Protein AF-A0AAJ2K7A9-F1 (afdb_monomer_lite)

Foldseek 3Di:
DQDPLRDDADPLLVVLVPPDDDAQFPDDFFFQCVVCLSVLSSLLVLLVVCLVPVLPLVSLLNSQVSLLVLLLVLVVLLVVLVVVLVVLVVVCPDPVLVPDDPVSVVVNVVSVVVSVVSVVVNVSSVLSNQLQQLSLLSLLVSQAPLVQLQLQQADQQRHGDDQDDRCHPDDCNSVLSVVCVVCSVVSWNKGASNSHNRHNAARMWTRNDHHIQHHHDDPDPDDDPVVVVSVVRSVQSVVCVVPQKDASGNNDRIGGHFDFPDDFAFCLVVVQVQQSVQRNVQWGKDDPDPQKIKIKGFPVVVVCVVVSVVVCVVPDDLQKDKDKDASDPVLPPEDRPSVSYRSVSSSSRSRPRMIMIMIGRRVVLQVLLVVLQKGWAADPPVFFGIWIANDPVFLPHRIDTHTPVLVCNCVNSRTDSSSSSVRVSCCPPPVRPDDDDDDDPVNDDPDDDPPRRVGHHPSVPPDPPD

Sequence (466 aa):
MKNHYGIEFPAIEKLATKAFPKLELAHPLYQRFPREQVGFRLASTLLHSIAADPDRLDVVLGLQNLLILKIATCDIRISRLRKAQNRVPRILAQPKYRSGGAAVKARSTMLKDLRKGIMARQDEIRQLAYLWRCFGDGIAAIYQSQHALRHLLYDDRYQVKQTAGAIYGKEGFGHEYAKLKQGIEMGVPVVMSDLTNIIRHGDLCALAGPDPVPLELKSSKVTGGRVARQAEQLGKITTFFEQDEARNFRGSIRIIRTEMASEEVDHREFLNHGIQQALRTGLWSGAPEPGLRYVCYQNAILENRDLVYLEIDKWATTSTWVTPLGPELSWLPAYPFTLSMSPQNATLFMQEAFGIFVLIDLELTKQLFKNLDVHCVWLMDGTHSMQICRDSNNLMKGAYRVSECLFDRVSKEFLSLSWFVQERSSIFDDSCIPVFTEISSKEIIAKHMDGWADAQDFYKYQEPKV

Secondary structure (DSSP, 8-state):
---TT-PPPPSTHHHHTSSSPPP--SSPPP-SSGGGHHHHHHHHHHHHHHHH-TT-HHHHHHHHHHHHHHHHHHHHHHHHHHHHHHHHHHHHTSGGGTS--HHHHHHHHHHHHHHHHHHHHHHHHHHHHHHHHHHHHHHHHHHS-HHHHHTTTB-TTSSBPPPP--STT-TTHHHHHHHHHHHHHTT--EEEGGG-SS--SSSEEE-SSSS-EEE---SS----HHHHHHHHHHHHHHHHHHHSEEEEETTEEEEE----SS---B-HHHHHHHHHHHHHHSEEEEEEETTEEEEEEEGGGGGGHHHHHHHHHHH--TTEEEEEE-SSGGGTTSPPHHHHS-HHHHHHHHTTSEEEEEEEEHHHHHHHHHTTT-EEEE--SSSEEEEEES-TT-TTTT-EEEEHHHHHHHHHT-B-HHHHHHHHHGGGSTTTS-------TTT---SPPTTSTT---GGGG-----

Radius of gyration: 25.08 Å; chains: 1; bounding box: 62×65×68 Å

Structure (mmCIF, N/CA/C/O backbone):
data_AF-A0AAJ2K7A9-F1
#
_entry.id   AF-A0AAJ2K7A9-F1
#
loop_
_atom_site.group_PDB
_atom_site.id
_atom_site.type_symbol
_atom_site.label_atom_id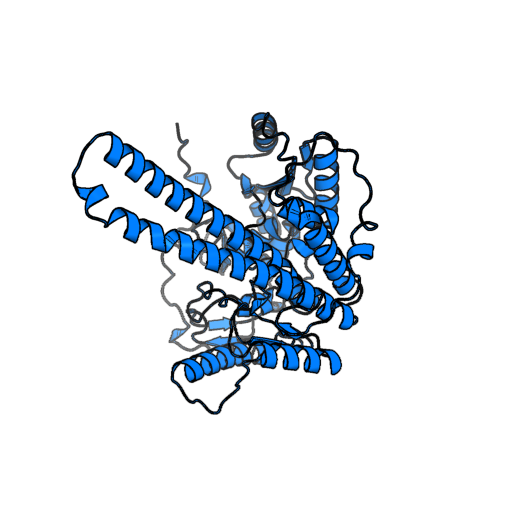
_atom_site.label_alt_id
_atom_site.label_comp_id
_atom_site.label_asym_id
_atom_site.label_entity_id
_atom_site.label_seq_id
_atom_site.pdbx_PDB_ins_code
_atom_site.Cartn_x
_atom_site.Cartn_y
_atom_site.Cartn_z
_atom_site.occupancy
_atom_site.B_iso_or_equiv
_atom_site.auth_seq_id
_atom_site.auth_comp_id
_atom_site.auth_asym_id
_atom_site.auth_atom_id
_atom_site.pdbx_PDB_model_num
ATOM 1 N N . MET A 1 1 ? 5.518 -21.364 -24.761 1.00 31.64 1 MET A N 1
ATOM 2 C CA . MET A 1 1 ? 6.941 -20.947 -24.839 1.00 31.64 1 MET A CA 1
ATOM 3 C C . MET A 1 1 ? 7.633 -21.379 -23.555 1.00 31.64 1 MET A C 1
ATOM 5 O O . MET A 1 1 ? 7.139 -20.999 -22.507 1.00 31.64 1 MET A O 1
ATOM 9 N N . LYS A 1 2 ? 8.720 -22.164 -23.609 1.00 29.09 2 LYS A N 1
ATOM 10 C CA . LYS A 1 2 ? 9.543 -22.466 -22.421 1.00 29.09 2 LYS A CA 1
ATOM 11 C C . LYS A 1 2 ? 10.439 -21.266 -22.105 1.00 29.09 2 LYS A C 1
ATOM 13 O O . LYS A 1 2 ? 11.031 -20.703 -23.024 1.00 29.09 2 LYS A O 1
ATOM 18 N N . ASN A 1 3 ? 10.523 -20.851 -20.841 1.00 45.88 3 ASN A N 1
ATOM 19 C CA . ASN A 1 3 ? 11.504 -19.842 -20.424 1.00 45.88 3 ASN A CA 1
ATOM 20 C C . ASN A 1 3 ? 12.884 -20.484 -20.164 1.00 45.88 3 ASN A C 1
ATOM 22 O O . ASN A 1 3 ? 13.049 -21.697 -20.282 1.00 45.88 3 ASN A O 1
ATOM 26 N N . HIS A 1 4 ? 13.871 -19.665 -19.783 1.00 37.16 4 HIS A N 1
ATOM 27 C CA . HIS A 1 4 ? 15.239 -20.096 -19.445 1.00 37.16 4 HIS A CA 1
ATOM 28 C C . HIS A 1 4 ? 15.307 -21.177 -18.344 1.00 37.16 4 HIS A C 1
ATOM 30 O O . HIS A 1 4 ? 16.320 -21.853 -18.219 1.00 37.16 4 HIS A O 1
ATOM 36 N N . TYR A 1 5 ? 14.221 -21.369 -17.590 1.00 42.09 5 TYR A N 1
ATOM 37 C CA . TYR A 1 5 ? 14.089 -22.336 -16.501 1.00 42.09 5 TYR A CA 1
ATOM 38 C C . TYR A 1 5 ? 13.204 -23.544 -16.865 1.00 42.09 5 TYR A C 1
ATOM 40 O O . TYR A 1 5 ? 12.823 -24.310 -15.987 1.00 42.09 5 TYR A O 1
ATOM 48 N N . GLY A 1 6 ? 12.843 -23.723 -18.143 1.00 42.00 6 GLY A N 1
ATOM 49 C CA . GLY A 1 6 ? 12.075 -24.884 -18.609 1.00 42.00 6 GLY A CA 1
ATOM 50 C C . GLY A 1 6 ? 10.588 -24.885 -18.230 1.00 42.00 6 GLY A C 1
ATOM 51 O O . GLY A 1 6 ? 9.933 -25.911 -18.391 1.00 42.00 6 GLY A O 1
ATOM 52 N N . ILE A 1 7 ? 10.039 -23.758 -17.760 1.00 50.47 7 ILE A N 1
ATOM 53 C CA . ILE A 1 7 ? 8.635 -23.649 -17.331 1.00 50.47 7 ILE A CA 1
ATOM 54 C C . ILE A 1 7 ? 7.711 -23.636 -18.558 1.00 50.47 7 ILE A C 1
ATOM 56 O O . ILE A 1 7 ? 7.844 -22.769 -19.427 1.00 50.47 7 ILE A O 1
ATOM 60 N N . GLU A 1 8 ? 6.779 -24.591 -18.635 1.00 40.19 8 GLU A N 1
ATOM 61 C CA . GLU A 1 8 ? 5.687 -24.598 -19.615 1.00 40.19 8 GLU A CA 1
ATOM 62 C C . GLU A 1 8 ? 4.532 -23.726 -19.119 1.00 40.19 8 GLU A C 1
ATOM 64 O O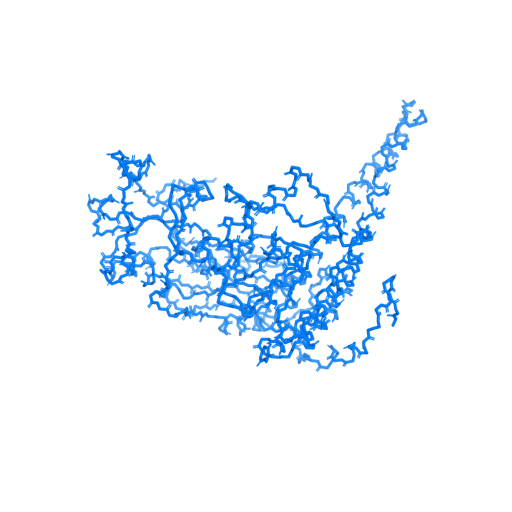 . GLU A 1 8 ? 4.018 -23.912 -18.020 1.00 40.19 8 GLU A O 1
ATOM 69 N N . PHE A 1 9 ? 4.134 -22.753 -19.936 1.00 47.31 9 PHE A N 1
ATOM 70 C CA . PHE A 1 9 ? 2.992 -21.891 -19.655 1.00 47.31 9 PHE A CA 1
ATOM 71 C C . PHE A 1 9 ? 1.763 -22.429 -20.395 1.00 47.31 9 PHE A C 1
ATOM 73 O O . PHE A 1 9 ? 1.850 -22.611 -21.617 1.00 47.31 9 PHE A O 1
ATOM 80 N N . PRO A 1 10 ? 0.622 -22.642 -19.716 1.00 44.47 10 PRO A N 1
ATOM 81 C CA . PRO A 1 10 ? -0.638 -22.904 -20.397 1.00 44.47 10 PRO A CA 1
ATOM 82 C C . PRO A 1 10 ? -1.007 -21.721 -21.305 1.00 44.47 10 PRO A C 1
ATOM 84 O O . PRO A 1 10 ? -0.518 -20.601 -21.130 1.00 44.47 10 PRO A O 1
ATOM 87 N N . ALA A 1 11 ? -1.895 -21.948 -22.274 1.00 44.12 11 ALA A N 1
ATOM 88 C CA . ALA A 1 11 ? -2.420 -20.921 -23.179 1.00 44.12 11 ALA A CA 1
ATOM 89 C C . ALA A 1 11 ? -3.389 -19.954 -22.455 1.00 44.12 11 ALA A C 1
ATOM 91 O O . ALA A 1 11 ? -4.566 -19.852 -22.793 1.00 44.12 11 ALA A O 1
ATOM 92 N N . ILE A 1 12 ? -2.891 -19.252 -21.434 1.00 45.12 12 ILE A N 1
ATOM 93 C CA . ILE A 1 12 ? -3.658 -18.376 -20.538 1.00 45.12 12 ILE A CA 1
ATOM 94 C C . ILE A 1 12 ? -4.085 -17.070 -21.253 1.00 45.12 12 ILE A C 1
ATOM 96 O O . ILE A 1 12 ? -5.070 -16.436 -20.882 1.00 45.12 12 ILE A O 1
ATOM 100 N N . GLU A 1 13 ? -3.429 -16.696 -22.358 1.00 40.69 13 GLU A N 1
ATOM 101 C CA . GLU A 1 13 ? -3.745 -15.485 -23.141 1.00 40.69 13 GLU A CA 1
ATOM 102 C C . GLU A 1 13 ? -5.185 -15.446 -23.694 1.00 40.69 13 GLU A C 1
ATOM 104 O O . GLU A 1 13 ? -5.746 -14.360 -23.862 1.00 40.69 13 GLU A O 1
ATOM 109 N N . LYS A 1 14 ? -5.824 -16.607 -23.920 1.00 41.59 14 LYS A N 1
ATOM 110 C CA . LYS A 1 14 ? -7.224 -16.680 -24.383 1.00 41.59 14 LYS A CA 1
ATOM 111 C C . LYS A 1 14 ? -8.249 -16.288 -23.306 1.00 41.59 14 LYS A C 1
ATOM 113 O O . LYS A 1 14 ? -9.361 -15.905 -23.663 1.00 41.59 14 LYS A O 1
ATOM 118 N N . LEU A 1 15 ? -7.896 -16.349 -22.017 1.00 44.97 15 LEU A N 1
ATOM 119 C CA . LEU A 1 15 ? -8.775 -15.935 -20.911 1.00 44.97 15 LEU A CA 1
ATOM 120 C C . LEU A 1 15 ? -8.801 -14.404 -20.743 1.00 44.97 15 LEU A C 1
ATOM 122 O O . LEU A 1 15 ? -9.843 -13.830 -20.442 1.00 44.97 15 LEU A O 1
ATOM 126 N N . ALA A 1 16 ? -7.686 -13.722 -21.022 1.00 42.94 16 ALA A N 1
ATOM 127 C CA . ALA A 1 16 ? -7.531 -12.282 -20.786 1.00 42.94 16 ALA A CA 1
ATOM 128 C C . ALA A 1 16 ? -8.314 -11.385 -21.767 1.00 42.94 16 ALA A C 1
ATOM 130 O O . ALA A 1 16 ? -8.645 -10.242 -21.448 1.00 42.94 16 ALA A O 1
ATOM 131 N N . THR A 1 17 ? -8.602 -11.878 -22.976 1.00 43.34 17 THR A N 1
ATOM 132 C CA . THR A 1 17 ? -9.242 -11.097 -24.053 1.00 43.34 17 THR A CA 1
ATOM 133 C C . THR A 1 17 ? -10.770 -11.057 -23.964 1.00 43.34 17 THR A C 1
ATOM 135 O O . THR A 1 17 ? -11.372 -10.157 -24.542 1.00 43.34 17 THR A O 1
ATOM 138 N N . LYS A 1 18 ? -11.402 -11.974 -23.216 1.00 47.00 18 LYS A N 1
ATOM 139 C CA . LYS A 1 18 ? -12.868 -12.052 -23.054 1.00 47.00 18 LYS A CA 1
ATOM 140 C C . LYS A 1 18 ? -13.417 -11.361 -21.795 1.00 47.00 18 LYS A C 1
ATOM 142 O O . LYS A 1 18 ? -14.629 -11.255 -21.662 1.00 47.00 18 LYS A O 1
ATOM 147 N N . ALA A 1 19 ? -12.557 -10.912 -20.880 1.00 53.97 19 ALA A N 1
ATOM 148 C CA . ALA A 1 19 ? -12.949 -10.682 -19.486 1.00 53.97 19 ALA A CA 1
ATOM 149 C C . ALA A 1 19 ? -13.484 -9.279 -19.140 1.00 53.97 19 ALA A C 1
ATOM 151 O O . ALA A 1 19 ? -13.977 -9.094 -18.033 1.00 53.97 19 ALA A O 1
ATOM 152 N N . PHE A 1 20 ? -13.404 -8.286 -20.037 1.00 57.81 20 PHE A N 1
ATOM 153 C CA . PHE A 1 20 ? -13.802 -6.913 -19.698 1.00 57.81 20 PHE A CA 1
ATOM 154 C C . PHE A 1 20 ? -14.925 -6.396 -20.593 1.00 57.81 20 PHE A C 1
ATOM 156 O O . PHE A 1 20 ? -14.765 -6.428 -21.817 1.00 57.81 20 PHE A O 1
ATOM 163 N N . PRO A 1 21 ? -16.019 -5.866 -20.016 1.00 58.81 21 PRO A N 1
ATOM 164 C CA . PRO A 1 21 ? -17.046 -5.198 -20.797 1.00 58.81 21 PRO A CA 1
ATOM 165 C C . PRO A 1 21 ? -16.445 -3.998 -21.538 1.00 58.81 21 PRO A C 1
ATOM 167 O O . PRO A 1 21 ? -15.533 -3.318 -21.048 1.00 58.81 21 PRO A O 1
ATOM 170 N N . LYS A 1 22 ? -16.947 -3.743 -22.750 1.00 61.78 22 LYS A N 1
ATOM 171 C CA . LYS A 1 22 ? -16.578 -2.554 -23.519 1.00 61.78 22 LYS A CA 1
ATOM 172 C C . LYS A 1 22 ? -17.128 -1.333 -22.780 1.00 61.78 22 LYS A C 1
ATOM 174 O O . LYS A 1 22 ? -18.329 -1.249 -22.556 1.00 61.78 22 LYS A O 1
ATOM 179 N N . LEU A 1 23 ? -16.247 -0.416 -22.391 1.00 63.19 23 LEU A N 1
ATOM 180 C CA . LEU A 1 23 ? -16.645 0.864 -21.813 1.00 63.19 23 LEU A CA 1
ATOM 181 C C . LEU A 1 23 ? -16.903 1.868 -22.933 1.00 63.19 23 LEU A C 1
ATOM 183 O O . LEU A 1 23 ? -16.094 1.986 -23.856 1.00 63.19 23 LEU A O 1
ATOM 187 N N . GLU A 1 24 ? -18.013 2.590 -22.834 1.00 71.56 24 GLU A N 1
ATOM 188 C CA . GLU A 1 24 ? -18.204 3.847 -23.552 1.00 71.56 24 GLU A CA 1
ATOM 189 C C . GLU A 1 24 ? -17.390 4.911 -22.814 1.00 71.56 24 GLU A C 1
ATOM 191 O O . GLU A 1 24 ? -17.601 5.143 -21.628 1.00 71.56 24 GLU A O 1
ATOM 196 N N . LEU A 1 25 ? -16.378 5.468 -23.472 1.00 75.50 25 LEU A N 1
ATOM 197 C CA . LEU A 1 25 ? -15.396 6.351 -22.843 1.00 75.50 25 LEU A CA 1
ATOM 198 C C . LEU A 1 25 ? -15.633 7.789 -23.295 1.00 75.50 25 LEU A C 1
ATOM 200 O O . LEU A 1 25 ? -15.892 8.003 -24.479 1.00 75.50 25 LEU A O 1
ATOM 204 N N . ALA A 1 26 ? -15.457 8.758 -22.390 1.00 64.50 26 ALA A N 1
ATOM 205 C CA . ALA A 1 26 ? -15.494 10.181 -22.748 1.00 64.50 26 ALA A CA 1
ATOM 206 C C . ALA A 1 26 ? -14.385 10.533 -23.756 1.00 64.50 26 ALA A C 1
ATOM 208 O O . ALA A 1 26 ? -14.616 11.220 -24.748 1.00 64.50 26 ALA A O 1
ATOM 209 N N . HIS A 1 27 ? -13.175 10.018 -23.509 1.00 67.94 27 HIS A N 1
ATOM 210 C CA . HIS A 1 27 ? -11.982 10.250 -24.325 1.00 67.94 27 HIS A CA 1
ATOM 211 C C . HIS A 1 27 ? -11.138 8.973 -24.477 1.00 67.94 27 HIS A C 1
ATOM 213 O O . HIS A 1 27 ? -11.234 8.068 -23.637 1.00 67.94 27 HIS A O 1
ATOM 219 N N . PRO A 1 28 ? -10.258 8.886 -25.498 1.00 78.50 28 PRO A N 1
ATOM 220 C CA . PRO A 1 28 ? -9.254 7.829 -25.578 1.00 78.50 28 PRO A CA 1
ATOM 221 C C . PRO A 1 28 ? -8.422 7.753 -24.292 1.00 78.50 28 PRO A C 1
ATOM 223 O O . PRO A 1 28 ? -7.961 8.767 -23.774 1.00 78.50 28 PRO A O 1
ATOM 226 N N . LEU A 1 29 ? -8.223 6.546 -23.761 1.00 81.38 29 LEU A N 1
ATOM 227 C CA . LEU A 1 29 ? -7.498 6.369 -22.503 1.00 81.38 29 LEU A CA 1
ATOM 228 C C . LEU A 1 29 ? -6.003 6.621 -22.691 1.00 81.38 29 LEU A C 1
ATOM 230 O O . LEU A 1 29 ? -5.366 6.017 -23.557 1.00 81.38 29 LEU A O 1
ATOM 234 N N . TYR A 1 30 ? -5.434 7.430 -21.799 1.00 82.06 30 TYR A N 1
ATOM 235 C CA . TYR A 1 30 ? -3.998 7.418 -21.564 1.00 82.06 30 TYR A CA 1
ATOM 236 C C . TYR A 1 30 ? -3.571 6.031 -21.064 1.00 82.06 30 TYR A C 1
ATOM 238 O O . TYR A 1 30 ? -4.262 5.398 -20.262 1.00 82.06 30 TYR A O 1
ATOM 246 N N . GLN A 1 31 ? -2.435 5.543 -21.564 1.00 84.50 31 GLN A N 1
ATOM 247 C CA . GLN A 1 31 ? -1.847 4.276 -21.143 1.00 84.50 31 GLN A CA 1
ATOM 248 C C . GLN A 1 31 ? -0.348 4.448 -20.942 1.00 84.50 31 GLN A C 1
ATOM 250 O O . GLN A 1 31 ? 0.405 4.563 -21.911 1.00 84.50 31 GLN A O 1
ATOM 255 N N . ARG A 1 32 ? 0.097 4.410 -19.685 1.00 90.44 32 ARG A N 1
ATOM 256 C CA . ARG A 1 32 ? 1.522 4.495 -19.341 1.00 90.44 32 ARG A CA 1
ATOM 257 C C . ARG A 1 32 ? 2.335 3.308 -19.877 1.00 90.44 32 ARG A C 1
ATOM 259 O O . ARG A 1 32 ? 3.463 3.471 -20.344 1.00 90.44 32 ARG A O 1
ATOM 266 N N . PHE A 1 33 ? 1.767 2.103 -19.840 1.00 93.56 33 PHE A N 1
ATOM 267 C CA . PHE A 1 33 ? 2.406 0.846 -20.245 1.00 93.56 33 PHE A CA 1
ATOM 268 C C . PHE A 1 33 ? 1.516 0.048 -21.218 1.00 93.56 33 PHE A C 1
ATOM 270 O O . PHE A 1 33 ? 1.068 -1.054 -20.882 1.00 93.56 33 PHE A O 1
ATOM 277 N N . PRO A 1 34 ? 1.290 0.532 -22.455 1.00 89.69 34 PRO A N 1
ATOM 278 C CA . PRO A 1 34 ? 0.305 -0.053 -23.374 1.00 89.69 34 PRO A CA 1
ATOM 279 C C . PRO A 1 34 ? 0.606 -1.520 -23.717 1.00 89.69 34 PRO A C 1
ATOM 281 O O . PRO A 1 34 ? -0.293 -2.349 -23.832 1.00 89.69 34 PRO A O 1
ATOM 284 N N . ARG A 1 35 ? 1.893 -1.888 -23.794 1.00 89.69 35 ARG A N 1
ATOM 285 C CA . ARG A 1 35 ? 2.331 -3.270 -24.073 1.00 89.69 35 ARG A CA 1
ATOM 286 C C . ARG A 1 35 ? 2.036 -4.2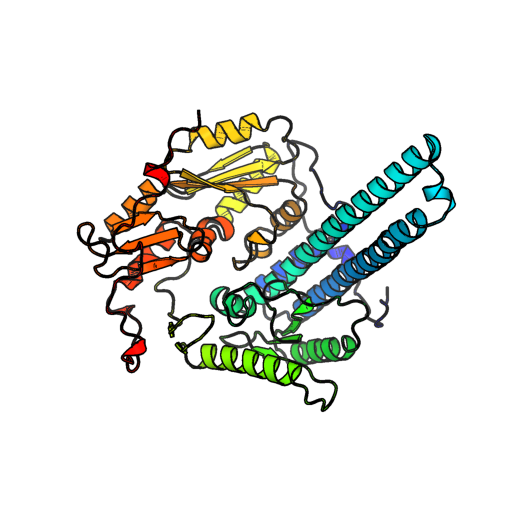57 -22.942 1.00 89.69 35 ARG A C 1
ATOM 288 O O . ARG A 1 35 ? 2.071 -5.460 -23.173 1.00 89.69 35 ARG A O 1
ATOM 295 N N . GLU A 1 36 ? 1.777 -3.767 -21.735 1.00 93.31 36 GLU A N 1
ATOM 296 C CA . GLU A 1 36 ? 1.542 -4.604 -20.556 1.00 93.31 36 GLU A CA 1
ATOM 297 C C . GLU A 1 36 ? 0.051 -4.752 -20.235 1.00 93.31 36 GLU A C 1
ATOM 299 O O . GLU A 1 36 ? -0.302 -5.536 -19.357 1.00 93.31 36 GLU A O 1
ATOM 304 N N . GLN A 1 37 ? -0.834 -4.074 -20.980 1.00 88.56 37 GLN A N 1
ATOM 305 C CA . GLN A 1 37 ? -2.276 -4.060 -20.726 1.00 88.56 37 GLN A CA 1
ATOM 306 C C . GLN A 1 37 ? -2.868 -5.472 -20.625 1.00 88.56 37 GLN A C 1
ATOM 308 O O . GLN A 1 37 ? -3.573 -5.773 -19.668 1.00 88.56 37 GLN A O 1
ATOM 313 N N . VAL A 1 38 ? -2.557 -6.353 -21.581 1.00 87.62 38 VAL A N 1
ATOM 314 C CA . VAL A 1 38 ? -3.053 -7.742 -21.588 1.00 87.62 38 VAL A CA 1
ATOM 315 C C . VAL A 1 38 ? -2.559 -8.517 -20.367 1.00 87.62 38 VAL A C 1
ATOM 317 O O . VAL A 1 38 ? -3.307 -9.293 -19.780 1.00 87.62 38 VAL A O 1
ATOM 320 N N . GLY A 1 39 ? -1.310 -8.290 -19.958 1.00 92.19 39 GLY A N 1
ATOM 321 C CA . GLY A 1 39 ? -0.742 -8.971 -18.803 1.00 92.19 39 GLY A CA 1
ATOM 322 C C . GLY A 1 39 ? -1.348 -8.490 -17.481 1.00 92.19 39 GLY A C 1
ATOM 323 O O . GLY A 1 39 ? -1.641 -9.324 -16.634 1.00 92.19 39 GLY A O 1
ATOM 324 N N . PHE A 1 40 ? -1.559 -7.180 -17.307 1.00 95.75 40 PHE A N 1
ATOM 325 C CA . PHE A 1 40 ? -2.216 -6.640 -16.108 1.00 95.75 40 PHE A CA 1
ATOM 326 C C . PHE A 1 40 ? -3.657 -7.123 -15.997 1.00 95.75 40 PHE A C 1
ATOM 328 O O . PHE A 1 40 ? -4.062 -7.583 -14.935 1.00 95.75 40 PHE A O 1
ATOM 335 N N . ARG A 1 41 ? -4.387 -7.113 -17.118 1.00 92.75 41 ARG A N 1
ATOM 336 C CA . ARG A 1 41 ? -5.728 -7.693 -17.225 1.00 92.75 41 ARG A CA 1
ATOM 337 C C . ARG A 1 41 ? -5.751 -9.131 -16.731 1.00 92.75 41 ARG A C 1
ATOM 339 O O . ARG A 1 41 ? -6.543 -9.470 -15.861 1.00 92.75 41 ARG A O 1
ATOM 346 N N . LEU A 1 42 ? -4.844 -9.953 -17.256 1.00 92.62 42 LEU A N 1
ATOM 347 C CA . LEU A 1 42 ? -4.746 -11.348 -16.864 1.00 92.62 42 LEU A CA 1
ATOM 348 C C . LEU A 1 42 ? -4.418 -11.517 -15.376 1.00 92.62 42 LEU A C 1
ATOM 350 O O . LEU A 1 42 ? -5.100 -12.268 -14.688 1.00 92.62 42 LEU A O 1
ATOM 354 N N . ALA A 1 43 ? -3.385 -10.828 -14.886 1.00 97.44 43 ALA A N 1
ATOM 355 C CA . ALA A 1 43 ? -2.964 -10.919 -13.491 1.00 97.44 43 ALA A CA 1
ATOM 356 C C . ALA A 1 43 ? -4.084 -10.496 -12.534 1.00 97.44 43 ALA A C 1
ATOM 358 O O . ALA A 1 43 ? -4.313 -11.156 -11.527 1.00 97.44 43 ALA A O 1
ATOM 359 N N . SER A 1 44 ? -4.824 -9.445 -12.888 1.00 97.12 44 SER A N 1
ATOM 360 C CA . SER A 1 44 ? -5.947 -8.952 -12.102 1.00 97.12 44 SER A CA 1
ATOM 361 C C . SER A 1 44 ? -7.124 -9.929 -12.085 1.00 97.12 44 SER A C 1
ATOM 363 O O . SER A 1 44 ? -7.671 -10.194 -11.019 1.00 97.12 44 SER A O 1
ATOM 365 N N . THR A 1 45 ? -7.467 -10.540 -13.225 1.00 94.06 45 THR A N 1
ATOM 366 C CA . THR A 1 45 ? -8.486 -11.600 -13.280 1.00 94.06 45 THR A CA 1
ATOM 367 C C . THR A 1 45 ? -8.083 -12.826 -12.461 1.00 94.06 45 THR A C 1
ATOM 369 O O . THR A 1 45 ? -8.910 -13.358 -11.728 1.00 94.06 45 THR A O 1
ATOM 372 N N . LEU A 1 46 ? -6.824 -13.272 -12.557 1.00 96.38 46 LEU A N 1
ATOM 373 C CA . LEU A 1 46 ? -6.327 -14.393 -11.753 1.00 96.38 46 LEU A CA 1
ATOM 374 C C . LEU A 1 46 ? -6.378 -14.061 -10.260 1.00 96.38 46 LEU A C 1
ATOM 376 O O . LEU A 1 46 ? -6.866 -14.873 -9.487 1.00 96.38 46 LEU A O 1
ATOM 380 N N . LEU A 1 47 ? -5.933 -12.865 -9.864 1.00 98.50 47 LEU A N 1
ATOM 381 C CA . LEU A 1 47 ? -5.942 -12.444 -8.465 1.00 98.50 47 LEU A CA 1
ATOM 382 C C . LEU A 1 47 ? -7.359 -12.418 -7.882 1.00 98.50 47 LEU A C 1
ATOM 384 O O . LEU A 1 47 ? -7.587 -12.978 -6.818 1.00 98.50 47 LEU A O 1
ATOM 388 N N . HIS A 1 48 ? -8.321 -11.824 -8.591 1.00 97.06 48 HIS A N 1
ATOM 389 C CA . HIS A 1 48 ? -9.717 -11.801 -8.135 1.00 97.06 48 HIS A CA 1
ATOM 390 C C . HIS A 1 48 ? -10.366 -13.189 -8.160 1.00 97.06 48 HIS A C 1
ATOM 392 O O . HIS A 1 48 ? -11.227 -13.468 -7.336 1.00 97.06 48 HIS A O 1
ATOM 398 N N . SER A 1 49 ? -9.922 -14.092 -9.042 1.00 96.25 49 SER A N 1
ATOM 399 C CA . SER A 1 49 ? -10.332 -15.500 -8.983 1.00 96.25 49 SER A CA 1
ATOM 400 C C . SER A 1 49 ? -9.797 -16.217 -7.743 1.00 96.25 49 SER A C 1
ATOM 402 O O . SER A 1 49 ? -10.484 -17.109 -7.265 1.00 96.25 49 SER A O 1
ATOM 404 N N . ILE A 1 50 ? -8.604 -15.863 -7.248 1.00 97.69 50 ILE A N 1
ATOM 405 C CA . ILE A 1 50 ? -8.071 -16.386 -5.977 1.00 97.69 50 ILE A CA 1
ATOM 406 C C . ILE A 1 50 ? -8.858 -15.782 -4.811 1.00 97.69 50 ILE A C 1
ATOM 408 O O . ILE A 1 50 ? -9.218 -16.495 -3.890 1.00 97.69 50 ILE A O 1
ATOM 412 N N . ALA A 1 51 ? -9.174 -14.485 -4.857 1.00 97.44 51 ALA A N 1
ATOM 413 C CA . ALA A 1 51 ? -9.948 -13.836 -3.797 1.00 97.44 51 ALA A CA 1
ATOM 414 C C . ALA A 1 51 ? -11.365 -14.425 -3.661 1.00 97.44 51 ALA A C 1
ATOM 416 O O . ALA A 1 51 ? -11.875 -14.540 -2.554 1.00 97.44 51 ALA A O 1
ATOM 417 N N . ALA A 1 52 ? -11.990 -14.807 -4.780 1.00 96.81 52 ALA A N 1
ATOM 418 C CA . ALA A 1 52 ? -13.309 -15.438 -4.791 1.00 96.81 52 ALA A CA 1
ATOM 419 C C . ALA A 1 52 ? -13.292 -16.910 -4.338 1.00 96.81 52 ALA A C 1
ATOM 421 O O . ALA A 1 52 ? -14.308 -17.404 -3.858 1.00 96.81 52 ALA A O 1
ATOM 422 N N . ASP A 1 53 ? -12.170 -17.607 -4.523 1.00 96.62 53 ASP A N 1
ATOM 423 C CA . ASP A 1 53 ? -11.988 -19.010 -4.143 1.00 96.62 53 ASP A CA 1
ATOM 424 C C . ASP A 1 53 ? -10.525 -19.250 -3.706 1.00 96.62 53 ASP A C 1
ATOM 426 O O . ASP A 1 53 ? -9.678 -19.633 -4.529 1.00 96.62 53 ASP A O 1
ATOM 430 N N . PRO A 1 54 ? -10.195 -18.973 -2.426 1.00 96.50 54 PRO A N 1
ATOM 431 C CA . PRO A 1 54 ? -8.823 -19.051 -1.918 1.00 96.50 54 PRO A CA 1
ATOM 432 C C . PRO A 1 54 ? -8.219 -20.460 -1.930 1.00 96.50 54 PRO A C 1
ATOM 434 O O . PRO A 1 54 ? -6.993 -20.590 -1.884 1.00 96.50 54 PRO A O 1
ATOM 437 N N . ASP A 1 55 ? -9.034 -21.510 -2.052 1.00 95.19 55 ASP A N 1
ATOM 438 C CA . ASP A 1 55 ? -8.571 -22.902 -2.089 1.00 95.19 55 ASP A CA 1
ATOM 439 C C . ASP A 1 55 ? -7.999 -23.297 -3.461 1.00 95.19 55 ASP A C 1
ATOM 441 O O . ASP A 1 55 ? -7.340 -24.332 -3.612 1.00 95.19 55 ASP A O 1
ATOM 445 N N . ARG A 1 56 ? -8.173 -22.447 -4.481 1.00 92.62 56 ARG A N 1
ATOM 446 C CA . ARG A 1 56 ? -7.610 -22.641 -5.824 1.00 92.62 56 ARG A CA 1
ATOM 447 C C . ARG A 1 56 ? -6.124 -22.322 -5.911 1.00 92.62 56 ARG A C 1
ATOM 449 O O . ARG A 1 56 ? -5.673 -21.410 -6.616 1.00 92.62 56 ARG A O 1
ATOM 456 N N . LEU A 1 57 ? -5.323 -23.137 -5.235 1.00 96.00 57 LEU A N 1
ATOM 457 C CA . LEU A 1 57 ? -3.868 -22.992 -5.208 1.00 96.00 57 LEU A CA 1
ATOM 458 C C . LEU A 1 57 ? -3.208 -23.215 -6.585 1.00 96.00 57 LEU A C 1
ATOM 460 O O . LEU A 1 57 ? -2.107 -22.716 -6.836 1.00 96.00 57 LEU A O 1
ATOM 464 N N . ASP A 1 58 ? -3.893 -23.882 -7.522 1.00 92.81 58 ASP A N 1
ATOM 465 C CA . ASP A 1 58 ? -3.491 -23.957 -8.933 1.00 92.81 58 ASP A CA 1
ATOM 466 C C . ASP A 1 58 ? -3.419 -22.561 -9.578 1.00 92.81 58 ASP A C 1
ATOM 468 O O . ASP A 1 58 ? -2.476 -22.252 -10.316 1.00 92.81 58 ASP A O 1
ATOM 472 N N . VAL A 1 59 ? -4.377 -21.687 -9.250 1.00 95.12 59 VAL A N 1
ATOM 473 C CA . VAL A 1 59 ? -4.430 -20.297 -9.726 1.00 95.12 59 VAL A CA 1
ATOM 474 C C . VAL A 1 59 ? -3.376 -19.451 -9.030 1.00 95.12 59 VAL A C 1
ATOM 476 O O . VAL A 1 59 ? -2.730 -18.640 -9.696 1.00 95.12 59 VAL A O 1
ATOM 479 N N . VAL A 1 60 ? -3.133 -19.676 -7.735 1.00 97.12 60 VAL A N 1
ATOM 480 C CA . VAL A 1 60 ? -2.047 -19.022 -6.982 1.00 97.12 60 VAL A CA 1
ATOM 481 C C . VAL A 1 60 ? -0.699 -19.282 -7.649 1.00 97.12 60 VAL A C 1
ATOM 483 O O . VAL A 1 60 ? 0.053 -18.346 -7.943 1.00 97.12 60 VAL A O 1
ATOM 486 N N . LEU A 1 61 ? -0.402 -20.547 -7.960 1.00 96.31 61 LEU A N 1
ATOM 487 C CA . LEU A 1 61 ? 0.813 -20.921 -8.680 1.00 96.31 61 LEU A CA 1
ATOM 488 C C . LEU A 1 61 ? 0.833 -20.329 -10.098 1.00 96.31 61 LEU A C 1
ATOM 490 O O . LEU A 1 61 ? 1.866 -19.830 -10.552 1.00 96.31 61 LEU A O 1
ATOM 494 N N . GLY A 1 62 ? -0.304 -20.347 -10.799 1.00 94.19 62 GLY A N 1
ATOM 495 C CA . GLY A 1 62 ? -0.462 -19.757 -12.129 1.00 94.19 62 GLY A CA 1
ATOM 496 C C . GLY A 1 62 ? -0.149 -18.257 -12.168 1.00 94.19 62 GLY A C 1
ATOM 497 O O . GLY A 1 62 ? 0.604 -17.806 -13.038 1.00 94.19 62 GLY A O 1
ATOM 498 N N . LEU A 1 63 ? -0.661 -17.491 -11.202 1.00 97.75 63 LEU A N 1
ATOM 499 C CA . LEU A 1 63 ? -0.379 -16.066 -11.062 1.00 97.75 63 LEU A CA 1
ATOM 500 C C . LEU A 1 63 ? 1.100 -15.834 -10.741 1.00 97.75 63 LEU A C 1
ATOM 502 O O . LEU A 1 63 ? 1.748 -15.054 -11.435 1.00 97.75 63 LEU A O 1
ATOM 506 N N . GLN A 1 64 ? 1.680 -16.556 -9.779 1.00 97.50 64 GLN A N 1
ATOM 507 C CA . GLN A 1 64 ? 3.105 -16.411 -9.460 1.00 97.50 64 GLN A CA 1
ATOM 508 C C . GLN A 1 64 ? 4.012 -16.723 -10.657 1.00 97.50 64 GLN A C 1
ATOM 510 O O . GLN A 1 64 ? 4.967 -15.989 -10.904 1.00 97.50 64 GLN A O 1
ATOM 515 N N . ASN A 1 65 ? 3.681 -17.729 -11.474 1.00 95.62 65 ASN A N 1
ATOM 516 C CA . ASN A 1 65 ? 4.406 -18.017 -12.717 1.00 95.62 65 ASN A CA 1
ATOM 517 C C . ASN A 1 65 ? 4.387 -16.833 -13.697 1.00 95.62 65 ASN A C 1
ATOM 519 O O . ASN A 1 65 ? 5.414 -16.510 -14.306 1.00 95.62 65 ASN A O 1
ATOM 523 N N . LEU A 1 66 ? 3.236 -16.170 -13.845 1.00 95.88 66 LEU A N 1
ATOM 524 C CA . LEU A 1 66 ? 3.119 -14.956 -14.653 1.00 95.88 66 LEU A CA 1
ATOM 525 C C . LEU A 1 66 ? 3.994 -13.828 -14.085 1.00 95.88 66 LEU A C 1
ATOM 527 O O . LEU A 1 66 ? 4.727 -13.186 -14.845 1.00 95.88 66 LEU A O 1
ATOM 531 N N . LEU A 1 67 ? 3.962 -13.613 -12.766 1.00 97.31 67 LEU A N 1
ATOM 532 C CA . LEU A 1 67 ? 4.761 -12.580 -12.100 1.00 97.31 67 LEU A CA 1
ATOM 533 C C . LEU A 1 67 ? 6.264 -12.830 -12.255 1.00 97.31 67 LEU A C 1
ATOM 535 O O . LEU A 1 67 ? 6.986 -11.912 -12.642 1.00 97.31 67 LEU A O 1
ATOM 539 N N . ILE A 1 68 ? 6.727 -14.071 -12.067 1.00 95.81 68 ILE A N 1
ATOM 540 C CA . ILE A 1 68 ? 8.124 -14.479 -12.291 1.00 95.81 68 ILE A CA 1
ATOM 541 C C . ILE A 1 68 ? 8.573 -14.070 -13.696 1.00 95.81 68 ILE A C 1
ATOM 543 O O . ILE A 1 68 ? 9.606 -13.419 -13.860 1.00 95.81 68 ILE A O 1
ATOM 547 N N . LEU A 1 69 ? 7.787 -14.407 -14.724 1.00 93.62 69 LEU A N 1
ATOM 548 C CA . LEU A 1 69 ? 8.118 -14.084 -16.112 1.00 93.62 69 LEU A CA 1
ATOM 549 C C . LEU A 1 69 ? 8.206 -12.567 -16.343 1.00 93.62 69 LEU A C 1
ATOM 551 O O . LEU A 1 69 ? 9.144 -12.078 -16.987 1.00 93.62 69 LEU A O 1
ATOM 555 N N . LYS A 1 70 ? 7.224 -11.816 -15.838 1.00 96.06 70 LYS A N 1
ATOM 556 C CA . LYS A 1 70 ? 7.118 -10.369 -16.052 1.00 96.06 70 LYS A CA 1
ATOM 557 C C . LYS A 1 70 ? 8.194 -9.586 -15.303 1.00 96.06 70 LYS A C 1
ATOM 559 O O . LYS A 1 70 ? 8.829 -8.710 -15.899 1.00 96.06 70 LYS A O 1
ATOM 564 N N . ILE A 1 71 ? 8.472 -9.948 -14.054 1.00 95.81 71 ILE A N 1
ATOM 565 C CA . ILE A 1 71 ? 9.517 -9.323 -13.238 1.00 95.81 71 ILE A CA 1
ATOM 566 C C . ILE A 1 71 ? 10.904 -9.679 -13.792 1.00 95.81 71 ILE A C 1
ATOM 568 O O . ILE A 1 71 ? 11.699 -8.773 -14.042 1.00 95.81 71 ILE A O 1
ATOM 572 N N . ALA A 1 72 ? 11.170 -10.946 -14.135 1.00 93.38 72 ALA A N 1
ATOM 573 C CA . ALA A 1 72 ? 12.444 -11.335 -14.750 1.00 93.38 72 ALA A CA 1
ATOM 574 C C . ALA A 1 72 ? 12.694 -10.610 -16.087 1.00 93.38 72 ALA A C 1
ATOM 576 O O . ALA A 1 72 ? 13.819 -10.210 -16.395 1.00 93.38 72 ALA A O 1
ATOM 577 N N . THR A 1 73 ? 11.645 -10.371 -16.883 1.00 94.06 73 THR A N 1
ATOM 578 C CA . THR A 1 73 ? 11.752 -9.567 -18.112 1.00 94.06 73 THR A CA 1
ATOM 579 C C . THR A 1 73 ? 12.162 -8.122 -17.811 1.00 94.06 73 THR A C 1
ATOM 581 O O . THR A 1 73 ? 12.988 -7.548 -18.533 1.00 94.06 73 THR A O 1
ATOM 584 N N . CYS A 1 74 ? 11.627 -7.527 -16.742 1.00 95.56 74 CYS A N 1
ATOM 585 C CA . CYS A 1 74 ? 12.038 -6.204 -16.276 1.00 95.56 74 CYS A CA 1
ATOM 586 C C . CYS A 1 74 ? 13.513 -6.199 -15.848 1.00 95.56 74 CYS A C 1
ATOM 588 O O . CYS A 1 74 ? 14.270 -5.336 -16.303 1.00 95.56 74 CYS A O 1
ATOM 590 N N . ASP A 1 75 ? 13.953 -7.204 -15.088 1.00 93.88 75 ASP A N 1
ATOM 591 C CA . ASP A 1 75 ? 15.344 -7.346 -14.640 1.00 93.88 75 ASP A CA 1
ATOM 592 C C . ASP A 1 75 ? 16.331 -7.434 -15.813 1.00 93.88 75 ASP A C 1
ATOM 594 O O . ASP A 1 75 ? 17.344 -6.725 -15.843 1.00 93.88 75 ASP A O 1
ATOM 598 N N . ILE A 1 76 ? 16.018 -8.241 -16.834 1.00 93.94 76 ILE A N 1
ATOM 599 C CA . ILE A 1 76 ? 16.833 -8.356 -18.055 1.00 93.94 76 ILE A CA 1
ATOM 600 C C . ILE A 1 76 ? 16.962 -6.993 -18.743 1.00 93.94 76 ILE A C 1
ATOM 602 O O . ILE A 1 76 ? 18.058 -6.596 -19.159 1.00 93.94 76 ILE A O 1
ATOM 606 N N . ARG A 1 77 ? 15.852 -6.256 -18.874 1.00 95.00 77 ARG A N 1
ATOM 607 C CA . ARG A 1 77 ? 15.840 -4.931 -19.513 1.00 95.00 77 ARG A CA 1
ATOM 608 C C . ARG A 1 77 ? 16.661 -3.921 -18.711 1.00 95.00 77 ARG A C 1
ATOM 610 O O . ARG A 1 77 ? 17.486 -3.224 -19.305 1.00 95.00 77 ARG A O 1
ATOM 617 N N . ILE A 1 78 ? 16.503 -3.885 -17.386 1.00 94.62 78 ILE A N 1
ATOM 618 C CA . ILE A 1 78 ? 17.297 -3.029 -16.490 1.00 94.62 78 ILE A CA 1
ATOM 619 C C . ILE A 1 78 ? 18.784 -3.371 -16.608 1.00 94.62 78 ILE A C 1
ATOM 621 O O . ILE A 1 78 ? 19.605 -2.470 -16.771 1.00 94.62 78 ILE A O 1
ATOM 625 N N . SER A 1 79 ? 19.148 -4.656 -16.595 1.00 93.50 79 SER A N 1
ATOM 626 C CA . SER A 1 79 ? 20.539 -5.109 -16.723 1.00 93.50 79 SER A CA 1
ATOM 627 C C . SER A 1 79 ? 21.178 -4.649 -18.040 1.00 93.50 79 SER A C 1
ATOM 629 O O . SER A 1 79 ? 22.287 -4.103 -18.047 1.00 93.50 79 SER A O 1
ATOM 631 N N . ARG A 1 80 ? 20.460 -4.774 -19.166 1.00 93.81 80 ARG A N 1
ATOM 632 C CA . ARG A 1 80 ? 20.915 -4.281 -20.481 1.00 93.81 80 ARG A CA 1
ATOM 633 C C . ARG A 1 80 ? 21.113 -2.763 -20.487 1.00 93.81 80 ARG A C 1
ATOM 635 O O . ARG A 1 80 ? 22.158 -2.289 -20.938 1.00 93.81 80 ARG A O 1
ATOM 642 N N . LEU A 1 81 ? 20.157 -2.008 -19.947 1.00 95.00 81 LEU A N 1
ATOM 643 C CA . LEU A 1 81 ? 20.251 -0.548 -19.852 1.00 95.00 81 LEU A CA 1
ATOM 644 C C . LEU A 1 81 ? 21.389 -0.105 -18.932 1.00 95.00 81 LEU A C 1
ATOM 646 O O . LEU A 1 81 ? 22.099 0.839 -19.263 1.00 95.00 81 LEU A O 1
ATOM 650 N N . ARG A 1 82 ? 21.624 -0.806 -17.819 1.00 93.81 82 ARG A N 1
ATOM 651 C CA . ARG A 1 82 ? 22.736 -0.525 -16.900 1.00 93.81 82 ARG A CA 1
ATOM 652 C C . ARG A 1 82 ? 24.088 -0.742 -17.577 1.00 93.81 82 ARG A C 1
ATOM 654 O O . ARG A 1 82 ? 24.985 0.090 -17.450 1.00 93.81 82 ARG A O 1
ATOM 661 N N . LYS A 1 83 ? 24.227 -1.805 -18.380 1.00 93.38 83 LYS A N 1
ATOM 662 C CA . LYS A 1 83 ? 25.422 -2.021 -19.217 1.00 93.38 83 LYS A CA 1
ATOM 663 C C . LYS A 1 83 ? 25.634 -0.873 -20.210 1.00 93.38 83 LYS A C 1
ATOM 665 O O . LYS A 1 83 ? 26.768 -0.427 -20.366 1.00 93.38 83 LYS A O 1
ATOM 670 N N . ALA A 1 84 ? 24.575 -0.378 -20.854 1.00 91.81 84 ALA A N 1
ATOM 671 C CA . ALA A 1 84 ? 24.656 0.762 -21.772 1.00 91.81 84 ALA A CA 1
ATOM 672 C C . ALA A 1 84 ? 25.021 2.073 -21.048 1.00 91.81 84 ALA A C 1
ATOM 674 O O . ALA A 1 84 ? 25.945 2.769 -21.468 1.00 91.81 84 ALA A O 1
ATOM 675 N N . GLN A 1 85 ? 24.375 2.362 -19.915 1.00 92.88 85 GLN A N 1
ATOM 676 C CA . GLN A 1 85 ? 24.650 3.522 -19.060 1.00 92.88 85 GLN A CA 1
ATOM 677 C C . GLN A 1 85 ? 26.129 3.586 -18.654 1.00 92.88 85 GLN A C 1
ATOM 679 O O . GLN A 1 85 ? 26.761 4.634 -18.770 1.00 92.88 85 GLN A O 1
ATOM 684 N N . ASN A 1 86 ? 26.703 2.450 -18.245 1.00 92.06 86 ASN A N 1
ATOM 685 C CA . ASN A 1 86 ? 28.092 2.358 -17.788 1.00 92.06 86 ASN A CA 1
ATOM 686 C C . ASN A 1 86 ? 29.129 2.525 -18.915 1.00 92.06 86 ASN A C 1
ATOM 688 O O . ASN A 1 86 ? 30.302 2.777 -18.636 1.00 92.06 86 ASN A O 1
ATOM 692 N N . ARG A 1 87 ? 28.730 2.413 -20.192 1.00 92.12 87 ARG A N 1
ATOM 693 C CA . ARG A 1 87 ? 29.618 2.684 -21.337 1.00 92.12 87 ARG A CA 1
ATOM 694 C C . ARG A 1 87 ? 29.809 4.180 -21.577 1.00 92.12 87 ARG A C 1
ATOM 696 O O . ARG A 1 87 ? 30.885 4.572 -22.020 1.00 92.12 87 ARG A O 1
ATOM 703 N N . VAL A 1 88 ? 28.815 5.015 -21.263 1.00 89.56 88 VAL A N 1
ATOM 704 C CA . VAL A 1 88 ? 28.857 6.457 -21.565 1.00 89.56 88 VAL A CA 1
ATOM 705 C C . VAL A 1 88 ? 30.042 7.171 -20.894 1.00 89.56 88 VAL A C 1
ATOM 707 O O . VAL A 1 88 ? 30.787 7.840 -21.612 1.00 89.56 88 VAL A O 1
ATOM 710 N N . PRO A 1 89 ? 30.316 7.000 -19.581 1.00 89.19 89 PRO A N 1
ATOM 711 C CA . PRO A 1 89 ? 31.491 7.610 -18.955 1.00 89.19 89 PRO A CA 1
ATOM 712 C C . PRO A 1 89 ? 32.813 7.171 -19.596 1.00 89.19 89 PRO A C 1
ATOM 714 O O . PRO A 1 89 ? 33.716 7.986 -19.758 1.00 89.19 89 PRO A O 1
ATOM 717 N N . ARG A 1 90 ? 32.918 5.905 -20.029 1.00 88.94 90 ARG A N 1
ATOM 718 C CA . ARG A 1 90 ? 34.121 5.385 -20.702 1.00 88.94 90 ARG A CA 1
ATOM 719 C C . ARG A 1 90 ? 34.344 6.036 -22.063 1.00 88.94 90 ARG A C 1
ATOM 721 O O . ARG A 1 90 ? 35.483 6.313 -22.419 1.00 88.94 90 ARG A O 1
ATOM 728 N N . ILE A 1 91 ? 33.270 6.295 -22.811 1.00 87.69 91 ILE A N 1
ATOM 729 C CA . ILE A 1 91 ? 33.340 7.008 -24.094 1.00 87.69 91 ILE A CA 1
ATOM 730 C C . ILE A 1 91 ? 33.804 8.447 -23.858 1.00 87.69 91 ILE A C 1
ATOM 732 O O . ILE A 1 91 ? 34.754 8.883 -24.502 1.00 87.69 91 ILE A O 1
ATOM 736 N N . LEU A 1 92 ? 33.190 9.151 -22.900 1.00 86.69 92 LEU A N 1
ATOM 737 C CA . LEU A 1 92 ? 33.547 10.532 -22.552 1.00 86.69 92 LEU A CA 1
ATOM 738 C C . LEU A 1 92 ? 34.985 10.667 -22.027 1.00 86.69 92 LEU A C 1
ATOM 740 O O . LEU A 1 92 ? 35.595 11.721 -22.172 1.00 86.69 92 LEU A O 1
ATOM 744 N N . ALA A 1 93 ? 35.550 9.603 -21.455 1.00 86.38 93 ALA A N 1
ATOM 745 C CA . ALA A 1 93 ? 36.926 9.592 -20.977 1.00 86.38 93 ALA A CA 1
ATOM 746 C C . ALA A 1 93 ? 37.981 9.497 -22.098 1.00 86.38 93 ALA A C 1
ATOM 748 O O . ALA A 1 93 ? 39.159 9.705 -21.803 1.00 86.38 93 ALA A O 1
ATOM 749 N N . GLN A 1 94 ? 37.611 9.191 -23.351 1.00 86.81 94 GLN A N 1
ATOM 750 C CA . GLN A 1 94 ? 38.575 9.019 -24.449 1.00 86.81 94 GLN A CA 1
ATOM 751 C C . GLN A 1 94 ? 39.239 10.353 -24.858 1.00 86.81 94 GLN A C 1
ATOM 753 O O . GLN A 1 94 ? 38.565 11.385 -24.857 1.00 86.81 94 GLN A O 1
ATOM 758 N N . PRO A 1 95 ? 40.518 10.352 -25.297 1.00 82.12 95 PRO A N 1
ATOM 759 C CA . PRO A 1 95 ? 41.266 11.574 -25.631 1.00 82.12 95 PRO A CA 1
ATOM 760 C C . PRO A 1 95 ? 40.569 12.498 -26.640 1.00 82.12 95 PRO A C 1
ATOM 762 O O . PRO A 1 95 ? 40.560 13.711 -26.458 1.00 82.12 95 PRO A O 1
ATOM 765 N N . LYS A 1 96 ? 39.887 11.928 -27.643 1.00 81.38 96 LYS A N 1
ATOM 766 C CA . LYS A 1 96 ? 39.136 12.674 -28.672 1.00 81.38 96 LYS A CA 1
ATOM 767 C C . LYS A 1 96 ? 37.964 13.515 -28.144 1.00 81.38 96 LYS A C 1
ATOM 769 O O . LYS A 1 96 ? 37.446 14.353 -28.871 1.00 81.38 96 LYS A O 1
ATOM 774 N N . TYR A 1 97 ? 37.518 13.267 -26.909 1.00 77.00 97 TYR A N 1
ATOM 775 C CA . TYR A 1 97 ? 36.497 14.074 -26.233 1.00 77.00 97 TYR A CA 1
ATOM 776 C C . TYR A 1 97 ? 37.096 15.081 -25.235 1.00 77.00 97 TYR A C 1
ATOM 778 O O . TYR A 1 97 ? 36.356 15.866 -24.648 1.00 77.00 97 TYR A O 1
ATOM 786 N N . ARG A 1 98 ? 38.428 15.086 -25.055 1.00 71.75 98 ARG A N 1
ATOM 787 C CA . ARG A 1 98 ? 39.165 16.006 -24.167 1.00 71.75 98 ARG A CA 1
ATOM 788 C C . ARG A 1 98 ? 39.798 17.184 -24.906 1.00 71.75 98 ARG A C 1
ATOM 790 O O . ARG A 1 98 ? 40.065 18.203 -24.286 1.00 71.75 98 ARG A O 1
ATOM 797 N N . SER A 1 99 ? 40.006 17.062 -26.215 1.00 67.81 99 SER A N 1
ATOM 798 C CA . SER A 1 99 ? 40.730 18.022 -27.061 1.00 67.81 99 SER A CA 1
ATOM 799 C C . SER A 1 99 ? 40.013 19.359 -27.317 1.00 67.81 99 SER A C 1
ATOM 801 O O . SER A 1 99 ? 40.538 20.197 -28.041 1.00 67.81 99 SER A O 1
ATOM 803 N N . GLY A 1 100 ? 38.846 19.599 -26.705 1.00 69.94 100 GLY A N 1
ATOM 804 C CA . GLY A 1 100 ? 38.101 20.853 -26.853 1.00 69.94 100 GLY A CA 1
ATOM 805 C C . GLY A 1 100 ? 37.506 21.057 -28.255 1.00 69.94 100 GLY A C 1
ATOM 806 O O . GLY A 1 100 ? 37.742 20.283 -29.177 1.00 69.94 100 GLY A O 1
ATOM 807 N N . GLY A 1 101 ? 36.659 22.079 -28.403 1.00 81.31 101 GLY A N 1
ATOM 808 C CA . GLY A 1 101 ? 35.979 22.426 -29.661 1.00 81.31 101 GLY A CA 1
ATOM 809 C C . GLY A 1 101 ? 34.450 22.325 -29.594 1.00 81.31 101 GLY A C 1
ATOM 810 O O . GLY A 1 101 ? 33.890 21.540 -28.825 1.00 81.31 101 GLY A O 1
ATOM 811 N N . ALA A 1 102 ? 33.758 23.137 -30.400 1.00 77.44 102 ALA A N 1
ATOM 812 C CA . ALA A 1 102 ? 32.294 23.233 -30.395 1.00 77.44 102 ALA A CA 1
ATOM 813 C C . ALA A 1 102 ? 31.609 21.896 -30.744 1.00 77.44 102 ALA A C 1
ATOM 815 O O . ALA A 1 102 ? 30.703 21.462 -30.033 1.00 77.44 102 ALA A O 1
ATOM 816 N N . ALA A 1 103 ? 32.106 21.185 -31.763 1.00 79.69 103 ALA A N 1
ATOM 817 C CA . ALA A 1 103 ? 31.584 19.877 -32.169 1.00 79.69 103 ALA A CA 1
ATOM 818 C C . ALA A 1 103 ? 31.757 18.797 -31.080 1.00 79.69 103 ALA A C 1
ATOM 820 O O . ALA A 1 103 ? 30.868 17.974 -30.850 1.00 79.69 103 ALA A O 1
ATOM 821 N N . VAL A 1 104 ? 32.884 18.821 -30.360 1.00 83.88 104 VAL A N 1
ATOM 822 C CA . VAL A 1 104 ? 33.169 17.889 -29.256 1.00 83.88 104 VAL A CA 1
ATOM 823 C C . VAL A 1 104 ? 32.279 18.179 -28.044 1.00 83.88 104 VAL A C 1
ATOM 825 O O . VAL A 1 104 ? 31.756 17.244 -27.429 1.00 83.88 104 VAL A O 1
ATOM 828 N N . LYS A 1 105 ? 32.052 19.463 -27.728 1.00 83.38 105 LYS A N 1
ATOM 829 C CA . LYS A 1 105 ? 31.107 19.886 -26.684 1.00 83.38 105 LYS A CA 1
ATOM 830 C C . LYS A 1 105 ? 29.686 19.420 -27.008 1.00 83.38 105 LYS A C 1
ATOM 832 O O . LYS A 1 105 ? 29.084 18.751 -26.173 1.00 83.38 105 LYS A O 1
ATOM 837 N N . ALA A 1 106 ? 29.200 19.668 -28.227 1.00 84.75 106 ALA A N 1
ATOM 838 C CA . ALA A 1 106 ? 27.868 19.242 -28.664 1.00 84.75 106 ALA A CA 1
ATOM 839 C C . ALA A 1 106 ? 27.675 17.720 -28.532 1.00 84.75 106 ALA A C 1
ATOM 841 O O . ALA A 1 106 ? 26.706 17.256 -27.931 1.00 84.75 106 ALA A O 1
ATOM 842 N N . ARG A 1 107 ? 28.645 16.925 -29.003 1.00 85.56 107 ARG A N 1
ATOM 843 C CA . ARG A 1 107 ? 28.603 15.458 -28.892 1.00 85.56 107 ARG A CA 1
ATOM 844 C C . ARG A 1 107 ? 28.665 14.963 -27.443 1.00 85.56 107 ARG A C 1
ATOM 846 O O . ARG A 1 107 ? 28.030 13.966 -27.107 1.00 85.56 107 ARG A O 1
ATOM 853 N N . SER A 1 108 ? 29.408 15.652 -26.577 1.00 86.62 108 SER A N 1
ATOM 854 C CA . SER A 1 108 ? 29.473 15.324 -25.148 1.00 86.62 108 SER A CA 1
ATOM 855 C C . SER A 1 108 ? 28.147 15.599 -24.438 1.00 86.62 108 SER A C 1
ATOM 857 O O . SER A 1 108 ? 27.737 14.794 -23.603 1.00 86.62 108 SER A O 1
ATOM 859 N N . THR A 1 109 ? 27.463 16.692 -24.788 1.00 90.31 109 THR A N 1
ATOM 860 C CA . THR A 1 109 ? 26.114 17.005 -24.294 1.00 90.31 109 THR A CA 1
ATOM 861 C C . THR A 1 109 ? 25.122 15.921 -24.708 1.00 90.31 109 THR A C 1
ATOM 863 O O . THR A 1 109 ? 24.520 15.307 -23.833 1.00 90.31 109 THR A O 1
ATOM 866 N N . MET A 1 110 ? 25.078 15.550 -25.995 1.00 91.19 110 MET A N 1
ATOM 867 C CA . MET A 1 110 ? 24.205 14.464 -26.475 1.00 91.19 110 MET A CA 1
ATOM 868 C C . MET A 1 110 ? 24.422 13.143 -25.719 1.00 91.19 110 MET A C 1
ATOM 870 O O . MET A 1 110 ? 23.470 12.440 -25.394 1.00 91.19 110 MET A O 1
ATOM 874 N N . LEU A 1 111 ? 25.676 12.784 -25.414 1.00 90.62 111 LEU A N 1
ATOM 875 C CA . LEU A 1 111 ? 25.986 11.574 -24.644 1.00 90.62 111 LEU A CA 1
ATOM 876 C C . LEU A 1 111 ? 25.497 11.658 -23.189 1.00 90.62 111 LEU A C 1
ATOM 878 O O . LEU A 1 111 ? 25.044 10.651 -22.638 1.00 90.62 111 LEU A O 1
ATOM 882 N N . LYS A 1 112 ? 25.579 12.834 -22.557 1.00 91.38 112 LYS A N 1
ATOM 883 C CA . LYS A 1 112 ? 25.038 13.060 -21.207 1.00 91.38 112 LYS A CA 1
ATOM 884 C C . LYS A 1 112 ? 23.511 12.985 -21.206 1.00 91.38 112 LYS A C 1
ATOM 886 O O . LYS A 1 112 ? 22.956 12.319 -20.331 1.00 91.38 112 LYS A O 1
ATOM 891 N N . ASP A 1 113 ? 22.859 13.563 -22.208 1.00 94.06 113 ASP A N 1
ATOM 892 C CA . ASP A 1 113 ? 21.402 13.507 -22.365 1.00 94.06 113 ASP A CA 1
ATOM 893 C C . ASP A 1 113 ? 20.927 12.076 -22.623 1.00 94.06 113 ASP A C 1
ATOM 895 O O . ASP A 1 113 ? 19.996 11.603 -21.972 1.00 94.06 113 ASP A O 1
ATOM 899 N N . LEU A 1 114 ? 21.643 11.321 -23.464 1.00 93.69 114 LEU A N 1
ATOM 900 C CA . LEU A 1 114 ? 21.401 9.890 -23.654 1.00 93.69 114 LEU A CA 1
ATOM 901 C C . LEU A 1 114 ? 21.515 9.119 -22.332 1.00 93.69 114 LEU A C 1
ATOM 903 O O . LEU A 1 114 ? 20.668 8.279 -22.032 1.00 93.69 114 LEU A O 1
ATOM 907 N N . ARG A 1 115 ? 22.541 9.397 -21.514 1.00 92.94 115 ARG A N 1
ATOM 908 C CA . ARG A 1 115 ? 22.689 8.765 -20.192 1.00 92.94 115 ARG A CA 1
ATOM 909 C C . ARG A 1 115 ? 21.506 9.094 -19.281 1.00 92.94 115 ARG A C 1
ATOM 911 O O . ARG A 1 115 ? 21.023 8.188 -18.605 1.00 92.94 115 ARG A O 1
ATOM 918 N N . LYS A 1 116 ? 21.038 10.346 -19.278 1.00 94.88 116 LYS A N 1
ATOM 919 C CA . LYS A 1 116 ? 19.855 10.777 -18.518 1.00 94.88 116 LYS A CA 1
ATOM 920 C C . LYS A 1 116 ? 18.596 10.043 -18.994 1.00 94.88 116 LYS A C 1
ATOM 922 O O . LYS A 1 116 ? 17.877 9.495 -18.165 1.00 94.88 116 LYS A O 1
ATOM 927 N N . GLY A 1 117 ? 18.388 9.931 -20.307 1.00 95.94 117 GLY A N 1
ATOM 928 C CA . GLY A 1 117 ? 17.280 9.167 -20.889 1.00 95.94 117 GLY A CA 1
ATOM 929 C C . GLY A 1 117 ? 17.325 7.674 -20.541 1.00 95.94 117 GLY A C 1
ATOM 930 O O . GLY A 1 117 ? 16.303 7.082 -20.204 1.00 95.94 117 GLY A O 1
ATOM 931 N N . ILE A 1 118 ? 18.516 7.062 -20.532 1.00 95.00 118 ILE A N 1
ATOM 932 C CA . ILE A 1 118 ? 18.694 5.671 -20.081 1.00 95.00 118 ILE A CA 1
ATOM 933 C C . ILE A 1 118 ? 18.317 5.518 -18.602 1.00 95.00 118 ILE A C 1
ATOM 935 O O . ILE A 1 118 ? 17.693 4.519 -18.249 1.00 95.00 118 ILE A O 1
ATOM 939 N N . MET A 1 119 ? 18.692 6.471 -17.742 1.00 95.25 119 MET A N 1
ATOM 940 C CA . MET A 1 119 ? 18.342 6.447 -16.316 1.00 95.25 119 MET A CA 1
ATOM 941 C C . MET A 1 119 ? 16.831 6.550 -16.107 1.00 95.25 119 MET A C 1
ATOM 943 O O . MET A 1 119 ? 16.266 5.666 -15.473 1.00 95.25 119 MET A O 1
ATOM 947 N N . ALA A 1 120 ? 16.174 7.522 -16.745 1.00 95.56 120 ALA A N 1
ATOM 948 C CA . ALA A 1 120 ? 14.718 7.661 -16.689 1.00 95.56 120 ALA A CA 1
ATOM 949 C C . ALA A 1 120 ? 14.004 6.375 -17.143 1.00 95.56 120 ALA A C 1
ATOM 951 O O . ALA A 1 120 ? 13.094 5.884 -16.479 1.00 95.56 120 ALA A O 1
ATOM 952 N N . ARG A 1 121 ? 14.487 5.740 -18.221 1.00 95.69 121 ARG A N 1
ATOM 953 C CA . ARG A 1 121 ? 13.926 4.467 -18.693 1.00 95.69 121 ARG A CA 1
ATOM 954 C C . ARG A 1 121 ? 14.153 3.306 -17.720 1.00 95.69 121 ARG A C 1
ATOM 956 O O . ARG A 1 121 ? 13.335 2.390 -17.677 1.00 95.69 121 ARG A O 1
ATOM 963 N N . GLN A 1 122 ? 15.258 3.294 -16.970 1.00 95.38 122 GLN A N 1
ATOM 964 C CA . GLN A 1 122 ? 15.446 2.306 -15.902 1.00 95.38 122 GLN A CA 1
ATOM 965 C C . GLN A 1 122 ? 14.415 2.504 -14.791 1.00 95.38 122 GLN A C 1
ATOM 967 O O . GLN A 1 122 ? 13.867 1.511 -14.321 1.00 95.38 122 GLN A O 1
ATOM 972 N N . ASP A 1 123 ? 14.137 3.750 -14.407 1.00 94.56 123 ASP A N 1
ATOM 973 C CA . ASP A 1 123 ? 13.163 4.071 -13.361 1.00 94.56 123 ASP A CA 1
ATOM 974 C C . ASP A 1 123 ? 11.740 3.674 -13.774 1.00 94.56 123 ASP A C 1
ATOM 976 O O . ASP A 1 123 ? 11.046 3.015 -13.005 1.00 94.56 123 ASP A O 1
ATOM 980 N N . GLU A 1 124 ? 11.348 3.908 -15.030 1.00 94.88 124 GLU A N 1
ATOM 981 C CA . GLU A 1 124 ? 10.074 3.408 -15.571 1.00 94.88 124 GLU A CA 1
ATOM 982 C C . GLU A 1 124 ? 9.950 1.877 -15.513 1.00 94.88 124 GLU A C 1
ATOM 984 O O . GLU A 1 124 ? 8.877 1.343 -15.241 1.00 94.88 124 GLU A O 1
ATOM 989 N N . ILE A 1 125 ? 11.037 1.142 -15.777 1.00 96.12 125 ILE A N 1
ATOM 990 C CA . ILE A 1 125 ? 11.012 -0.328 -15.726 1.00 96.12 125 ILE A CA 1
ATOM 991 C C . ILE A 1 125 ? 11.012 -0.828 -14.277 1.00 96.12 125 ILE A C 1
ATOM 993 O O . ILE A 1 125 ? 10.391 -1.851 -13.994 1.00 96.12 125 ILE A O 1
ATOM 997 N N . ARG A 1 126 ? 11.668 -0.118 -13.350 1.00 94.69 126 ARG A N 1
ATOM 998 C CA . ARG A 1 126 ? 11.566 -0.404 -11.910 1.00 94.69 126 ARG A CA 1
ATOM 999 C C . ARG A 1 126 ? 10.140 -0.201 -11.418 1.00 94.69 126 ARG A C 1
ATOM 1001 O O . ARG A 1 126 ? 9.638 -1.069 -10.712 1.00 94.69 126 ARG A O 1
ATOM 1008 N N . GLN A 1 127 ? 9.489 0.879 -11.849 1.00 95.25 127 GLN A N 1
ATOM 1009 C CA . GLN A 1 127 ? 8.082 1.118 -11.553 1.00 95.25 127 GLN A CA 1
ATOM 1010 C C . GLN A 1 127 ? 7.207 -0.008 -12.104 1.00 95.25 127 GLN A C 1
ATOM 1012 O O . GLN A 1 127 ? 6.379 -0.548 -11.385 1.00 95.25 127 GLN A O 1
ATOM 1017 N N . LEU A 1 128 ? 7.442 -0.444 -13.344 1.00 96.88 128 LEU A N 1
ATOM 1018 C CA . LEU A 1 128 ? 6.723 -1.587 -13.903 1.00 96.88 128 LEU A CA 1
ATOM 1019 C C . LEU A 1 128 ? 6.920 -2.868 -13.069 1.00 96.88 128 LEU A C 1
ATOM 1021 O O . LEU A 1 128 ? 5.958 -3.585 -12.819 1.00 96.88 128 LEU A O 1
ATOM 1025 N N . ALA A 1 129 ? 8.142 -3.153 -12.609 1.00 96.44 129 ALA A N 1
ATOM 1026 C CA . ALA A 1 129 ? 8.403 -4.290 -11.725 1.00 96.44 129 ALA A CA 1
ATOM 1027 C C . ALA A 1 129 ? 7.689 -4.155 -10.367 1.00 96.44 129 ALA A C 1
ATOM 1029 O O . ALA A 1 129 ? 7.176 -5.147 -9.861 1.00 96.44 129 ALA A O 1
ATOM 1030 N N . TYR A 1 130 ? 7.625 -2.946 -9.800 1.00 96.12 130 TYR A N 1
ATOM 1031 C CA . TYR A 1 130 ? 6.835 -2.650 -8.601 1.00 96.12 130 TYR A CA 1
ATOM 1032 C C . TYR A 1 130 ? 5.345 -2.967 -8.815 1.00 96.12 130 TYR A C 1
ATOM 1034 O O . TYR A 1 130 ? 4.774 -3.709 -8.020 1.00 96.12 130 TYR A O 1
ATOM 1042 N N . LEU A 1 131 ? 4.753 -2.514 -9.928 1.00 97.94 131 LEU A N 1
ATOM 1043 C CA . LEU A 1 131 ? 3.347 -2.779 -10.265 1.00 97.94 131 LEU A CA 1
ATOM 1044 C C . LEU A 1 131 ? 3.048 -4.275 -10.412 1.00 97.94 131 LEU A C 1
ATOM 1046 O O . LEU A 1 131 ? 2.010 -4.745 -9.957 1.00 97.94 131 LEU A O 1
ATOM 1050 N N . TRP A 1 132 ? 3.964 -5.047 -11.006 1.00 98.19 132 TRP A N 1
ATOM 1051 C CA . TRP A 1 132 ? 3.822 -6.505 -11.043 1.00 98.19 132 TRP A CA 1
ATOM 1052 C C . TRP A 1 132 ? 3.829 -7.117 -9.642 1.00 98.19 132 TRP A C 1
ATOM 1054 O O . TRP A 1 132 ? 3.020 -7.999 -9.363 1.00 98.19 132 TRP A O 1
ATOM 1064 N N . ARG A 1 133 ? 4.693 -6.629 -8.748 1.00 97.88 133 ARG A N 1
ATOM 1065 C CA . ARG A 1 133 ? 4.741 -7.099 -7.359 1.00 97.88 133 ARG A CA 1
ATOM 1066 C C . ARG A 1 133 ? 3.498 -6.727 -6.544 1.00 97.88 133 ARG A C 1
ATOM 1068 O O . ARG A 1 133 ? 3.165 -7.467 -5.628 1.00 97.88 133 ARG A O 1
ATOM 1075 N N . CYS A 1 134 ? 2.747 -5.687 -6.922 1.00 98.06 134 CYS A N 1
ATOM 1076 C CA . CYS A 1 134 ? 1.453 -5.370 -6.295 1.00 98.06 134 CYS A CA 1
ATOM 1077 C C . CYS A 1 134 ? 0.413 -6.495 -6.453 1.00 98.06 134 CYS A C 1
ATOM 1079 O O . CYS A 1 134 ? -0.505 -6.607 -5.642 1.00 98.06 134 CYS A O 1
ATOM 1081 N N . PHE A 1 135 ? 0.534 -7.355 -7.472 1.00 98.56 135 PHE A N 1
ATOM 1082 C CA . PHE A 1 135 ? -0.287 -8.568 -7.555 1.00 98.56 135 PHE A CA 1
ATOM 1083 C C . PHE A 1 135 ? 0.177 -9.646 -6.570 1.00 98.56 135 PHE A C 1
ATOM 1085 O O . PHE A 1 135 ? -0.659 -10.369 -6.044 1.00 98.56 135 PHE A O 1
ATOM 1092 N N . GLY A 1 136 ? 1.482 -9.739 -6.292 1.00 97.94 136 GLY A N 1
ATOM 1093 C CA . GLY A 1 136 ? 2.010 -10.609 -5.239 1.00 97.94 136 GLY A CA 1
ATOM 1094 C C . GLY A 1 136 ? 1.614 -10.134 -3.842 1.00 97.94 136 GLY A C 1
ATOM 1095 O O . GLY A 1 136 ? 1.244 -10.957 -3.011 1.00 97.94 136 GLY A O 1
ATOM 1096 N N . ASP A 1 137 ? 1.601 -8.817 -3.612 1.00 98.12 137 ASP A N 1
ATOM 1097 C CA . ASP A 1 137 ? 1.026 -8.221 -2.396 1.00 98.12 137 ASP A CA 1
ATOM 1098 C C . ASP A 1 137 ? -0.454 -8.606 -2.249 1.00 98.12 137 ASP A C 1
ATOM 1100 O O . ASP A 1 137 ? -0.894 -8.977 -1.165 1.00 98.12 137 ASP A O 1
ATOM 1104 N N . GLY A 1 138 ? -1.199 -8.597 -3.362 1.00 98.25 138 GLY A N 1
ATOM 1105 C CA . GLY A 1 138 ? -2.575 -9.087 -3.424 1.00 98.25 138 GLY A CA 1
ATOM 1106 C C . GLY A 1 138 ? -2.715 -10.555 -3.014 1.00 98.25 138 GLY A C 1
ATOM 1107 O O . GLY A 1 138 ? -3.593 -10.870 -2.224 1.00 98.25 138 GLY A O 1
ATOM 1108 N N . ILE A 1 139 ? -1.842 -11.453 -3.492 1.00 98.44 139 ILE A N 1
ATOM 1109 C CA . ILE A 1 139 ? -1.863 -12.864 -3.056 1.00 98.44 139 ILE A CA 1
ATOM 1110 C C . ILE A 1 139 ? -1.718 -12.936 -1.535 1.00 98.44 139 ILE A C 1
ATOM 1112 O O . ILE A 1 139 ? -2.513 -13.600 -0.884 1.00 98.44 139 ILE A O 1
ATOM 1116 N N . ALA A 1 140 ? -0.732 -12.237 -0.967 1.00 98.12 140 ALA A N 1
ATOM 1117 C CA . ALA A 1 140 ? -0.505 -12.250 0.473 1.00 98.12 140 ALA A CA 1
ATOM 1118 C C . ALA A 1 140 ? -1.730 -11.747 1.257 1.00 98.12 140 ALA A C 1
ATOM 1120 O O . ALA A 1 140 ? -2.139 -12.387 2.222 1.00 98.12 140 ALA A O 1
ATOM 1121 N N . ALA A 1 141 ? -2.341 -10.647 0.808 1.00 97.88 141 ALA A N 1
ATOM 1122 C CA . ALA A 1 141 ? -3.478 -10.008 1.469 1.00 97.88 141 ALA A CA 1
ATOM 1123 C C . ALA A 1 141 ? -4.804 -10.790 1.381 1.00 97.88 141 ALA A C 1
ATOM 1125 O O . ALA A 1 141 ? -5.739 -10.458 2.102 1.00 97.88 141 ALA A O 1
ATOM 1126 N N . ILE A 1 142 ? -4.908 -11.809 0.516 1.00 97.94 142 ILE A N 1
ATOM 1127 C CA . ILE A 1 142 ? -6.068 -12.723 0.497 1.00 97.94 142 ILE A CA 1
ATOM 1128 C C . ILE A 1 142 ? -6.028 -13.680 1.692 1.00 97.94 142 ILE A C 1
ATOM 1130 O O . ILE A 1 142 ? -7.068 -14.006 2.252 1.00 97.94 142 ILE A O 1
ATOM 1134 N N . TYR A 1 143 ? -4.834 -14.131 2.079 1.00 97.81 143 TYR A N 1
ATOM 1135 C CA . TYR A 1 143 ? -4.669 -15.168 3.099 1.00 97.81 143 TYR A CA 1
ATOM 1136 C C . TYR A 1 143 ? -4.292 -14.621 4.476 1.00 97.81 143 TYR A C 1
ATOM 1138 O O . TYR A 1 143 ? -4.349 -15.354 5.456 1.00 97.81 143 TYR A O 1
ATOM 1146 N N . GLN A 1 144 ? -3.827 -13.375 4.557 1.00 96.75 144 GLN A N 1
ATOM 1147 C CA . GLN A 1 144 ? -3.246 -12.808 5.771 1.00 96.75 144 GLN A CA 1
ATOM 1148 C C . GLN A 1 144 ? -3.710 -11.374 5.985 1.00 96.75 144 GLN A C 1
ATOM 1150 O O . GLN A 1 144 ? -3.848 -10.603 5.033 1.00 96.75 144 GLN A O 1
ATOM 1155 N N . SER A 1 145 ? -3.887 -10.993 7.252 1.00 92.50 145 SER A N 1
ATOM 1156 C CA . SER A 1 145 ? -4.265 -9.624 7.596 1.00 92.50 145 SER A CA 1
ATOM 1157 C C . SER A 1 145 ? -3.165 -8.632 7.200 1.00 92.50 145 SER A C 1
ATOM 1159 O O . SER A 1 145 ? -1.966 -8.885 7.366 1.00 92.50 145 SER A O 1
ATOM 1161 N N . GLN A 1 146 ? -3.559 -7.448 6.726 1.00 91.06 146 GLN A N 1
ATOM 1162 C CA . GLN A 1 146 ? -2.611 -6.363 6.434 1.00 91.06 146 GLN A CA 1
ATOM 1163 C C . GLN A 1 146 ? -1.803 -5.940 7.670 1.00 91.06 146 GLN A C 1
ATOM 1165 O O . GLN A 1 146 ? -0.639 -5.556 7.555 1.00 91.06 146 GLN A O 1
ATOM 1170 N N . HIS A 1 147 ? -2.395 -6.075 8.861 1.00 90.94 147 HIS A N 1
ATOM 1171 C CA . HIS A 1 147 ? -1.749 -5.803 10.138 1.00 90.94 147 HIS A CA 1
ATOM 1172 C C . HIS A 1 147 ? -0.566 -6.743 10.369 1.00 90.94 147 HIS A C 1
ATOM 1174 O O . HIS A 1 147 ? 0.527 -6.267 10.672 1.00 90.94 147 HIS A O 1
ATOM 1180 N N . ALA A 1 148 ? -0.739 -8.046 10.135 1.00 93.44 148 ALA A N 1
ATOM 1181 C CA . ALA A 1 148 ? 0.347 -9.013 10.248 1.00 93.44 148 ALA A CA 1
ATOM 1182 C C . ALA A 1 148 ? 1.390 -8.825 9.131 1.00 93.44 148 ALA A C 1
ATOM 1184 O O . ALA A 1 148 ? 2.592 -8.740 9.397 1.00 93.44 148 ALA A O 1
ATOM 1185 N N . LEU A 1 149 ? 0.949 -8.648 7.878 1.00 95.19 149 LEU A N 1
ATOM 1186 C CA . LEU A 1 149 ? 1.842 -8.448 6.728 1.00 95.19 149 LEU A CA 1
ATOM 1187 C C . LEU A 1 149 ? 2.702 -7.185 6.843 1.00 95.19 149 LEU A C 1
ATOM 1189 O O . LEU A 1 149 ? 3.851 -7.180 6.395 1.00 95.19 149 LEU A O 1
ATOM 1193 N N . ARG A 1 150 ? 2.209 -6.128 7.500 1.00 92.94 150 ARG A N 1
ATOM 1194 C CA . ARG A 1 150 ? 2.988 -4.920 7.811 1.00 92.94 150 ARG A CA 1
ATOM 1195 C C . ARG A 1 150 ? 4.268 -5.257 8.579 1.00 92.94 150 ARG A C 1
ATOM 1197 O O . ARG A 1 150 ? 5.302 -4.603 8.393 1.00 92.94 150 ARG A O 1
ATOM 1204 N N . HIS A 1 151 ? 4.254 -6.304 9.405 1.00 92.19 151 HIS A N 1
ATOM 1205 C CA . HIS A 1 151 ? 5.452 -6.764 10.096 1.00 92.19 151 HIS A CA 1
ATOM 1206 C C . HIS A 1 151 ? 6.479 -7.432 9.166 1.00 92.19 151 HIS A C 1
ATOM 1208 O O . HIS A 1 151 ? 7.645 -7.559 9.526 1.00 92.19 151 HIS A O 1
ATOM 1214 N N . LEU A 1 152 ? 6.147 -7.723 7.917 1.00 94.75 152 LEU A N 1
ATOM 1215 C CA . LEU A 1 152 ? 7.114 -8.242 6.955 1.00 94.75 152 LEU A CA 1
ATOM 1216 C C . LEU A 1 152 ? 7.757 -7.152 6.076 1.00 94.75 152 LEU A C 1
ATOM 1218 O O . LEU A 1 152 ? 8.714 -7.441 5.357 1.00 94.75 152 LEU A O 1
ATOM 1222 N N . LEU A 1 153 ? 7.311 -5.894 6.184 1.00 94.38 153 LEU A N 1
ATOM 1223 C CA . LEU A 1 153 ? 7.831 -4.772 5.389 1.00 94.38 153 LEU A CA 1
ATOM 1224 C C . LEU A 1 153 ? 9.072 -4.103 6.001 1.00 94.38 153 LEU A C 1
ATOM 1226 O O . LEU A 1 153 ? 9.975 -3.667 5.279 1.00 94.38 153 LEU A O 1
ATOM 1230 N N . TYR A 1 154 ? 9.097 -3.968 7.327 1.00 91.81 154 TYR A N 1
ATOM 1231 C CA . TYR A 1 154 ? 10.080 -3.137 8.027 1.00 91.81 154 TYR A CA 1
ATOM 1232 C C . TYR A 1 154 ? 11.272 -3.930 8.570 1.00 91.81 154 TYR A C 1
ATOM 1234 O O . TYR A 1 154 ? 11.197 -5.142 8.775 1.00 91.81 154 TYR A O 1
ATOM 1242 N N . ASP A 1 155 ? 12.372 -3.225 8.819 1.00 89.19 155 ASP A N 1
ATOM 1243 C CA . ASP A 1 155 ? 13.538 -3.719 9.544 1.00 89.19 155 ASP A CA 1
ATOM 1244 C C . ASP A 1 155 ? 13.418 -3.524 11.073 1.00 89.19 155 ASP A C 1
ATOM 1246 O O . ASP A 1 155 ? 12.389 -3.091 11.601 1.00 89.19 155 ASP A O 1
ATOM 1250 N N . ASP A 1 156 ? 14.500 -3.831 11.795 1.00 85.00 156 ASP A N 1
ATOM 1251 C CA . ASP A 1 156 ? 14.584 -3.730 13.260 1.00 85.00 156 ASP A CA 1
ATOM 1252 C C . ASP A 1 156 ? 14.466 -2.293 13.805 1.00 85.00 156 ASP A C 1
ATOM 1254 O O . ASP A 1 156 ? 14.409 -2.105 15.019 1.00 85.00 156 ASP A O 1
ATOM 1258 N N . ARG A 1 157 ? 14.458 -1.269 12.942 1.00 85.38 157 ARG A N 1
ATOM 1259 C CA . ARG A 1 157 ? 14.334 0.155 13.303 1.00 85.38 157 ARG A CA 1
ATOM 1260 C C . ARG A 1 157 ? 13.068 0.795 12.736 1.00 85.38 157 ARG A C 1
ATOM 1262 O O . ARG A 1 157 ? 12.997 2.018 12.626 1.00 85.38 157 ARG A O 1
ATOM 1269 N N . TYR A 1 158 ? 12.097 -0.027 12.341 1.00 85.50 158 TYR A N 1
ATOM 1270 C CA . TYR A 1 158 ? 10.857 0.421 11.710 1.00 85.50 158 TYR A CA 1
ATOM 1271 C C . TYR A 1 158 ? 11.057 1.171 10.387 1.00 85.50 158 TYR A C 1
ATOM 1273 O O . TYR A 1 158 ? 10.185 1.918 9.951 1.00 85.50 158 TYR A O 1
ATOM 1281 N N . GLN A 1 159 ? 12.192 0.963 9.716 1.00 88.75 159 GLN A N 1
ATOM 1282 C CA . GLN A 1 159 ? 12.441 1.508 8.386 1.00 88.75 159 GLN A CA 1
ATOM 1283 C C . GLN A 1 159 ? 12.045 0.485 7.332 1.00 88.75 159 GLN A C 1
ATOM 1285 O O . GLN A 1 159 ? 12.157 -0.722 7.545 1.00 88.75 159 GLN A O 1
ATOM 1290 N N . VAL A 1 160 ? 11.558 0.950 6.181 1.00 88.69 160 VAL A N 1
ATOM 1291 C CA . VAL A 1 160 ? 11.191 0.052 5.080 1.00 88.69 160 VAL A CA 1
ATOM 1292 C C . VAL A 1 160 ? 12.438 -0.722 4.646 1.00 88.69 160 VAL A C 1
ATOM 1294 O O . VAL A 1 160 ? 13.396 -0.143 4.127 1.00 88.69 160 VAL A O 1
ATOM 1297 N N . LYS A 1 161 ? 12.433 -2.044 4.857 1.00 89.31 161 LYS A N 1
ATOM 1298 C CA . LYS A 1 161 ? 13.565 -2.919 4.527 1.00 89.31 161 LYS A CA 1
ATOM 1299 C C . LYS A 1 161 ? 13.828 -2.857 3.029 1.00 89.31 161 LYS A C 1
ATOM 1301 O O . LYS A 1 161 ? 12.891 -2.720 2.257 1.00 89.31 161 LYS A O 1
ATOM 1306 N N . GLN A 1 162 ? 15.073 -2.955 2.571 1.00 84.25 162 GLN A N 1
ATOM 1307 C CA . GLN A 1 162 ? 15.346 -2.915 1.128 1.00 84.25 162 GLN A CA 1
ATOM 1308 C C . GLN A 1 162 ? 14.613 -4.044 0.386 1.00 84.25 162 GLN A C 1
ATOM 1310 O O . GLN A 1 162 ? 14.521 -5.164 0.883 1.00 84.25 162 GLN A O 1
ATOM 1315 N N . THR A 1 163 ? 14.080 -3.736 -0.800 1.00 75.38 163 THR A N 1
ATOM 1316 C CA . THR A 1 163 ? 13.440 -4.728 -1.674 1.00 75.38 163 THR A CA 1
ATOM 1317 C C . THR A 1 163 ? 14.430 -5.827 -2.049 1.00 75.38 163 THR A C 1
ATOM 1319 O O . THR A 1 163 ? 15.638 -5.587 -2.137 1.00 75.38 163 THR A O 1
ATOM 1322 N N . ALA A 1 164 ? 13.906 -7.024 -2.307 1.00 71.19 164 ALA A N 1
ATOM 1323 C CA . ALA A 1 164 ? 14.699 -8.138 -2.786 1.00 71.19 164 ALA A CA 1
ATOM 1324 C C . ALA A 1 164 ? 15.461 -7.834 -4.091 1.00 71.19 164 ALA A C 1
ATOM 1326 O O . ALA A 1 164 ? 15.151 -6.900 -4.841 1.00 71.19 164 ALA A O 1
ATOM 1327 N N . GLY A 1 165 ? 16.499 -8.637 -4.338 1.00 73.56 165 GLY A N 1
ATOM 1328 C CA . GLY A 1 165 ? 17.352 -8.532 -5.519 1.00 73.56 165 GLY A CA 1
ATOM 1329 C C . GLY A 1 165 ? 16.640 -8.895 -6.828 1.00 73.56 165 GLY A C 1
ATOM 1330 O O . GLY A 1 165 ? 15.438 -9.133 -6.877 1.00 73.56 165 GLY A O 1
ATOM 1331 N N . ALA A 1 166 ? 17.402 -8.927 -7.923 1.00 79.56 166 ALA A N 1
ATOM 1332 C CA . ALA A 1 166 ? 16.878 -9.387 -9.207 1.00 79.56 166 ALA A CA 1
ATOM 1333 C C . ALA A 1 166 ? 16.577 -10.894 -9.156 1.00 79.56 166 ALA A C 1
ATOM 1335 O O . ALA A 1 166 ? 17.407 -11.667 -8.677 1.00 79.56 166 ALA A O 1
ATOM 1336 N N . ILE A 1 167 ? 15.438 -11.301 -9.719 1.00 81.81 167 ILE A N 1
ATOM 1337 C CA . ILE A 1 167 ? 15.078 -12.714 -9.913 1.00 81.81 167 ILE A CA 1
ATOM 1338 C C . ILE A 1 167 ? 15.951 -13.299 -11.025 1.00 81.81 167 ILE A C 1
ATOM 1340 O O . ILE A 1 167 ? 16.480 -14.409 -10.932 1.00 81.81 167 ILE A O 1
ATOM 1344 N N . TYR A 1 168 ? 16.136 -12.529 -12.101 1.00 80.25 168 TYR A N 1
ATOM 1345 C CA . TYR A 1 168 ? 16.955 -12.966 -13.224 1.00 80.25 168 TYR A CA 1
ATOM 1346 C C . TYR A 1 168 ? 18.433 -13.093 -12.828 1.00 80.25 168 TYR A C 1
ATOM 1348 O O . TYR A 1 168 ? 19.073 -12.116 -12.434 1.00 80.25 168 TYR A O 1
ATOM 1356 N N . GLY A 1 169 ? 18.995 -14.287 -13.035 1.00 71.88 169 GLY A N 1
ATOM 1357 C CA . GLY A 1 169 ? 20.399 -14.585 -12.742 1.00 71.88 169 GLY A CA 1
ATOM 1358 C C . GLY A 1 169 ? 20.690 -14.893 -11.270 1.00 71.88 169 GLY A C 1
ATOM 1359 O O . GLY A 1 169 ? 21.861 -14.964 -10.908 1.00 71.88 169 GLY A O 1
ATOM 1360 N N . LYS A 1 170 ? 19.658 -15.079 -10.432 1.00 80.19 170 LYS A N 1
ATOM 1361 C CA . LYS A 1 170 ? 19.806 -15.519 -9.039 1.00 80.19 170 LYS A CA 1
ATOM 1362 C C . LYS A 1 170 ? 20.199 -17.001 -8.995 1.00 80.19 170 LYS A C 1
ATOM 1364 O O . LYS A 1 170 ? 19.418 -17.877 -9.376 1.00 80.19 170 LYS A O 1
ATOM 1369 N N . GLU A 1 171 ? 21.415 -17.282 -8.534 1.00 71.94 171 GLU A N 1
ATOM 1370 C CA . GLU A 1 171 ? 21.859 -18.640 -8.204 1.00 71.94 171 GLU A CA 1
ATOM 1371 C C . GLU A 1 171 ? 21.053 -19.132 -6.990 1.00 71.94 171 GLU A C 1
ATOM 1373 O O . GLU A 1 171 ? 21.206 -18.605 -5.894 1.00 71.94 171 GLU A O 1
ATOM 1378 N N . GLY A 1 172 ? 20.140 -20.090 -7.194 1.00 79.50 172 GLY A N 1
ATOM 1379 C CA . GLY A 1 172 ? 19.249 -20.612 -6.142 1.00 79.50 172 GLY A CA 1
ATOM 1380 C C . GLY A 1 172 ? 17.752 -20.538 -6.460 1.00 79.50 172 GLY A C 1
ATOM 1381 O O . GLY A 1 172 ? 16.986 -21.326 -5.909 1.00 79.50 172 GLY A O 1
ATOM 1382 N N . PHE A 1 173 ? 17.341 -19.716 -7.436 1.00 86.75 173 PHE A N 1
ATOM 1383 C CA . PHE A 1 173 ? 15.923 -19.536 -7.790 1.00 86.75 173 PHE A CA 1
ATOM 1384 C C . PHE A 1 173 ? 15.199 -20.854 -8.116 1.00 86.75 173 PHE A C 1
ATOM 1386 O O . PHE A 1 173 ? 14.053 -21.052 -7.732 1.00 86.75 173 PHE A O 1
ATOM 1393 N N . GLY A 1 174 ? 15.871 -21.792 -8.794 1.00 87.12 174 GLY A N 1
ATOM 1394 C CA . GLY A 1 174 ? 15.281 -23.096 -9.115 1.00 87.12 174 GLY A CA 1
ATOM 1395 C C . GLY A 1 174 ? 14.915 -23.922 -7.875 1.00 87.12 174 GLY A C 1
ATOM 1396 O O . GLY A 1 174 ? 13.902 -24.616 -7.886 1.00 87.12 174 GLY A O 1
ATOM 1397 N N . HIS A 1 175 ? 15.701 -23.820 -6.797 1.00 88.81 175 HIS A N 1
ATOM 1398 C CA . HIS A 1 175 ? 15.403 -24.491 -5.532 1.00 88.81 175 HIS A CA 1
ATOM 1399 C C . HIS A 1 175 ? 14.234 -23.817 -4.807 1.00 88.81 175 HIS A C 1
ATOM 1401 O O . HIS A 1 175 ? 13.316 -24.504 -4.364 1.00 88.81 175 HIS A O 1
ATOM 1407 N N . GLU A 1 176 ? 14.229 -22.481 -4.757 1.00 91.75 176 GLU A N 1
ATOM 1408 C CA . GLU A 1 176 ? 13.125 -21.693 -4.192 1.00 91.75 176 GLU A CA 1
ATOM 1409 C C . GLU A 1 176 ? 11.801 -22.000 -4.903 1.00 91.75 176 GLU A C 1
ATOM 1411 O O . GLU A 1 176 ? 10.792 -22.292 -4.265 1.00 91.75 176 GLU A O 1
ATOM 1416 N N . TYR A 1 177 ? 11.824 -22.043 -6.235 1.00 93.44 177 TYR A N 1
ATOM 1417 C CA . TYR A 1 177 ? 10.660 -22.360 -7.054 1.00 93.44 177 TYR A CA 1
ATOM 1418 C C . TYR A 1 177 ? 10.171 -23.808 -6.883 1.00 93.44 177 TYR A C 1
ATOM 1420 O O . TYR A 1 177 ? 8.967 -24.061 -6.858 1.00 93.44 177 TYR A O 1
ATOM 1428 N N . ALA A 1 178 ? 11.083 -24.774 -6.739 1.00 92.94 178 ALA A N 1
ATOM 1429 C CA . ALA A 1 178 ? 10.705 -26.155 -6.443 1.00 92.94 178 ALA A CA 1
ATOM 1430 C C . ALA A 1 178 ? 10.008 -26.267 -5.077 1.00 92.94 178 ALA A C 1
ATOM 1432 O O . ALA A 1 178 ? 9.027 -26.995 -4.944 1.00 92.94 178 ALA A O 1
ATOM 1433 N N . LYS A 1 179 ? 10.475 -25.509 -4.077 1.00 94.62 179 LYS A N 1
ATOM 1434 C CA . LYS A 1 179 ? 9.854 -25.457 -2.748 1.00 94.62 179 LYS A CA 1
ATOM 1435 C C . LYS A 1 179 ? 8.509 -24.743 -2.743 1.00 94.62 179 LYS A C 1
ATOM 1437 O O . LYS A 1 179 ? 7.598 -25.220 -2.073 1.00 94.62 179 LYS A O 1
ATOM 1442 N N . LEU A 1 180 ? 8.353 -23.687 -3.542 1.00 95.75 180 LEU A N 1
ATOM 1443 C CA . LEU A 1 180 ? 7.052 -23.071 -3.797 1.00 95.75 180 LEU A CA 1
ATOM 1444 C C . LEU A 1 180 ? 6.043 -24.110 -4.309 1.00 95.75 180 LEU A C 1
ATOM 1446 O O . LEU A 1 180 ? 4.967 -24.251 -3.737 1.00 95.75 180 LEU A O 1
ATOM 1450 N N . LYS A 1 181 ? 6.400 -24.851 -5.368 1.00 95.94 181 LYS A N 1
ATOM 1451 C CA . LYS A 1 181 ? 5.529 -25.893 -5.936 1.00 95.94 181 LYS A CA 1
ATOM 1452 C C . LYS A 1 181 ? 5.174 -26.962 -4.917 1.00 95.94 181 LYS A C 1
ATOM 1454 O O . LYS A 1 181 ? 4.003 -27.277 -4.774 1.00 95.94 181 LYS A O 1
ATOM 1459 N N . GLN A 1 182 ? 6.173 -27.456 -4.188 1.00 95.69 182 GLN A N 1
ATOM 1460 C CA . GLN A 1 182 ? 5.964 -28.459 -3.153 1.00 95.69 182 GLN A CA 1
ATOM 1461 C C . GLN A 1 182 ? 4.961 -27.978 -2.091 1.00 95.69 182 GLN A C 1
ATOM 1463 O O . GLN A 1 182 ? 4.077 -28.735 -1.714 1.00 95.69 182 GLN A O 1
ATOM 1468 N N . GLY A 1 183 ? 5.068 -26.728 -1.622 1.00 95.25 183 GLY A N 1
ATOM 1469 C CA . GLY A 1 183 ? 4.120 -26.169 -0.650 1.00 95.25 183 GLY A CA 1
ATOM 1470 C C . GLY A 1 183 ? 2.689 -26.108 -1.188 1.00 95.25 183 GLY A C 1
ATOM 1471 O O . GLY A 1 183 ? 1.761 -26.553 -0.518 1.00 95.25 183 GLY A O 1
ATOM 1472 N N . ILE A 1 184 ? 2.532 -25.647 -2.432 1.00 95.75 184 ILE A N 1
ATOM 1473 C CA . ILE A 1 184 ? 1.237 -25.602 -3.124 1.00 95.75 184 ILE A CA 1
ATOM 1474 C C . ILE A 1 184 ? 0.646 -27.011 -3.309 1.00 95.75 184 ILE A C 1
ATOM 1476 O O . ILE A 1 184 ? -0.532 -27.221 -3.036 1.00 95.75 184 ILE A O 1
ATOM 1480 N N . GLU A 1 185 ? 1.453 -27.994 -3.720 1.00 95.44 185 GLU A N 1
ATOM 1481 C CA . GLU A 1 185 ? 1.044 -29.403 -3.866 1.00 95.44 185 GLU A CA 1
ATOM 1482 C C . GLU A 1 185 ? 0.634 -30.040 -2.529 1.00 95.44 185 GLU A C 1
ATOM 1484 O O . GLU A 1 185 ? -0.198 -30.943 -2.502 1.00 95.44 185 GLU A O 1
ATOM 1489 N N . MET A 1 186 ? 1.184 -29.549 -1.417 1.00 96.06 186 MET A N 1
ATOM 1490 C CA . MET A 1 186 ? 0.808 -29.947 -0.058 1.00 96.06 186 MET A CA 1
ATOM 1491 C C . MET A 1 186 ? -0.452 -29.235 0.462 1.00 96.06 186 MET A C 1
ATOM 1493 O O . MET A 1 186 ? -0.803 -29.417 1.625 1.00 96.06 186 MET A O 1
ATOM 1497 N N . GLY A 1 187 ? -1.130 -28.427 -0.360 1.00 95.94 187 GLY A N 1
ATOM 1498 C CA . GLY A 1 187 ? -2.337 -27.706 0.047 1.00 95.94 187 GLY A CA 1
ATOM 1499 C C . GLY A 1 187 ? -2.063 -26.442 0.866 1.00 95.94 187 GLY A C 1
ATOM 1500 O O . GLY A 1 187 ? -2.970 -25.932 1.513 1.00 95.94 187 GLY A O 1
ATOM 1501 N N . VAL A 1 188 ? -0.827 -25.931 0.866 1.00 96.62 188 VAL A N 1
ATOM 1502 C CA . VAL A 1 188 ? -0.460 -24.718 1.607 1.00 96.62 188 VAL A CA 1
ATOM 1503 C C . VAL A 1 188 ? -0.338 -23.540 0.632 1.00 96.62 188 VAL A C 1
ATOM 1505 O O . VAL A 1 188 ? 0.479 -23.609 -0.292 1.00 96.62 188 VAL A O 1
ATOM 1508 N N . PRO A 1 189 ? -1.073 -22.425 0.821 1.00 97.06 189 PRO A N 1
ATOM 1509 C CA . PRO A 1 189 ? -0.817 -21.195 0.091 1.00 97.06 189 PRO A CA 1
ATOM 1510 C C . PRO A 1 189 ? 0.566 -20.665 0.476 1.00 97.06 189 PRO A C 1
ATOM 1512 O O . PRO A 1 189 ? 0.849 -20.343 1.633 1.00 97.06 189 PRO A O 1
ATOM 1515 N N . VAL A 1 190 ? 1.453 -20.601 -0.514 1.00 97.31 190 VAL A N 1
ATOM 1516 C CA . VAL A 1 190 ? 2.825 -20.111 -0.367 1.00 97.31 190 VAL A CA 1
ATOM 1517 C C . VAL A 1 190 ? 3.083 -19.050 -1.425 1.00 97.31 190 VAL A C 1
ATOM 1519 O O . VAL A 1 190 ? 2.724 -19.228 -2.592 1.00 97.31 190 VAL A O 1
ATOM 1522 N N . VAL A 1 191 ? 3.747 -17.963 -1.037 1.00 97.06 191 VAL A N 1
ATOM 1523 C CA . VAL A 1 191 ? 4.178 -16.896 -1.947 1.00 97.06 191 VAL A CA 1
ATOM 1524 C C . VAL A 1 191 ? 5.691 -16.703 -1.886 1.00 97.06 191 VAL A C 1
ATOM 1526 O O . VAL A 1 191 ? 6.296 -16.817 -0.822 1.00 97.06 191 VAL A O 1
ATOM 1529 N N . MET A 1 192 ? 6.327 -16.419 -3.024 1.00 96.19 192 MET A N 1
ATOM 1530 C CA . MET A 1 192 ? 7.737 -16.010 -3.041 1.00 96.19 192 MET A CA 1
ATOM 1531 C C . MET A 1 192 ? 7.872 -14.541 -2.643 1.00 96.19 192 MET A C 1
ATOM 1533 O O . MET A 1 192 ? 7.265 -13.675 -3.278 1.00 96.19 192 MET A O 1
ATOM 1537 N N . SER A 1 193 ? 8.736 -14.240 -1.675 1.00 94.69 193 SER A N 1
ATOM 1538 C CA . SER A 1 193 ? 8.961 -12.870 -1.193 1.00 94.69 193 SER A CA 1
ATOM 1539 C C . SER A 1 193 ? 9.410 -11.926 -2.317 1.00 94.69 193 SER A C 1
ATOM 1541 O O . SER A 1 193 ? 8.919 -10.802 -2.414 1.00 94.69 193 SER A O 1
ATOM 1543 N N . ASP A 1 194 ? 10.251 -12.412 -3.244 1.00 92.81 194 ASP A N 1
ATOM 1544 C CA . ASP A 1 194 ? 10.762 -11.665 -4.412 1.00 92.81 194 ASP A CA 1
ATOM 1545 C C . ASP A 1 194 ? 9.651 -11.162 -5.367 1.00 92.81 194 ASP A C 1
ATOM 1547 O O . ASP A 1 194 ? 9.877 -10.248 -6.177 1.00 92.81 194 ASP A O 1
ATOM 1551 N N . LEU A 1 195 ? 8.452 -11.752 -5.279 1.00 96.25 195 LEU A N 1
ATOM 1552 C CA . LEU A 1 195 ? 7.270 -11.402 -6.072 1.00 96.25 195 LEU A CA 1
ATOM 1553 C C . LEU A 1 195 ? 6.346 -10.400 -5.372 1.00 96.25 195 LEU A C 1
ATOM 1555 O O . LEU A 1 195 ? 5.341 -10.015 -5.963 1.00 96.25 195 LEU A O 1
ATOM 1559 N N . THR A 1 196 ? 6.683 -9.951 -4.164 1.00 96.50 196 THR A N 1
ATOM 1560 C CA . THR A 1 196 ? 5.884 -9.007 -3.371 1.00 96.50 196 THR A CA 1
ATOM 1561 C C . THR A 1 196 ? 6.695 -7.748 -3.054 1.00 96.50 196 THR A C 1
ATOM 1563 O O . THR A 1 196 ? 7.928 -7.753 -3.080 1.00 96.50 196 THR A O 1
ATOM 1566 N N . ASN A 1 197 ? 6.020 -6.640 -2.766 1.00 95.88 197 ASN A N 1
ATOM 1567 C CA . ASN A 1 197 ? 6.644 -5.466 -2.170 1.00 95.88 197 ASN A CA 1
ATOM 1568 C C . ASN A 1 197 ? 6.511 -5.438 -0.639 1.00 95.88 197 ASN A C 1
ATOM 1570 O O . ASN A 1 197 ? 7.295 -4.721 -0.006 1.00 95.88 197 ASN A O 1
ATOM 1574 N N . ILE A 1 198 ? 5.544 -6.157 -0.056 1.00 95.62 198 ILE A N 1
ATOM 1575 C CA . ILE A 1 198 ? 5.260 -6.154 1.386 1.00 95.62 198 ILE A CA 1
ATOM 1576 C C . ILE A 1 198 ? 6.060 -7.204 2.167 1.00 95.62 198 ILE A C 1
ATOM 1578 O O . ILE A 1 198 ? 6.543 -6.894 3.251 1.00 95.62 198 ILE A O 1
ATOM 1582 N N . ILE A 1 199 ? 6.287 -8.401 1.615 1.00 95.62 199 ILE A N 1
ATOM 1583 C CA . ILE A 1 199 ? 7.047 -9.466 2.285 1.00 95.62 199 ILE A CA 1
ATOM 1584 C C . ILE A 1 199 ? 8.531 -9.310 1.946 1.00 95.62 199 ILE A C 1
ATOM 1586 O O . ILE A 1 199 ? 8.972 -9.620 0.841 1.00 95.62 199 ILE A O 1
ATOM 1590 N N . ARG A 1 200 ? 9.321 -8.810 2.905 1.00 93.31 200 ARG A N 1
ATOM 1591 C CA . ARG A 1 200 ? 10.769 -8.552 2.747 1.00 93.31 200 ARG A CA 1
ATOM 1592 C C . ARG A 1 200 ? 11.653 -9.399 3.667 1.00 93.31 200 ARG A C 1
ATOM 1594 O O . ARG A 1 200 ? 12.847 -9.118 3.812 1.00 93.31 200 ARG A O 1
ATOM 1601 N N . HIS A 1 201 ? 11.081 -10.428 4.289 1.00 91.69 201 HIS A N 1
ATOM 1602 C CA . HIS A 1 201 ? 11.789 -11.400 5.125 1.00 91.69 201 HIS A CA 1
ATOM 1603 C C . HIS A 1 201 ? 11.498 -12.821 4.638 1.00 91.69 201 HIS A C 1
ATOM 1605 O O . HIS A 1 201 ? 10.355 -13.127 4.309 1.00 91.69 201 HIS A O 1
ATOM 1611 N N . GLY A 1 202 ? 12.527 -13.672 4.607 1.00 91.00 202 GLY A N 1
ATOM 1612 C CA . GLY A 1 202 ? 12.461 -15.010 4.012 1.00 91.00 202 GLY A CA 1
ATOM 1613 C C . GLY A 1 202 ? 12.477 -14.995 2.479 1.00 91.00 202 GLY A C 1
ATOM 1614 O O . GLY A 1 202 ? 12.239 -13.961 1.851 1.00 91.00 202 GLY A O 1
ATOM 1615 N N . ASP A 1 203 ? 12.734 -16.156 1.879 1.00 91.81 203 ASP A N 1
ATOM 1616 C CA . ASP A 1 203 ? 12.654 -16.380 0.427 1.00 91.81 203 ASP A CA 1
ATOM 1617 C C . ASP A 1 203 ? 11.229 -16.759 -0.006 1.00 91.81 203 ASP A C 1
ATOM 1619 O O . ASP A 1 203 ? 10.747 -16.342 -1.062 1.00 91.81 203 ASP A O 1
ATOM 1623 N N . LEU A 1 204 ? 10.549 -17.541 0.836 1.00 94.75 204 LEU A N 1
ATOM 1624 C CA . LEU A 1 204 ? 9.142 -17.913 0.708 1.00 94.75 204 LEU A CA 1
ATOM 1625 C C . LEU A 1 204 ? 8.378 -17.461 1.950 1.00 94.75 204 LEU A C 1
ATOM 1627 O O . LEU A 1 204 ? 8.962 -17.282 3.015 1.00 94.75 204 LEU A O 1
ATOM 1631 N N . CYS A 1 205 ? 7.063 -17.354 1.844 1.00 96.62 205 CYS A N 1
ATOM 1632 C CA . CYS A 1 205 ? 6.188 -17.148 2.985 1.00 96.62 205 CYS A CA 1
ATOM 1633 C C . CYS A 1 205 ? 4.978 -18.072 2.876 1.00 96.62 205 CYS A C 1
ATOM 1635 O O . CYS A 1 205 ? 4.288 -18.071 1.855 1.00 96.62 205 CYS A O 1
ATOM 1637 N N . ALA A 1 206 ? 4.763 -18.890 3.905 1.00 97.00 206 ALA A N 1
ATOM 1638 C CA . ALA A 1 206 ? 3.570 -19.714 4.038 1.00 97.00 206 ALA A CA 1
ATOM 1639 C C . ALA A 1 206 ? 2.445 -18.895 4.681 1.00 97.00 206 ALA A C 1
ATOM 1641 O O . ALA A 1 206 ? 2.689 -18.133 5.616 1.00 97.00 206 ALA A O 1
ATOM 1642 N N . LEU A 1 207 ? 1.225 -19.063 4.169 1.00 97.06 207 LEU A N 1
ATOM 1643 C CA . LEU A 1 207 ? 0.088 -18.190 4.466 1.00 97.06 207 LEU A CA 1
ATOM 1644 C C . LEU A 1 207 ? -1.147 -18.945 5.001 1.00 97.06 207 LEU A C 1
ATOM 1646 O O . LEU A 1 207 ? -2.213 -18.354 5.079 1.00 97.06 207 LEU A O 1
ATOM 1650 N N . ALA A 1 208 ? -1.039 -20.236 5.341 1.00 93.25 208 ALA A N 1
ATOM 1651 C CA . ALA A 1 208 ? -2.170 -21.044 5.839 1.00 93.25 208 ALA A CA 1
ATOM 1652 C C . ALA A 1 208 ? -2.563 -20.767 7.302 1.00 93.25 208 ALA A C 1
ATOM 1654 O O . ALA A 1 208 ? -3.636 -21.181 7.731 1.00 93.25 208 ALA A O 1
ATOM 1655 N N . GLY A 1 209 ? -1.663 -20.179 8.092 1.00 91.19 209 GLY A N 1
ATOM 1656 C CA . GLY A 1 209 ? -1.862 -19.977 9.527 1.00 91.19 209 GLY A CA 1
ATOM 1657 C C . GLY A 1 209 ? -2.577 -18.665 9.863 1.00 91.19 209 GLY A C 1
ATOM 1658 O O . GLY A 1 209 ? -2.859 -17.876 8.965 1.00 91.19 209 GLY A O 1
ATOM 1659 N N . PRO A 1 210 ? -2.812 -18.394 11.159 1.00 9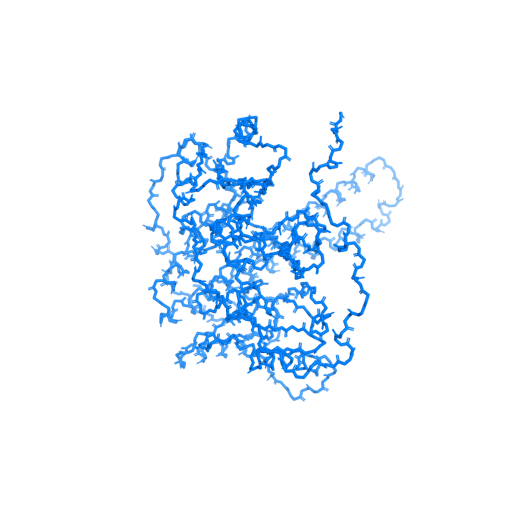0.75 210 PRO A N 1
ATOM 1660 C CA . PRO A 1 210 ? -3.335 -17.102 11.616 1.00 90.75 210 PRO A CA 1
ATOM 1661 C C . PRO A 1 210 ? -2.367 -15.937 11.351 1.00 90.75 210 PRO A C 1
ATOM 1663 O O . PRO A 1 210 ? -2.798 -14.794 11.228 1.00 90.75 210 PRO A O 1
ATOM 1666 N N . ASP A 1 211 ? -1.070 -16.241 11.251 1.00 95.50 211 ASP A N 1
ATOM 1667 C CA . ASP A 1 211 ? -0.001 -15.291 10.971 1.00 95.50 211 ASP A CA 1
ATOM 1668 C C . ASP A 1 211 ? 0.882 -15.790 9.813 1.00 95.50 211 ASP A C 1
ATOM 1670 O O . ASP A 1 211 ? 1.044 -17.006 9.623 1.00 95.50 211 ASP A O 1
ATOM 1674 N N . PRO A 1 212 ? 1.497 -14.875 9.039 1.00 96.31 212 PRO A N 1
ATOM 1675 C CA . PRO A 1 212 ? 2.368 -15.244 7.937 1.00 96.31 212 PRO A CA 1
ATOM 1676 C C . PRO A 1 212 ? 3.686 -15.824 8.458 1.00 96.31 212 PRO A C 1
ATOM 1678 O O . PRO A 1 212 ? 4.350 -15.239 9.317 1.00 96.31 212 PRO A O 1
ATOM 1681 N N . VAL A 1 213 ? 4.126 -16.939 7.869 1.00 95.44 213 VAL A N 1
ATOM 1682 C CA . VAL A 1 213 ? 5.358 -17.633 8.273 1.00 95.44 213 VAL A CA 1
ATOM 1683 C C . VAL A 1 213 ? 6.428 -17.467 7.191 1.00 95.44 213 VAL A C 1
ATOM 1685 O O . VAL A 1 213 ? 6.437 -18.218 6.209 1.00 95.44 213 VAL A O 1
ATOM 1688 N N . PRO A 1 214 ? 7.330 -16.473 7.306 1.00 94.12 214 PRO A N 1
ATOM 1689 C CA . PRO A 1 214 ? 8.464 -16.330 6.399 1.00 94.12 214 PRO A CA 1
ATOM 1690 C C . PRO A 1 214 ? 9.484 -17.467 6.583 1.00 94.12 214 PRO A C 1
ATOM 1692 O O . PRO A 1 214 ? 9.862 -17.823 7.697 1.00 94.12 214 PRO A O 1
ATOM 1695 N N . LEU A 1 215 ? 9.961 -18.022 5.470 1.00 91.62 215 LEU A N 1
ATOM 1696 C CA . LEU A 1 215 ? 10.858 -19.173 5.394 1.00 91.62 215 LEU A CA 1
ATOM 1697 C C . LEU A 1 215 ? 12.131 -18.795 4.629 1.00 91.62 215 LEU A C 1
ATOM 1699 O O . LEU A 1 215 ? 12.075 -18.415 3.459 1.00 91.62 215 LEU A O 1
ATOM 1703 N N . GLU A 1 216 ? 13.290 -18.941 5.269 1.00 90.38 216 GLU A N 1
ATOM 1704 C CA . GLU A 1 216 ? 14.599 -18.788 4.617 1.00 90.38 216 GLU A CA 1
ATOM 1705 C C . GLU A 1 216 ? 15.083 -20.149 4.095 1.00 90.38 216 GLU A C 1
ATOM 1707 O O . GLU A 1 216 ? 15.257 -21.098 4.869 1.00 90.38 216 GLU A O 1
ATOM 1712 N N . LEU A 1 217 ? 15.329 -20.260 2.788 1.00 87.00 217 LEU A N 1
ATOM 1713 C CA . LEU A 1 217 ? 15.755 -21.506 2.160 1.00 87.00 217 LEU A CA 1
ATOM 1714 C C . LEU A 1 217 ? 17.278 -21.559 2.045 1.00 87.00 217 LEU A C 1
ATOM 1716 O O . LEU A 1 217 ? 17.929 -20.698 1.461 1.00 87.00 217 LEU A O 1
ATOM 1720 N N . LYS A 1 218 ? 17.876 -22.630 2.570 1.00 77.25 218 LYS A N 1
ATOM 1721 C CA . LYS A 1 218 ? 19.328 -22.833 2.526 1.00 77.25 218 LYS A CA 1
ATOM 1722 C C . LYS A 1 218 ? 19.680 -23.956 1.564 1.00 77.25 218 LYS A C 1
ATOM 1724 O O . LYS A 1 218 ? 19.308 -25.104 1.778 1.00 77.25 218 LYS A O 1
ATOM 1729 N N . SER A 1 219 ? 20.476 -23.635 0.548 1.00 62.97 219 SER A N 1
ATOM 1730 C CA . SER A 1 219 ? 21.075 -24.620 -0.361 1.00 62.97 219 SER A CA 1
ATOM 1731 C C . SER A 1 219 ? 22.363 -25.252 0.192 1.00 62.97 219 SER A C 1
ATOM 1733 O O . SER A 1 219 ? 22.825 -26.261 -0.334 1.00 62.97 219 SER A O 1
ATOM 1735 N N . SER A 1 220 ? 22.958 -24.690 1.255 1.00 63.12 220 SER A N 1
ATOM 1736 C CA . SER A 1 220 ? 24.225 -25.158 1.839 1.00 63.12 220 SER A CA 1
ATOM 1737 C C . SER A 1 220 ? 24.311 -24.943 3.358 1.00 63.12 220 SER A C 1
ATOM 1739 O O . SER A 1 220 ? 23.586 -24.131 3.931 1.00 63.12 220 SER A O 1
ATOM 1741 N N . LYS A 1 221 ? 25.247 -25.645 4.019 1.00 58.38 221 LYS A N 1
ATOM 1742 C CA . LYS A 1 221 ? 25.558 -25.530 5.463 1.00 58.38 221 LYS A CA 1
ATOM 1743 C C . LYS A 1 221 ? 26.330 -24.247 5.840 1.00 58.38 221 LYS A C 1
ATOM 1745 O O . LYS A 1 221 ? 27.004 -24.224 6.865 1.00 58.38 221 LYS A O 1
ATOM 1750 N N . VAL A 1 222 ? 26.307 -23.197 5.015 1.00 56.06 222 VAL A N 1
ATOM 1751 C CA . VAL A 1 222 ? 27.125 -21.996 5.247 1.00 56.06 222 VAL A CA 1
ATOM 1752 C C . VAL A 1 222 ? 26.632 -21.235 6.482 1.00 56.06 222 VAL A C 1
ATOM 1754 O O . VAL A 1 222 ? 25.535 -20.679 6.512 1.00 56.06 222 VAL A O 1
ATOM 1757 N N . THR A 1 223 ? 27.483 -21.189 7.504 1.00 57.12 223 THR A N 1
ATOM 1758 C CA . THR A 1 223 ? 27.304 -20.426 8.743 1.00 57.12 223 THR A CA 1
ATOM 1759 C C . THR A 1 223 ? 28.070 -19.108 8.638 1.00 57.12 223 THR A C 1
ATOM 1761 O O . THR A 1 223 ? 29.264 -19.047 8.919 1.00 57.12 223 THR A O 1
ATOM 1764 N N . GLY A 1 224 ? 27.399 -18.048 8.183 1.00 71.00 224 GLY A N 1
ATOM 1765 C CA . GLY A 1 224 ? 27.969 -16.699 8.102 1.00 71.00 224 GLY A CA 1
ATOM 1766 C C . GLY A 1 224 ? 27.198 -15.690 8.954 1.00 71.00 224 GLY A C 1
ATOM 1767 O O . GLY A 1 224 ? 26.013 -15.873 9.223 1.00 71.00 224 GLY A O 1
ATOM 1768 N N . GLY A 1 225 ? 27.839 -14.574 9.321 1.00 74.00 225 GLY A N 1
ATOM 1769 C CA . GLY A 1 225 ? 27.212 -13.526 10.144 1.00 74.00 225 GLY A CA 1
ATOM 1770 C C . GLY A 1 225 ? 25.954 -12.904 9.522 1.00 74.00 225 GLY A C 1
ATOM 1771 O O . GLY A 1 225 ? 25.035 -12.528 10.241 1.00 74.00 225 GLY A O 1
ATOM 1772 N N . ARG A 1 226 ? 25.861 -12.850 8.185 1.00 72.38 226 ARG A N 1
ATOM 1773 C CA . ARG A 1 226 ? 24.636 -12.432 7.480 1.00 72.38 226 ARG A CA 1
ATOM 1774 C C . ARG A 1 226 ? 23.471 -13.395 7.738 1.00 72.38 226 ARG A C 1
ATOM 1776 O O . ARG A 1 226 ? 22.375 -12.943 8.045 1.00 72.38 226 ARG A O 1
ATOM 1783 N N . VAL A 1 227 ? 23.738 -14.698 7.659 1.00 74.62 227 VAL A N 1
ATOM 1784 C CA . VAL A 1 227 ? 22.744 -15.760 7.869 1.00 74.62 227 VAL A CA 1
ATOM 1785 C C . VAL A 1 227 ? 22.257 -15.763 9.318 1.00 74.62 227 VAL A C 1
ATOM 1787 O O . VAL A 1 227 ? 21.065 -15.913 9.560 1.00 74.62 227 VAL A O 1
ATOM 1790 N N . ALA A 1 228 ? 23.161 -15.539 10.277 1.00 77.50 228 ALA A N 1
ATOM 1791 C CA . ALA A 1 228 ? 22.803 -15.410 11.688 1.00 77.50 228 ALA A CA 1
ATOM 1792 C C . ALA A 1 228 ? 21.861 -14.219 11.936 1.00 77.50 228 ALA A C 1
ATOM 1794 O O . ALA A 1 228 ? 20.836 -14.388 12.584 1.00 77.50 228 ALA A O 1
ATOM 1795 N N . ARG A 1 229 ? 22.146 -13.044 11.350 1.00 79.00 229 ARG A N 1
ATOM 1796 C CA . ARG A 1 229 ? 21.269 -11.864 11.472 1.00 79.00 229 ARG A CA 1
ATOM 1797 C C . ARG A 1 229 ? 19.891 -12.079 10.848 1.00 79.00 229 ARG A C 1
ATOM 1799 O O . ARG A 1 229 ? 18.902 -11.653 11.426 1.00 79.00 229 ARG A O 1
ATOM 1806 N N . GLN A 1 230 ? 19.811 -12.723 9.681 1.00 80.62 230 GLN A N 1
ATOM 1807 C CA . GLN A 1 230 ? 18.519 -13.038 9.054 1.00 80.62 230 GLN A CA 1
ATOM 1808 C C . GLN A 1 230 ? 17.697 -13.997 9.924 1.00 80.62 230 GLN A C 1
ATOM 1810 O O . GLN A 1 230 ? 16.511 -13.761 10.124 1.00 80.62 230 GLN A O 1
ATOM 1815 N N . ALA A 1 231 ? 18.335 -15.027 10.489 1.00 83.69 231 ALA A N 1
ATOM 1816 C CA . ALA A 1 231 ? 17.678 -15.949 11.413 1.00 83.69 231 ALA A CA 1
ATOM 1817 C C . ALA A 1 231 ? 17.217 -15.248 12.702 1.00 83.69 231 ALA A C 1
ATOM 1819 O O . ALA A 1 231 ? 16.111 -15.498 13.164 1.00 83.69 231 ALA A O 1
ATOM 1820 N N . GLU A 1 232 ? 18.026 -14.340 13.252 1.00 86.06 232 GLU A N 1
ATOM 1821 C CA . GLU A 1 232 ? 17.661 -13.545 14.429 1.00 86.06 232 GLU A CA 1
ATOM 1822 C C . GLU A 1 232 ? 16.461 -12.625 14.149 1.00 86.06 232 GLU A C 1
ATOM 1824 O O . GLU A 1 232 ? 15.538 -12.560 14.956 1.00 86.06 232 GLU A O 1
ATOM 1829 N N . GLN A 1 233 ? 16.442 -11.943 12.997 1.00 85.06 233 GLN A N 1
ATOM 1830 C CA . GLN A 1 233 ? 15.314 -11.096 12.589 1.00 85.06 233 GLN A CA 1
ATOM 1831 C C . GLN A 1 233 ? 14.025 -11.902 12.427 1.00 85.06 233 GLN A C 1
ATOM 1833 O O . GLN A 1 233 ? 12.985 -11.497 12.940 1.00 85.06 233 GLN A O 1
ATOM 1838 N N . LEU A 1 234 ? 14.100 -13.050 11.747 1.00 88.12 234 LEU A N 1
ATOM 1839 C CA . LEU A 1 234 ? 12.960 -13.955 11.601 1.00 88.12 234 LEU A CA 1
ATOM 1840 C C . LEU A 1 234 ? 12.476 -14.447 12.967 1.00 88.12 234 LEU A C 1
ATOM 1842 O O . LEU A 1 234 ? 11.287 -14.355 13.242 1.00 88.12 234 LEU A O 1
ATOM 1846 N N . GLY A 1 235 ? 13.394 -14.858 13.848 1.00 89.19 235 GLY A N 1
ATOM 1847 C CA . GLY A 1 235 ? 13.067 -15.280 15.209 1.00 89.19 235 GLY A CA 1
ATOM 1848 C C . GLY A 1 235 ? 12.317 -14.206 15.998 1.00 89.19 235 GLY A C 1
ATOM 1849 O O . GLY A 1 235 ? 11.293 -14.505 16.597 1.00 89.19 235 GLY A O 1
ATOM 1850 N N . LYS A 1 236 ? 12.752 -12.939 15.932 1.00 90.75 236 LYS A N 1
ATOM 1851 C CA . LYS A 1 236 ? 12.049 -11.818 16.587 1.00 90.75 236 LYS A CA 1
ATOM 1852 C C . LYS A 1 236 ? 10.628 -11.621 16.057 1.00 90.75 236 LYS A C 1
ATOM 1854 O O . LYS A 1 236 ? 9.735 -11.321 16.840 1.00 90.75 236 LYS A O 1
ATOM 1859 N N . ILE A 1 237 ? 10.425 -11.757 14.745 1.00 91.62 237 ILE A N 1
ATOM 1860 C CA . ILE A 1 237 ? 9.098 -11.628 14.126 1.00 91.62 237 ILE A CA 1
ATOM 1861 C C . ILE A 1 237 ? 8.200 -12.793 14.549 1.00 91.62 237 ILE A C 1
ATOM 1863 O O . ILE A 1 237 ? 7.071 -12.557 14.963 1.00 91.62 237 ILE A O 1
ATOM 1867 N N . THR A 1 238 ? 8.708 -14.025 14.496 1.00 90.44 238 THR A N 1
ATOM 1868 C CA . THR A 1 238 ? 7.969 -15.220 14.919 1.00 90.44 238 THR A CA 1
ATOM 1869 C C . THR A 1 238 ? 7.565 -15.131 16.386 1.00 90.44 238 THR A C 1
ATOM 1871 O O . THR A 1 238 ? 6.390 -15.281 16.691 1.00 90.44 238 THR A O 1
ATOM 1874 N N . THR A 1 239 ? 8.494 -14.785 17.283 1.00 91.56 239 THR A N 1
ATOM 1875 C CA . THR A 1 239 ? 8.181 -14.606 18.707 1.00 91.56 239 THR A CA 1
ATOM 1876 C C . THR A 1 239 ? 7.141 -13.509 18.932 1.00 91.56 239 THR A C 1
ATOM 1878 O O . THR A 1 239 ? 6.264 -13.678 19.768 1.00 91.56 239 THR A O 1
ATOM 1881 N N . PHE A 1 240 ? 7.197 -12.406 18.176 1.00 93.19 240 PHE A N 1
ATOM 1882 C CA . PHE A 1 240 ? 6.189 -11.348 18.272 1.00 93.19 240 PHE A CA 1
ATOM 1883 C C . PHE A 1 240 ? 4.788 -11.835 17.873 1.00 93.19 240 PHE A C 1
ATOM 1885 O O . PHE A 1 240 ? 3.829 -11.506 18.562 1.00 93.19 240 PHE A O 1
ATOM 1892 N N . PHE A 1 241 ? 4.662 -12.629 16.804 1.00 93.44 241 PHE A N 1
ATOM 1893 C CA . PHE A 1 241 ? 3.373 -13.214 16.417 1.00 93.44 241 PHE A CA 1
ATOM 1894 C C . PHE A 1 241 ? 2.861 -14.239 17.436 1.00 93.44 241 PHE A C 1
ATOM 1896 O O . PHE A 1 241 ? 1.672 -14.273 17.716 1.00 93.44 241 PHE A O 1
ATOM 1903 N N . GLU A 1 242 ? 3.748 -15.046 18.022 1.00 91.56 242 GLU A N 1
ATOM 1904 C CA . GLU A 1 242 ? 3.374 -16.067 19.011 1.00 91.56 242 GLU A CA 1
ATOM 1905 C C . GLU A 1 242 ? 2.960 -15.484 20.370 1.00 91.56 242 GLU A C 1
ATOM 1907 O O . GLU A 1 242 ? 2.175 -16.103 21.085 1.00 91.56 242 GLU A O 1
ATOM 1912 N N . GLN A 1 243 ? 3.527 -14.338 20.758 1.00 91.12 243 GLN A N 1
ATOM 1913 C CA . GLN A 1 243 ? 3.351 -13.757 22.095 1.00 91.12 243 GLN A CA 1
ATOM 1914 C C . GLN A 1 243 ? 2.405 -12.554 22.131 1.00 91.12 243 GLN A C 1
ATOM 1916 O O . GLN A 1 243 ? 2.111 -12.072 23.222 1.00 91.12 243 GLN A O 1
ATOM 1921 N N . ASP A 1 244 ? 2.001 -12.022 20.973 1.00 91.25 244 ASP A N 1
ATOM 1922 C CA . ASP A 1 244 ? 1.268 -10.752 20.832 1.00 91.25 244 ASP A CA 1
ATOM 1923 C C . ASP A 1 244 ? 1.935 -9.551 21.524 1.00 91.25 244 ASP A C 1
ATOM 1925 O O . ASP A 1 244 ? 1.353 -8.479 21.686 1.00 91.25 244 ASP A O 1
ATOM 1929 N N . GLU A 1 245 ? 3.204 -9.692 21.890 1.00 91.31 245 GLU A N 1
ATOM 1930 C CA . GLU A 1 245 ? 3.984 -8.694 22.593 1.00 91.31 245 GLU A CA 1
ATOM 1931 C C . GLU A 1 245 ? 5.465 -8.851 22.244 1.00 91.31 245 GLU A C 1
ATOM 1933 O O . GLU A 1 245 ? 5.991 -9.955 22.120 1.00 91.31 245 GLU A O 1
ATOM 1938 N N . ALA A 1 246 ? 6.177 -7.730 22.124 1.00 91.06 246 ALA A N 1
ATOM 1939 C CA . ALA A 1 246 ? 7.631 -7.743 22.116 1.00 91.06 246 ALA A CA 1
ATOM 1940 C C . ALA A 1 246 ? 8.224 -6.487 22.766 1.00 91.06 246 ALA A C 1
ATOM 1942 O O . ALA A 1 246 ? 7.743 -5.366 22.578 1.00 91.06 246 ALA A O 1
ATOM 1943 N N . ARG A 1 247 ? 9.334 -6.672 23.490 1.00 88.69 247 ARG A N 1
ATOM 1944 C CA . ARG A 1 247 ? 10.147 -5.586 24.059 1.00 88.69 247 ARG A CA 1
ATOM 1945 C C . ARG A 1 247 ? 11.351 -5.279 23.175 1.00 88.69 247 ARG A C 1
ATOM 1947 O O . ARG A 1 247 ? 11.950 -6.188 22.603 1.00 88.69 247 ARG A O 1
ATOM 1954 N N . ASN A 1 248 ? 11.744 -4.008 23.099 1.00 86.88 248 ASN A N 1
ATOM 1955 C CA . ASN A 1 248 ? 12.822 -3.518 22.226 1.00 86.88 248 ASN A CA 1
ATOM 1956 C C . ASN A 1 248 ? 12.639 -3.938 20.755 1.00 86.88 248 ASN A C 1
ATOM 1958 O O . ASN A 1 248 ? 13.605 -4.218 20.039 1.00 86.88 248 ASN A O 1
ATOM 1962 N N . PHE A 1 249 ? 11.387 -4.012 20.309 1.00 87.88 249 PHE A N 1
ATOM 1963 C CA . PHE A 1 249 ? 11.028 -4.420 18.961 1.00 87.88 249 PHE A CA 1
ATOM 1964 C C . PHE A 1 249 ? 10.833 -3.176 18.103 1.00 87.88 249 PHE A C 1
ATOM 1966 O O . PHE A 1 249 ? 10.093 -2.265 18.464 1.00 87.88 249 PHE A O 1
ATOM 1973 N N . ARG A 1 250 ? 11.524 -3.122 16.961 1.00 85.69 250 ARG A N 1
ATOM 1974 C CA . ARG A 1 250 ? 11.396 -2.037 15.972 1.00 85.69 250 ARG A CA 1
ATOM 1975 C C . ARG A 1 250 ? 11.696 -0.631 16.495 1.00 85.69 250 ARG A C 1
ATOM 1977 O O . ARG A 1 250 ? 11.124 0.343 16.026 1.00 85.69 250 ARG A O 1
ATOM 1984 N N . GLY A 1 251 ? 12.602 -0.519 17.462 1.00 83.50 251 GLY A N 1
ATOM 1985 C CA . GLY A 1 251 ? 12.945 0.762 18.087 1.00 83.50 251 GLY A CA 1
ATOM 1986 C C . GLY A 1 251 ? 11.941 1.247 19.137 1.00 83.50 251 GLY A C 1
ATOM 1987 O O . GLY A 1 251 ? 12.176 2.288 19.744 1.00 83.50 251 GLY A O 1
ATOM 1988 N N . SER A 1 252 ? 10.873 0.494 19.402 1.00 84.88 252 SER A N 1
ATOM 1989 C CA . SER A 1 252 ? 9.941 0.761 20.497 1.00 84.88 252 SER A CA 1
ATOM 1990 C C . SER A 1 252 ? 10.344 -0.012 21.751 1.00 84.88 252 SER A C 1
ATOM 1992 O O . SER A 1 252 ? 10.822 -1.144 21.670 1.00 84.88 252 SER A O 1
ATOM 1994 N N . ILE A 1 253 ? 10.118 0.590 22.923 1.00 86.81 253 ILE A N 1
ATOM 1995 C CA . ILE A 1 253 ? 10.387 -0.049 24.222 1.00 86.81 253 ILE A CA 1
ATOM 1996 C C . ILE A 1 253 ? 9.532 -1.315 24.365 1.00 86.81 253 ILE A C 1
ATOM 1998 O O . ILE A 1 253 ? 10.050 -2.370 24.727 1.00 86.81 253 ILE A O 1
ATOM 2002 N N . ARG A 1 254 ? 8.249 -1.212 24.008 1.00 87.69 254 ARG A N 1
ATOM 2003 C CA . ARG A 1 254 ? 7.263 -2.291 24.044 1.00 87.69 254 ARG A CA 1
ATOM 2004 C C . ARG A 1 254 ? 6.258 -2.098 22.912 1.00 87.69 254 ARG A C 1
ATOM 2006 O O . ARG A 1 254 ? 5.837 -0.972 22.654 1.00 87.69 254 ARG A O 1
ATOM 2013 N N . ILE A 1 255 ? 5.902 -3.184 22.238 1.00 89.56 255 ILE A N 1
ATOM 2014 C CA . ILE A 1 255 ? 4.829 -3.244 21.242 1.00 89.56 255 ILE A CA 1
ATOM 2015 C C . ILE A 1 255 ? 3.903 -4.374 21.662 1.00 89.56 255 ILE A C 1
ATOM 2017 O O . ILE A 1 255 ? 4.382 -5.462 21.966 1.00 89.56 255 ILE A O 1
ATOM 2021 N N . ILE A 1 256 ? 2.603 -4.100 21.658 1.00 89.81 256 ILE A N 1
ATOM 2022 C CA . ILE A 1 256 ? 1.550 -5.072 21.942 1.00 89.81 256 ILE A CA 1
ATOM 2023 C C . ILE A 1 256 ? 0.646 -5.121 20.712 1.00 89.81 256 ILE A C 1
ATOM 2025 O O . ILE A 1 256 ? 0.290 -4.072 20.166 1.00 89.81 256 ILE A O 1
ATOM 2029 N N . ARG A 1 257 ? 0.322 -6.329 20.255 1.00 89.69 257 ARG A N 1
ATOM 2030 C CA . ARG A 1 257 ? -0.688 -6.570 19.233 1.00 89.69 257 ARG A CA 1
ATOM 2031 C C . ARG A 1 257 ? -2.034 -6.683 19.933 1.00 89.69 257 ARG A C 1
ATOM 2033 O O . ARG A 1 257 ? -2.197 -7.468 20.857 1.00 89.69 257 ARG A O 1
ATOM 2040 N N . THR A 1 258 ? -2.983 -5.870 19.498 1.00 88.19 258 THR A N 1
ATOM 2041 C CA . THR A 1 258 ? -4.358 -5.906 19.988 1.00 88.19 258 THR A CA 1
ATOM 2042 C C . THR A 1 258 ? -5.275 -6.244 18.830 1.00 88.19 258 THR A C 1
ATOM 2044 O O . THR A 1 258 ? -5.045 -5.800 17.700 1.00 88.19 258 THR A O 1
ATOM 2047 N N . GLU A 1 259 ? -6.307 -7.025 19.115 1.00 87.38 259 GLU A N 1
ATOM 2048 C CA . GLU A 1 259 ? -7.402 -7.231 18.178 1.00 87.38 259 GLU A CA 1
ATOM 2049 C C . GLU A 1 259 ? -8.151 -5.909 17.955 1.00 87.38 259 GLU A C 1
ATOM 2051 O O . GLU A 1 259 ? -8.132 -5.018 18.811 1.00 87.38 259 GLU A O 1
ATOM 2056 N N . MET A 1 260 ? -8.755 -5.755 16.778 1.00 88.62 260 MET A N 1
ATOM 2057 C CA . MET A 1 260 ? -9.636 -4.619 16.516 1.00 88.62 260 MET A CA 1
ATOM 2058 C C . MET A 1 260 ? -10.938 -4.798 17.293 1.00 88.62 260 MET A C 1
ATOM 2060 O O . MET A 1 260 ? -11.411 -5.919 17.461 1.00 88.62 260 MET A O 1
ATOM 2064 N N . ALA A 1 261 ? -11.529 -3.698 17.754 1.00 89.69 261 ALA A N 1
ATOM 2065 C CA . ALA A 1 261 ? -12.782 -3.759 18.504 1.00 89.69 261 ALA A CA 1
ATOM 2066 C C . ALA A 1 261 ? -13.983 -4.090 17.600 1.00 89.69 261 ALA A C 1
ATOM 2068 O O . ALA A 1 261 ? -15.007 -4.580 18.075 1.00 89.69 261 ALA A O 1
ATOM 2069 N N . SER A 1 262 ? -13.866 -3.819 16.298 1.00 90.94 262 SER A N 1
ATOM 2070 C CA . SER A 1 262 ? -14.915 -4.065 15.311 1.00 90.94 262 SER A CA 1
ATOM 2071 C C . SER A 1 262 ? -14.354 -4.433 13.935 1.00 90.94 262 SER A C 1
ATOM 2073 O O . SER A 1 262 ? -13.202 -4.136 13.614 1.00 90.94 262 SER A O 1
ATOM 2075 N N . GLU A 1 263 ? -15.184 -5.071 13.105 1.00 93.00 263 GLU A N 1
ATOM 2076 C CA . GLU A 1 263 ? -14.852 -5.349 11.704 1.00 93.00 263 GLU A CA 1
ATOM 2077 C C . GLU A 1 263 ? -14.730 -4.059 10.890 1.00 93.00 263 GLU A C 1
ATOM 2079 O O . GLU A 1 263 ? -15.485 -3.109 11.094 1.00 93.00 263 GLU A O 1
ATOM 2084 N N . GLU A 1 264 ? -13.789 -4.040 9.944 1.00 94.88 264 GLU A N 1
ATOM 2085 C CA . GLU A 1 264 ? -13.534 -2.871 9.103 1.00 94.88 264 GLU A CA 1
ATOM 2086 C C . GLU A 1 264 ? -14.718 -2.565 8.183 1.00 94.88 264 GLU A C 1
ATOM 2088 O O . GLU A 1 264 ? -15.213 -3.435 7.467 1.00 94.88 264 GLU A O 1
ATOM 2093 N N . VAL A 1 265 ? -15.127 -1.296 8.154 1.00 97.44 265 VAL A N 1
ATOM 2094 C CA . VAL A 1 265 ? -16.119 -0.784 7.202 1.00 97.44 265 VAL A CA 1
ATOM 2095 C C . VAL A 1 265 ? -15.404 0.048 6.148 1.00 97.44 265 VAL A C 1
ATOM 2097 O O . VAL A 1 265 ? -14.617 0.934 6.482 1.00 97.44 265 VAL A O 1
ATOM 2100 N N . ASP A 1 266 ? -15.703 -0.197 4.875 1.00 97.25 266 ASP A N 1
ATOM 2101 C CA . ASP A 1 266 ? -15.100 0.514 3.751 1.00 97.25 266 ASP A CA 1
ATOM 2102 C C . ASP A 1 266 ? -16.116 0.944 2.684 1.00 97.25 266 ASP A C 1
ATOM 2104 O O . ASP A 1 266 ? -17.299 0.600 2.703 1.00 97.25 266 ASP A O 1
ATOM 2108 N N . HIS A 1 267 ? -15.626 1.729 1.730 1.00 98.44 267 HIS A N 1
ATOM 2109 C CA . HIS A 1 267 ? -16.386 2.310 0.633 1.00 98.44 267 HIS A CA 1
ATOM 2110 C C . HIS A 1 267 ? -15.804 1.935 -0.737 1.00 98.44 267 HIS A C 1
ATOM 2112 O O . HIS A 1 267 ? -15.962 2.676 -1.716 1.00 98.44 267 HIS A O 1
ATOM 2118 N N . ARG A 1 268 ? -15.146 0.771 -0.842 1.00 97.75 268 ARG A N 1
ATOM 2119 C CA . ARG A 1 268 ? -14.535 0.284 -2.089 1.00 97.75 268 ARG A CA 1
ATOM 2120 C C . ARG A 1 268 ? -15.560 0.175 -3.211 1.00 97.75 268 ARG A C 1
ATOM 2122 O O . ARG A 1 268 ? -15.273 0.586 -4.335 1.00 97.75 268 ARG A O 1
ATOM 2129 N N . GLU A 1 269 ? -16.760 -0.337 -2.944 1.00 97.38 269 GLU A N 1
ATOM 2130 C CA . GLU A 1 269 ? -17.814 -0.445 -3.965 1.00 97.38 269 GLU A CA 1
ATOM 2131 C C . GLU A 1 269 ? -18.254 0.928 -4.492 1.00 97.38 269 GLU A C 1
ATOM 2133 O O . GLU A 1 269 ? -18.318 1.140 -5.708 1.00 97.38 269 GLU A O 1
ATOM 2138 N N . PHE A 1 270 ? -18.473 1.884 -3.583 1.00 98.44 270 PHE A N 1
ATOM 2139 C CA . PHE A 1 270 ? -18.845 3.261 -3.912 1.00 98.44 270 PHE A CA 1
ATOM 2140 C C . PHE A 1 270 ? -17.778 3.937 -4.781 1.00 98.44 270 PHE A C 1
ATOM 2142 O O . PHE A 1 270 ? -18.090 4.517 -5.825 1.00 98.44 270 PHE A O 1
ATOM 2149 N N . LEU A 1 271 ? -16.502 3.790 -4.412 1.00 98.12 271 LEU A N 1
ATOM 2150 C CA . LEU A 1 271 ? -15.389 4.280 -5.219 1.00 98.12 271 LEU A CA 1
ATOM 2151 C C . LEU A 1 271 ? -15.340 3.603 -6.594 1.00 98.12 271 LEU A C 1
ATOM 2153 O O . LEU A 1 271 ? -15.178 4.281 -7.607 1.00 98.12 271 LEU A O 1
ATOM 2157 N N . ASN A 1 272 ? -15.465 2.276 -6.660 1.00 98.00 272 ASN A N 1
ATOM 2158 C CA . ASN A 1 272 ? -15.398 1.550 -7.928 1.00 98.00 272 ASN A CA 1
ATOM 2159 C C . ASN A 1 272 ? -16.485 2.007 -8.903 1.00 98.00 272 ASN A C 1
ATOM 2161 O O . ASN A 1 272 ? -16.204 2.138 -10.099 1.00 98.00 272 ASN A O 1
ATOM 2165 N N . HIS A 1 273 ? -17.686 2.300 -8.397 1.00 97.00 273 HIS A N 1
ATOM 2166 C CA . HIS A 1 273 ? -18.738 2.945 -9.173 1.00 97.00 273 HIS A CA 1
ATOM 2167 C C . HIS A 1 273 ? -18.315 4.343 -9.647 1.00 97.00 273 HIS A C 1
ATOM 2169 O O . HIS A 1 273 ? -18.423 4.648 -10.835 1.00 97.00 273 HIS A O 1
ATOM 2175 N N . GLY A 1 274 ? -17.783 5.175 -8.751 1.00 96.94 274 GLY A N 1
ATOM 2176 C CA . GLY A 1 274 ? -17.311 6.521 -9.072 1.00 96.94 274 GLY A CA 1
ATOM 2177 C C . GLY A 1 274 ? -16.221 6.569 -10.146 1.00 96.94 274 GLY A C 1
ATOM 2178 O O . GLY A 1 274 ? -16.306 7.366 -11.079 1.00 96.94 274 GLY A O 1
ATOM 2179 N N . ILE A 1 275 ? -15.248 5.655 -10.090 1.00 96.56 275 ILE A N 1
ATOM 2180 C CA . ILE A 1 275 ? -14.210 5.495 -11.122 1.00 96.56 275 ILE A CA 1
ATOM 2181 C C . ILE A 1 275 ? -14.852 5.191 -12.481 1.00 96.56 275 ILE A C 1
ATOM 2183 O O . ILE A 1 275 ? -14.479 5.778 -13.495 1.00 96.56 275 ILE A O 1
ATOM 2187 N N . GLN A 1 276 ? -15.838 4.293 -12.516 1.00 94.88 276 GLN A N 1
ATOM 2188 C CA . GLN A 1 276 ? -16.531 3.924 -13.752 1.00 94.88 276 GLN A CA 1
ATOM 2189 C C . GLN A 1 276 ? -17.320 5.095 -14.343 1.00 94.88 276 GLN A C 1
ATOM 2191 O O . GLN A 1 276 ? -17.315 5.271 -15.561 1.00 94.88 276 GLN A O 1
ATOM 2196 N N . GLN A 1 277 ? -17.945 5.922 -13.501 1.00 94.50 277 GLN A N 1
ATOM 2197 C CA . GLN A 1 277 ? -18.579 7.160 -13.953 1.00 94.50 277 GLN A CA 1
ATOM 2198 C C . GLN A 1 277 ? -17.543 8.141 -14.500 1.00 94.50 277 GLN A C 1
ATOM 2200 O O . GLN A 1 277 ? -17.685 8.586 -15.635 1.00 94.50 277 GLN A O 1
ATOM 2205 N N . ALA A 1 278 ? -16.450 8.389 -13.774 1.00 93.62 278 ALA A N 1
ATOM 2206 C CA . ALA A 1 278 ? -15.381 9.280 -14.225 1.00 93.62 278 ALA A CA 1
ATOM 2207 C C . ALA A 1 278 ? -14.769 8.854 -15.569 1.00 93.62 278 ALA A C 1
ATOM 2209 O O . ALA A 1 278 ? -14.423 9.702 -16.382 1.00 93.62 278 ALA A O 1
ATOM 2210 N N . LEU A 1 279 ? -14.665 7.554 -15.858 1.00 91.56 279 LEU A N 1
ATOM 2211 C CA . LEU A 1 279 ? -14.193 7.068 -17.162 1.00 91.56 279 LEU A CA 1
ATOM 2212 C C . LEU A 1 279 ? -15.183 7.348 -18.315 1.00 91.56 279 LEU A C 1
ATOM 2214 O O . LEU A 1 279 ? -14.762 7.438 -19.471 1.00 91.56 279 LEU A O 1
ATOM 2218 N N . ARG A 1 280 ? -16.482 7.479 -18.015 1.00 90.56 280 ARG A N 1
ATOM 2219 C CA . ARG A 1 280 ? -17.560 7.751 -18.987 1.00 90.56 280 ARG A CA 1
ATOM 2220 C C . ARG A 1 280 ? -17.831 9.236 -19.183 1.00 90.56 280 ARG A C 1
ATOM 2222 O O . ARG A 1 280 ? -18.133 9.644 -20.296 1.00 90.56 280 ARG A O 1
ATOM 2229 N N . THR A 1 281 ? -17.762 10.023 -18.111 1.00 89.88 281 THR A N 1
ATOM 2230 C CA . THR A 1 281 ? -18.121 11.453 -18.089 1.00 89.88 281 THR A CA 1
ATOM 2231 C C . THR A 1 281 ? -16.909 12.370 -17.993 1.00 89.88 281 THR A C 1
ATOM 2233 O O . THR A 1 281 ? -17.021 13.570 -18.217 1.00 89.88 281 THR A O 1
ATOM 2236 N N . GLY A 1 282 ? -15.753 11.815 -17.638 1.00 90.12 282 GLY A N 1
ATOM 2237 C CA . GLY A 1 282 ? -14.494 12.520 -17.462 1.00 90.12 282 GLY A CA 1
ATOM 2238 C C . GLY A 1 282 ? -14.159 12.923 -16.027 1.00 90.12 282 GLY A C 1
ATOM 2239 O O . GLY A 1 282 ? -12.987 12.927 -15.647 1.00 90.12 282 GLY A O 1
ATOM 2240 N N . LEU A 1 283 ? -15.177 13.212 -15.219 1.00 92.88 283 LEU A N 1
ATOM 2241 C CA . LEU A 1 283 ? -15.058 13.612 -13.818 1.00 92.88 283 LEU A CA 1
ATOM 2242 C C . LEU A 1 283 ? -16.249 13.062 -13.033 1.00 92.88 283 LEU A C 1
ATOM 2244 O O . LEU A 1 283 ? -17.384 13.070 -13.515 1.00 92.88 283 LEU A O 1
ATOM 2248 N N . TRP A 1 284 ? -15.990 12.623 -11.808 1.00 95.69 284 TRP A N 1
ATOM 2249 C CA . TRP A 1 284 ? -17.011 12.253 -10.842 1.00 95.69 284 TRP A CA 1
ATOM 2250 C C . TRP A 1 284 ? -16.571 12.651 -9.431 1.00 95.69 284 TRP A C 1
ATOM 2252 O O . TRP A 1 284 ? -15.397 12.539 -9.084 1.00 95.69 284 TRP A O 1
ATOM 2262 N N . SER A 1 285 ? -17.524 13.100 -8.618 1.00 97.25 285 SER A N 1
ATOM 2263 C CA . SER A 1 285 ? -17.316 13.519 -7.231 1.00 97.25 285 SER A CA 1
ATOM 2264 C C . SER A 1 285 ? -18.465 12.992 -6.379 1.00 97.25 285 SER A C 1
ATOM 2266 O O . SER A 1 285 ? -19.632 13.196 -6.719 1.00 97.25 285 SER A O 1
ATOM 2268 N N . GLY A 1 286 ? -18.153 12.317 -5.275 1.00 98.00 286 GLY A N 1
ATOM 2269 C CA . GLY A 1 286 ? -19.158 11.710 -4.403 1.00 98.00 286 GLY A CA 1
ATOM 2270 C C . GLY A 1 286 ? -18.675 11.554 -2.966 1.00 98.00 286 GLY A C 1
ATOM 2271 O O . GLY A 1 286 ? -17.489 11.343 -2.729 1.00 98.00 286 GLY A O 1
ATOM 2272 N N . ALA A 1 287 ? -19.603 11.656 -2.015 1.00 98.19 287 ALA A N 1
ATOM 2273 C CA . ALA A 1 287 ? -19.346 11.471 -0.590 1.00 98.19 287 ALA A CA 1
ATOM 2274 C C . ALA A 1 287 ? -20.082 10.213 -0.097 1.00 98.19 287 ALA A C 1
ATOM 2276 O O . ALA A 1 287 ? -21.315 10.211 -0.148 1.00 98.19 287 ALA A O 1
ATOM 2277 N N . PRO A 1 288 ? -19.373 9.148 0.324 1.00 97.94 288 PRO A N 1
ATOM 2278 C CA . PRO A 1 288 ? -20.017 7.965 0.895 1.00 97.94 288 PRO A CA 1
ATOM 2279 C C . PRO A 1 288 ? -20.559 8.220 2.310 1.00 97.94 288 PRO A C 1
ATOM 2281 O O . PRO A 1 288 ? -21.533 7.594 2.715 1.00 97.94 288 PRO A O 1
ATOM 2284 N N . GLU A 1 289 ? -19.965 9.166 3.041 1.00 97.75 289 GLU A N 1
ATOM 2285 C CA . GLU A 1 289 ? -20.380 9.591 4.378 1.00 97.75 289 GLU A CA 1
ATOM 2286 C C . GLU A 1 289 ? -19.985 11.065 4.620 1.00 97.75 289 GLU A C 1
ATOM 2288 O O . GLU A 1 289 ? -19.187 11.628 3.859 1.00 97.75 289 GLU A O 1
ATOM 2293 N N . PRO A 1 290 ? -20.529 11.730 5.656 1.00 96.00 290 PRO A N 1
ATOM 2294 C CA . PRO A 1 290 ? -20.127 13.087 6.010 1.00 96.00 290 PRO A CA 1
ATOM 2295 C C . PRO A 1 290 ? -18.628 13.192 6.324 1.00 96.00 290 PRO A C 1
ATOM 2297 O O . PRO A 1 290 ? -18.081 12.400 7.083 1.00 96.00 290 PRO A O 1
ATOM 2300 N N . GLY A 1 291 ? -17.972 14.206 5.758 1.00 96.06 291 GLY A N 1
ATOM 2301 C CA . GLY A 1 291 ? -16.550 14.478 5.986 1.00 96.06 291 GLY A CA 1
ATOM 2302 C C . GLY A 1 291 ? -15.583 13.640 5.152 1.00 96.06 291 GLY A C 1
ATOM 2303 O O . GLY A 1 291 ? -14.385 13.873 5.249 1.00 96.06 291 GLY A O 1
ATOM 2304 N N . LEU A 1 292 ? -16.070 12.734 4.299 1.00 98.31 292 LEU A N 1
ATOM 2305 C CA . LEU A 1 292 ? -15.250 11.972 3.359 1.00 98.31 292 LEU A CA 1
ATOM 2306 C C . LEU A 1 292 ? -15.791 12.134 1.938 1.00 98.31 292 LEU A C 1
ATOM 2308 O O . LEU A 1 292 ? -16.978 11.938 1.680 1.00 98.31 292 LEU A O 1
ATOM 2312 N N . ARG A 1 293 ? -14.924 12.488 0.988 1.00 98.38 293 ARG A N 1
ATOM 2313 C CA . ARG A 1 293 ? -15.295 12.636 -0.424 1.00 98.38 293 ARG A CA 1
ATOM 2314 C C . ARG A 1 293 ? -14.210 12.106 -1.345 1.00 98.38 293 ARG A C 1
ATOM 2316 O O . ARG A 1 293 ? -13.022 12.316 -1.121 1.00 98.38 293 ARG A O 1
ATOM 2323 N N . TYR A 1 294 ? -14.640 11.477 -2.429 1.00 98.44 294 TYR A N 1
ATOM 2324 C CA . TYR A 1 294 ? -13.773 11.020 -3.504 1.00 98.44 294 TYR A CA 1
ATOM 2325 C C . TYR A 1 294 ? -14.021 11.847 -4.759 1.00 98.44 294 TYR A C 1
ATOM 2327 O O . TYR A 1 294 ? -15.167 12.033 -5.168 1.00 98.44 294 TYR A O 1
ATOM 2335 N N . VAL A 1 295 ? -12.941 12.296 -5.392 1.00 97.19 295 VAL A N 1
ATOM 2336 C CA . VAL A 1 295 ? -12.955 12.953 -6.702 1.00 97.19 295 VAL A CA 1
ATOM 2337 C C . VAL A 1 295 ? -12.142 12.093 -7.661 1.00 97.19 295 VAL A C 1
ATOM 2339 O O . VAL A 1 295 ? -10.926 11.978 -7.530 1.00 97.19 295 VAL A O 1
ATOM 2342 N N . CYS A 1 296 ? -12.819 11.462 -8.615 1.00 95.88 296 CYS A N 1
ATOM 2343 C CA . CYS A 1 296 ? -12.214 10.613 -9.639 1.00 95.88 296 CYS A CA 1
ATOM 2344 C C . CYS A 1 296 ? -12.238 11.344 -10.980 1.00 95.88 296 CYS A C 1
ATOM 2346 O O . CYS A 1 296 ? -13.268 11.894 -11.364 1.00 95.88 296 CYS A O 1
ATOM 2348 N N . TYR A 1 297 ? -11.136 11.319 -11.723 1.00 92.75 297 TYR A N 1
ATOM 2349 C CA . TYR A 1 297 ? -11.047 12.013 -13.010 1.00 92.75 297 TYR A CA 1
ATOM 2350 C C . TYR A 1 297 ? -10.218 11.227 -14.022 1.00 92.75 297 TYR A C 1
ATOM 2352 O O . TYR A 1 297 ? -9.253 10.550 -13.669 1.00 92.75 297 TYR A O 1
ATOM 2360 N N . GLN A 1 298 ? -10.576 11.315 -15.301 1.00 90.38 298 GLN A N 1
ATOM 2361 C CA . GLN A 1 298 ? -9.820 10.676 -16.374 1.00 90.38 298 GLN A CA 1
ATOM 2362 C C . GLN A 1 298 ? -8.543 11.482 -16.675 1.00 90.38 298 GLN A C 1
ATOM 2364 O O . GLN A 1 298 ? -8.610 12.658 -17.020 1.00 90.38 298 GLN A O 1
ATOM 2369 N N . ASN A 1 299 ? -7.365 10.850 -16.638 1.00 86.00 299 ASN A N 1
ATOM 2370 C CA . ASN A 1 299 ? -6.088 11.550 -16.865 1.00 86.00 299 ASN A CA 1
ATOM 2371 C C . ASN A 1 299 ? -5.921 12.046 -18.313 1.00 86.00 299 ASN A C 1
ATOM 2373 O O . ASN A 1 299 ? -5.154 12.967 -18.571 1.00 86.00 299 ASN A O 1
ATOM 2377 N N . ALA A 1 300 ? -6.656 11.481 -19.274 1.00 76.44 300 ALA A N 1
ATOM 2378 C CA . ALA A 1 300 ? -6.683 12.002 -20.643 1.00 76.44 300 ALA A CA 1
ATOM 2379 C C . ALA A 1 300 ? -7.303 13.413 -20.737 1.00 76.44 300 ALA A C 1
ATOM 2381 O O . ALA A 1 300 ? -7.041 14.121 -21.701 1.00 76.44 300 ALA A O 1
ATOM 2382 N N . ILE A 1 301 ? -8.070 13.838 -19.724 1.00 66.88 301 ILE A N 1
ATOM 2383 C CA . ILE A 1 301 ? -8.733 15.151 -19.642 1.00 66.88 301 ILE A CA 1
ATOM 2384 C C . ILE A 1 301 ? -7.812 16.198 -18.998 1.00 66.88 301 ILE A C 1
ATOM 2386 O O . ILE A 1 301 ? -8.223 17.320 -18.737 1.00 66.88 301 ILE A O 1
ATOM 2390 N N . LEU A 1 302 ? -6.524 15.895 -18.789 1.00 58.41 302 LEU A N 1
ATOM 2391 C CA . LEU A 1 302 ? -5.540 16.843 -18.242 1.00 58.41 302 LEU A CA 1
ATOM 2392 C C . LEU A 1 302 ? -5.334 18.124 -19.081 1.00 58.41 302 LEU A C 1
ATOM 2394 O O . LEU A 1 302 ? -4.592 18.999 -18.641 1.00 58.41 302 LEU A O 1
ATOM 2398 N N . GLU A 1 303 ? -6.002 18.276 -20.229 1.00 56.06 303 GLU A N 1
ATOM 2399 C CA . GLU A 1 303 ? -6.210 19.578 -20.882 1.00 56.06 303 GLU A CA 1
ATOM 2400 C C . GLU A 1 303 ? -7.067 20.544 -20.035 1.00 56.06 303 GLU A C 1
ATOM 2402 O O . GLU A 1 303 ? -7.059 21.742 -20.293 1.00 56.06 303 GLU A O 1
ATOM 2407 N N . ASN A 1 304 ? -7.749 20.061 -18.988 1.00 60.56 304 ASN A N 1
ATOM 2408 C CA . ASN A 1 304 ? -8.611 20.855 -18.115 1.00 60.56 304 ASN A CA 1
ATOM 2409 C C . ASN A 1 304 ? -8.394 20.537 -16.621 1.00 60.56 304 ASN A C 1
ATOM 2411 O O . ASN A 1 304 ? -9.321 20.187 -15.889 1.00 60.56 304 ASN A O 1
ATOM 2415 N N . ARG A 1 305 ? -7.135 20.640 -16.160 1.00 76.25 305 ARG A N 1
ATOM 2416 C CA . ARG A 1 305 ? -6.765 20.518 -14.729 1.00 76.25 305 ARG A CA 1
ATOM 2417 C C . ARG A 1 305 ? -7.602 21.431 -13.834 1.00 76.25 305 ARG A C 1
ATOM 2419 O O . ARG A 1 305 ? -7.937 21.046 -12.718 1.00 76.25 305 ARG A O 1
ATOM 2426 N N . ASP A 1 306 ? -7.978 22.590 -14.361 1.00 83.50 306 ASP A N 1
ATOM 2427 C CA . ASP A 1 306 ? -8.784 23.592 -13.675 1.00 83.50 306 ASP A CA 1
ATOM 2428 C C . ASP A 1 306 ? -10.156 23.049 -13.264 1.00 83.50 306 ASP A C 1
ATOM 2430 O O . ASP A 1 306 ? -10.639 23.400 -12.196 1.00 83.50 306 ASP A O 1
ATOM 2434 N N . LEU A 1 307 ? -10.763 22.129 -14.029 1.00 84.69 307 LEU A N 1
ATOM 2435 C CA . LEU A 1 307 ? -12.024 21.492 -13.623 1.00 84.69 307 LEU A CA 1
ATOM 2436 C C . LEU A 1 307 ? -11.864 20.606 -12.387 1.00 84.69 307 LEU A C 1
ATOM 2438 O O . LEU A 1 307 ? -12.756 20.575 -11.543 1.00 84.69 307 LEU A O 1
ATOM 2442 N N . VAL A 1 308 ? -10.748 19.879 -12.282 1.00 89.00 308 VAL A N 1
ATOM 2443 C CA . VAL A 1 308 ? -10.483 19.010 -11.128 1.00 89.00 308 VAL A CA 1
ATOM 2444 C C . VAL A 1 308 ? -10.215 19.864 -9.894 1.00 89.00 308 VAL A C 1
ATOM 2446 O O . VAL A 1 308 ? -10.794 19.599 -8.845 1.00 89.00 308 VAL A O 1
ATOM 2449 N N . TYR A 1 309 ? -9.399 20.914 -10.026 1.00 90.19 309 TYR A N 1
ATOM 2450 C CA . TYR A 1 309 ? -9.146 21.848 -8.928 1.00 90.19 309 TYR A CA 1
ATOM 2451 C C . TYR A 1 309 ? -10.408 22.597 -8.510 1.00 90.19 309 TYR A C 1
ATOM 2453 O O . TYR A 1 309 ? -10.708 22.625 -7.326 1.00 90.19 309 TYR A O 1
ATOM 2461 N N . LEU A 1 310 ? -11.213 23.081 -9.459 1.00 91.31 310 LEU A N 1
ATOM 2462 C CA . LEU A 1 310 ? -12.493 23.718 -9.157 1.00 91.31 310 LEU A CA 1
ATOM 2463 C C . LEU A 1 310 ? -13.434 22.767 -8.412 1.00 91.31 310 LEU A C 1
ATOM 2465 O O . LEU A 1 310 ? -14.162 23.192 -7.521 1.00 91.31 310 LEU A O 1
ATOM 2469 N N . GLU A 1 311 ? -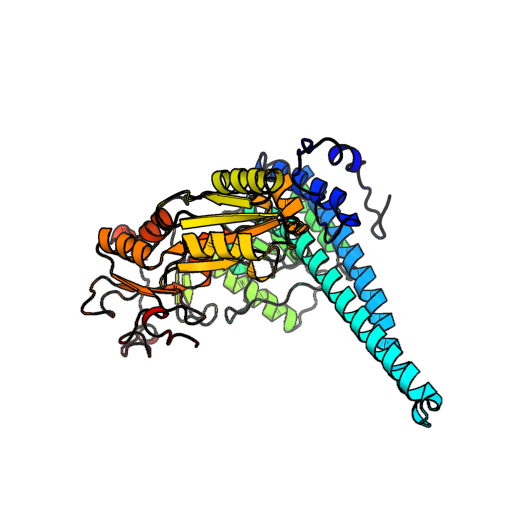13.448 21.481 -8.769 1.00 93.25 311 GLU A N 1
ATOM 2470 C CA . GLU A 1 311 ? -14.243 20.493 -8.044 1.00 93.25 311 GLU A CA 1
ATOM 2471 C C . GLU A 1 311 ? -13.700 20.240 -6.634 1.00 93.25 311 GLU A C 1
ATOM 2473 O O . GLU A 1 311 ? -14.496 20.125 -5.712 1.00 93.25 311 GLU A O 1
ATOM 2478 N N . ILE A 1 312 ? -12.380 20.206 -6.435 1.00 93.69 312 ILE A N 1
ATOM 2479 C CA . ILE A 1 312 ? -11.775 20.119 -5.097 1.00 93.69 312 ILE A CA 1
ATOM 2480 C C . ILE A 1 312 ? -12.133 21.365 -4.275 1.00 93.69 312 ILE A C 1
ATOM 2482 O O . ILE A 1 312 ? -12.637 21.223 -3.165 1.00 93.69 312 ILE A O 1
ATOM 2486 N N . ASP A 1 313 ? -11.962 22.563 -4.835 1.00 93.81 313 ASP A N 1
ATOM 2487 C CA . ASP A 1 313 ? -12.194 23.851 -4.170 1.00 93.81 313 ASP A CA 1
ATOM 2488 C C . ASP A 1 313 ? -13.658 24.057 -3.755 1.00 93.81 313 ASP A C 1
ATOM 2490 O O . ASP A 1 313 ? -13.931 24.730 -2.765 1.00 93.81 313 ASP A O 1
ATOM 2494 N N . LYS A 1 314 ? -14.622 23.448 -4.463 1.00 94.81 314 LYS A N 1
ATOM 2495 C CA . LYS A 1 314 ? -16.041 23.463 -4.055 1.00 94.81 314 LYS A CA 1
ATOM 2496 C C . LYS A 1 314 ? -16.286 22.794 -2.704 1.00 94.81 314 LYS A C 1
ATOM 2498 O O . LYS A 1 314 ? -17.265 23.130 -2.041 1.00 94.81 314 LYS A O 1
ATOM 2503 N N . TRP A 1 315 ? -15.470 21.806 -2.348 1.00 93.75 315 TRP A N 1
ATOM 2504 C CA . TRP A 1 315 ? -15.687 20.960 -1.174 1.00 93.75 315 TRP A CA 1
ATOM 2505 C C . TRP A 1 315 ? -14.605 21.125 -0.112 1.00 93.75 315 TRP A C 1
ATOM 2507 O O . TRP A 1 315 ? -14.860 20.827 1.052 1.00 93.75 315 TRP A O 1
ATOM 2517 N N . ALA A 1 316 ? -13.413 21.574 -0.498 1.00 93.69 316 ALA A N 1
ATOM 2518 C CA . ALA A 1 316 ? -12.308 21.781 0.413 1.00 93.69 316 ALA A CA 1
ATOM 2519 C C . ALA A 1 316 ? -12.538 23.018 1.292 1.00 93.69 316 ALA A C 1
ATOM 2521 O O . ALA A 1 316 ? -12.894 24.103 0.839 1.00 93.69 316 ALA A O 1
ATOM 2522 N N . THR A 1 317 ? -12.283 22.839 2.577 1.00 90.81 317 THR A N 1
ATOM 2523 C CA . THR A 1 317 ? -12.208 23.878 3.602 1.00 90.81 317 THR A CA 1
ATOM 2524 C C . THR A 1 317 ? -10.756 24.048 4.051 1.00 90.81 317 THR A C 1
ATOM 2526 O O . THR A 1 317 ? -9.878 23.264 3.687 1.00 90.81 317 THR A O 1
ATOM 2529 N N . THR A 1 318 ? -10.488 25.029 4.915 1.00 89.00 318 THR A N 1
ATOM 2530 C CA . THR A 1 318 ? -9.168 25.187 5.556 1.00 89.00 318 THR A CA 1
ATOM 2531 C C . THR A 1 318 ? -8.761 23.983 6.413 1.00 89.00 318 THR A C 1
ATOM 2533 O O . THR A 1 318 ? -7.574 23.785 6.655 1.00 89.00 318 THR A O 1
ATOM 2536 N N . SER A 1 319 ? -9.725 23.169 6.856 1.00 92.81 319 SER A N 1
ATOM 2537 C CA . SER A 1 319 ? -9.509 21.928 7.605 1.00 92.81 319 SER A CA 1
ATOM 2538 C C . SER A 1 319 ? -9.507 20.680 6.722 1.00 92.81 319 SER A C 1
ATOM 2540 O O . SER A 1 319 ? -9.459 19.577 7.255 1.00 92.81 319 SER A O 1
ATOM 2542 N N . THR A 1 320 ? -9.596 20.797 5.394 1.00 95.56 320 THR A N 1
ATOM 2543 C CA . THR A 1 320 ? -9.650 19.616 4.524 1.00 95.56 320 THR A CA 1
ATOM 2544 C C . THR A 1 320 ? -8.257 19.068 4.240 1.00 95.56 320 THR A C 1
ATOM 2546 O O . THR A 1 320 ? -7.398 19.750 3.683 1.00 95.56 320 THR A O 1
ATOM 2549 N N . TRP A 1 321 ? -8.050 17.793 4.561 1.00 95.44 321 TRP A N 1
ATOM 2550 C CA . TRP A 1 321 ? -6.888 17.033 4.121 1.00 95.44 321 TRP A CA 1
ATOM 2551 C C . TRP A 1 321 ? -7.145 16.435 2.739 1.00 95.44 321 TRP A C 1
ATOM 2553 O O . TRP A 1 321 ? -8.101 15.682 2.550 1.00 95.44 321 TRP A O 1
ATOM 2563 N N . VAL A 1 322 ? -6.289 16.762 1.770 1.00 95.75 322 VAL A N 1
ATOM 2564 C CA . VAL A 1 322 ? -6.416 16.298 0.383 1.00 95.75 322 VAL A CA 1
ATOM 2565 C C . VAL A 1 322 ? -5.302 15.306 0.074 1.00 95.75 322 VAL A C 1
ATOM 2567 O O . VAL A 1 322 ? -4.126 15.662 0.059 1.00 95.75 322 VAL A O 1
ATOM 2570 N N . THR A 1 323 ? -5.672 14.059 -0.212 1.00 95.62 323 THR A N 1
ATOM 2571 C CA . THR A 1 323 ? -4.731 12.986 -0.552 1.00 95.62 323 THR A CA 1
ATOM 2572 C C . THR A 1 323 ? -4.870 12.600 -2.029 1.00 95.62 323 THR A C 1
ATOM 2574 O O . THR A 1 323 ? -5.878 11.989 -2.394 1.00 95.62 323 THR A O 1
ATOM 2577 N N . PRO A 1 324 ? -3.895 12.918 -2.903 1.00 94.94 324 PRO A N 1
ATOM 2578 C CA . PRO A 1 324 ? -3.827 12.315 -4.229 1.00 94.94 324 PRO A CA 1
ATOM 2579 C C . PRO A 1 324 ? -3.432 10.841 -4.120 1.00 94.94 324 PRO A C 1
ATOM 2581 O O . PRO A 1 324 ? -2.531 10.486 -3.361 1.00 94.94 324 PRO A O 1
ATOM 2584 N N . LEU A 1 325 ? -4.065 9.987 -4.917 1.00 95.94 325 LEU A N 1
ATOM 2585 C CA . LEU A 1 325 ? -3.740 8.567 -4.988 1.00 95.94 325 LEU A CA 1
ATOM 2586 C C . LEU A 1 325 ? -3.164 8.206 -6.357 1.00 95.94 325 LEU A C 1
ATOM 2588 O O . LEU A 1 325 ? -3.742 8.519 -7.400 1.00 95.94 325 LEU A O 1
ATOM 2592 N N . GLY A 1 326 ? -2.051 7.476 -6.338 1.00 93.31 326 GLY A N 1
ATOM 2593 C CA . GLY A 1 326 ? -1.411 6.903 -7.517 1.00 93.31 326 GLY A CA 1
ATOM 2594 C C . GLY A 1 326 ? -0.898 5.486 -7.248 1.00 93.31 326 GLY A C 1
ATOM 2595 O O . GLY A 1 326 ? -0.775 5.079 -6.090 1.00 93.31 326 GLY A O 1
ATOM 2596 N N . PRO A 1 327 ? -0.590 4.705 -8.299 1.00 94.56 327 PRO A N 1
ATOM 2597 C CA . PRO A 1 327 ? -0.086 3.342 -8.164 1.00 94.56 327 PRO A CA 1
ATOM 2598 C C . PRO A 1 327 ? 1.417 3.360 -7.840 1.00 94.56 327 PRO A C 1
ATOM 2600 O O . PRO A 1 327 ? 2.248 2.897 -8.622 1.00 94.56 327 PRO A O 1
ATOM 2603 N N . GLU A 1 328 ? 1.789 3.956 -6.713 1.00 92.19 328 GLU A N 1
ATOM 2604 C CA . GLU A 1 328 ? 3.168 4.266 -6.336 1.00 92.19 328 GLU A CA 1
ATOM 2605 C C . GLU A 1 328 ? 3.546 3.675 -4.974 1.00 92.19 328 GLU A C 1
ATOM 2607 O O . GLU A 1 328 ? 2.695 3.252 -4.196 1.00 92.19 328 GLU A O 1
ATOM 2612 N N . LEU A 1 329 ? 4.847 3.657 -4.665 1.00 87.88 329 LEU A N 1
ATOM 2613 C CA . LEU A 1 329 ? 5.375 2.988 -3.470 1.00 87.88 329 LEU A CA 1
ATOM 2614 C C . LEU A 1 329 ? 4.777 3.515 -2.153 1.00 87.88 329 LEU A C 1
ATOM 2616 O O . LEU A 1 329 ? 4.741 2.764 -1.179 1.00 87.88 329 LEU A O 1
ATOM 2620 N N . SER A 1 330 ? 4.294 4.764 -2.139 1.00 90.00 330 SER A N 1
ATOM 2621 C CA . SER A 1 330 ? 3.626 5.382 -0.987 1.00 90.00 330 SER A CA 1
ATOM 2622 C C . SER A 1 330 ? 2.371 4.615 -0.550 1.00 90.00 330 SER A C 1
ATOM 2624 O O . SER A 1 330 ? 1.947 4.768 0.591 1.00 90.00 330 SER A O 1
ATOM 2626 N N . TRP A 1 331 ? 1.806 3.753 -1.407 1.00 94.44 331 TRP A N 1
ATOM 2627 C CA . TRP A 1 331 ? 0.665 2.906 -1.064 1.00 94.44 331 TRP A CA 1
ATOM 2628 C C . TRP A 1 331 ? 0.967 1.922 0.075 1.00 94.44 331 TRP A C 1
ATOM 2630 O O . TRP A 1 331 ? 0.089 1.610 0.868 1.00 94.44 331 TRP A O 1
ATOM 2640 N N . LEU A 1 332 ? 2.203 1.427 0.194 1.00 92.44 332 LEU A N 1
ATOM 2641 C CA . LEU A 1 332 ? 2.560 0.475 1.251 1.00 92.44 332 LEU A CA 1
ATOM 2642 C C . LEU A 1 332 ? 2.564 1.149 2.637 1.00 92.44 332 LEU A C 1
ATOM 2644 O O . LEU A 1 332 ? 3.010 2.290 2.748 1.00 92.44 332 LEU A O 1
ATOM 2648 N N . PRO A 1 333 ? 2.181 0.440 3.715 1.00 92.94 333 PRO A N 1
ATOM 2649 C CA . PRO A 1 333 ? 1.763 -0.966 3.776 1.00 92.94 333 PRO A CA 1
ATOM 2650 C C . PRO A 1 333 ? 0.243 -1.183 3.630 1.00 92.94 333 PRO A C 1
ATOM 2652 O O . PRO A 1 333 ? -0.244 -2.206 4.100 1.00 92.94 333 PRO A O 1
ATOM 2655 N N . ALA A 1 334 ? -0.503 -0.237 3.052 1.00 94.50 334 ALA A N 1
ATOM 2656 C CA . ALA A 1 334 ? -1.961 -0.315 2.991 1.00 94.50 334 ALA A CA 1
ATOM 2657 C C . ALA A 1 334 ? -2.460 -1.520 2.173 1.00 94.50 334 ALA A C 1
ATOM 2659 O O . ALA A 1 334 ? -1.731 -2.048 1.321 1.00 94.50 334 ALA A O 1
ATOM 2660 N N . TYR A 1 335 ? -3.718 -1.910 2.400 1.00 96.19 335 TYR A N 1
ATOM 2661 C CA . TYR A 1 335 ? -4.408 -2.951 1.637 1.00 96.19 335 TYR A CA 1
ATOM 2662 C C . TYR A 1 335 ? -4.208 -2.754 0.124 1.00 96.19 335 TYR A C 1
ATOM 2664 O O . TYR A 1 335 ? -4.379 -1.633 -0.375 1.00 96.19 335 TYR A O 1
ATOM 2672 N N . PRO A 1 336 ? -3.827 -3.793 -0.642 1.00 96.88 336 PRO A N 1
ATOM 2673 C CA . PRO A 1 336 ? -3.438 -3.618 -2.036 1.00 96.88 336 PRO A CA 1
ATOM 2674 C C . PRO A 1 336 ? -4.561 -3.039 -2.904 1.00 96.88 336 PRO A C 1
ATOM 2676 O O . PRO A 1 336 ? -5.638 -3.624 -3.007 1.00 96.88 336 PRO A O 1
ATOM 2679 N N . PHE A 1 337 ? -4.282 -1.966 -3.657 1.00 97.44 337 PHE A N 1
ATOM 2680 C CA . PHE A 1 337 ? -5.243 -1.422 -4.634 1.00 97.44 337 PHE A CA 1
ATOM 2681 C C . PHE A 1 337 ? -5.685 -2.448 -5.690 1.00 97.44 337 PHE A C 1
ATOM 2683 O O . PHE A 1 337 ? -6.734 -2.293 -6.311 1.00 97.44 337 PHE A O 1
ATOM 2690 N N . THR A 1 338 ? -4.886 -3.498 -5.911 1.00 98.00 338 THR A N 1
ATOM 2691 C CA . THR A 1 338 ? -5.212 -4.627 -6.791 1.00 98.00 338 THR A CA 1
ATOM 2692 C C . THR A 1 338 ? -6.428 -5.421 -6.318 1.00 98.00 338 THR A C 1
ATOM 2694 O O . THR A 1 338 ? -7.062 -6.074 -7.148 1.00 98.00 338 THR A O 1
ATOM 2697 N N . LEU A 1 339 ? -6.762 -5.332 -5.027 1.00 97.44 339 LEU A N 1
ATOM 2698 C CA . LEU A 1 339 ? -7.950 -5.904 -4.396 1.00 97.44 339 LEU A CA 1
ATOM 2699 C C . LEU A 1 339 ? -8.964 -4.833 -3.970 1.00 97.44 339 LEU A C 1
ATOM 2701 O O . LEU A 1 339 ? -10.158 -5.109 -3.982 1.00 97.44 339 LEU A O 1
ATOM 2705 N N . SER A 1 340 ? -8.536 -3.600 -3.663 1.00 96.88 340 SER A N 1
ATOM 2706 C CA . SER A 1 340 ? -9.472 -2.494 -3.377 1.00 96.88 340 SER A CA 1
ATOM 2707 C C . SER A 1 340 ? -10.301 -2.075 -4.595 1.00 96.88 340 SER A C 1
ATOM 2709 O O . SER A 1 340 ? -11.367 -1.473 -4.471 1.00 96.88 340 SER A O 1
ATOM 2711 N N . MET A 1 341 ? -9.799 -2.355 -5.797 1.00 97.50 341 MET A N 1
ATOM 2712 C CA . MET A 1 341 ? -10.445 -2.014 -7.056 1.00 97.50 341 MET A CA 1
ATOM 2713 C C . MET A 1 341 ? -10.891 -3.269 -7.806 1.00 97.50 341 MET A C 1
ATOM 2715 O O . MET A 1 341 ? -10.228 -4.305 -7.771 1.00 97.50 341 MET A O 1
ATOM 2719 N N . SER A 1 342 ? -11.980 -3.144 -8.567 1.00 96.38 342 SER A N 1
ATOM 2720 C CA . SER A 1 342 ? -12.404 -4.159 -9.532 1.00 96.38 342 SER A CA 1
ATOM 2721 C C . SER A 1 342 ? -11.275 -4.475 -10.521 1.00 96.38 342 SER A C 1
ATOM 2723 O O . SER A 1 342 ? -10.426 -3.608 -10.777 1.00 96.38 342 SER A O 1
ATOM 2725 N N . PRO A 1 343 ? -11.273 -5.655 -11.170 1.00 95.06 343 PRO A N 1
ATOM 2726 C CA . PRO A 1 343 ? -10.159 -6.034 -12.032 1.00 95.06 343 PRO A CA 1
ATOM 2727 C C . PRO A 1 343 ? -9.864 -5.032 -13.161 1.00 95.06 343 PRO A C 1
ATOM 2729 O O . PRO A 1 343 ? -8.716 -4.794 -13.558 1.00 95.06 343 PRO A O 1
ATOM 2732 N N . GLN A 1 344 ? -10.924 -4.401 -13.675 1.00 93.69 344 GLN A N 1
ATOM 2733 C CA . GLN A 1 344 ? -10.820 -3.389 -14.718 1.00 93.69 344 GLN A CA 1
ATOM 2734 C C . GLN A 1 344 ? -10.211 -2.098 -14.174 1.00 93.69 344 GLN A C 1
ATOM 2736 O O . GLN A 1 344 ? -9.286 -1.557 -14.783 1.00 93.69 344 GLN A O 1
ATOM 2741 N N . ASN A 1 345 ? -10.702 -1.634 -13.023 1.00 96.06 345 ASN A N 1
ATOM 2742 C CA . ASN A 1 345 ? -10.240 -0.406 -12.384 1.00 96.06 345 ASN A CA 1
ATOM 2743 C C . ASN A 1 345 ? -8.788 -0.537 -11.926 1.00 96.06 345 ASN A C 1
ATOM 2745 O O . ASN A 1 345 ? -7.992 0.334 -12.253 1.00 96.06 345 ASN A O 1
ATOM 2749 N N . ALA A 1 346 ? -8.405 -1.653 -11.299 1.00 96.69 346 ALA A N 1
ATOM 2750 C CA . ALA A 1 346 ? -7.021 -1.917 -10.904 1.00 96.69 346 ALA A CA 1
ATOM 2751 C C . ALA A 1 346 ? -6.067 -1.855 -12.110 1.00 96.69 346 ALA A C 1
ATOM 2753 O O . ALA A 1 346 ? -5.025 -1.199 -12.067 1.00 96.69 346 ALA A O 1
ATOM 2754 N N . THR A 1 347 ? -6.450 -2.482 -13.229 1.00 95.38 347 THR A N 1
ATOM 2755 C CA . THR A 1 347 ? -5.656 -2.440 -14.465 1.00 95.38 347 THR A CA 1
ATOM 2756 C C . THR A 1 347 ? -5.511 -1.016 -15.002 1.00 95.38 347 THR A C 1
ATOM 2758 O O . THR A 1 347 ? -4.426 -0.622 -15.428 1.00 95.38 347 THR A O 1
ATOM 2761 N N . LEU A 1 348 ? -6.601 -0.247 -15.025 1.00 95.31 348 LEU A N 1
ATOM 2762 C CA . LEU A 1 348 ? -6.600 1.129 -15.522 1.00 95.31 348 LEU A CA 1
ATOM 2763 C C . LEU A 1 348 ? -5.852 2.084 -14.581 1.00 95.31 348 LEU A C 1
ATOM 2765 O O . LEU A 1 348 ? -5.171 2.986 -15.065 1.00 95.31 348 LEU A O 1
ATOM 2769 N N . PHE A 1 349 ? -5.894 1.838 -13.273 1.00 96.69 349 PHE A N 1
ATOM 2770 C CA . PHE A 1 349 ? -5.148 2.585 -12.265 1.00 96.69 349 PHE A CA 1
ATOM 2771 C C . PHE A 1 349 ? -3.638 2.406 -12.449 1.00 96.69 349 PHE A C 1
ATOM 2773 O O . PHE A 1 349 ? -2.912 3.389 -12.531 1.00 96.69 349 PHE A O 1
ATOM 2780 N N . MET A 1 350 ? -3.162 1.171 -12.666 1.00 96.38 350 MET A N 1
ATOM 2781 C CA . MET A 1 350 ? -1.751 0.891 -12.998 1.00 96.38 350 MET A CA 1
ATOM 2782 C C . MET A 1 350 ? -1.279 1.543 -14.306 1.00 96.38 350 MET A C 1
ATOM 2784 O O . MET A 1 350 ? -0.084 1.765 -14.506 1.00 96.38 350 MET A O 1
ATOM 2788 N N . GLN A 1 351 ? -2.208 1.800 -15.227 1.00 94.44 351 GLN A N 1
ATOM 2789 C CA . GLN A 1 351 ? -1.944 2.502 -16.483 1.00 94.44 351 GLN A CA 1
ATOM 2790 C C . GLN A 1 351 ? -2.012 4.024 -16.330 1.00 94.44 351 GLN A C 1
ATOM 2792 O O . GLN A 1 351 ? -1.751 4.721 -17.311 1.00 94.44 351 GLN A O 1
ATOM 2797 N N . GLU A 1 352 ? -2.357 4.513 -15.133 1.00 94.00 352 GLU A N 1
ATOM 2798 C CA . GLU A 1 352 ? -2.665 5.911 -14.832 1.00 94.00 352 GLU A CA 1
ATOM 2799 C C . GLU A 1 352 ? -3.722 6.473 -15.787 1.00 94.00 352 GLU A C 1
ATOM 2801 O O . GLU A 1 352 ? -3.649 7.620 -16.214 1.00 94.00 352 GLU A O 1
ATOM 2806 N N . ALA A 1 353 ? -4.711 5.665 -16.169 1.00 92.88 353 ALA A N 1
ATOM 2807 C CA . ALA A 1 353 ? -5.776 6.121 -17.058 1.00 92.88 353 ALA A CA 1
ATOM 2808 C C . ALA A 1 353 ? -6.731 7.115 -16.364 1.00 92.88 353 ALA A C 1
ATOM 2810 O O . ALA A 1 353 ? -7.410 7.898 -17.031 1.00 92.88 353 ALA A O 1
ATOM 2811 N N . PHE A 1 354 ? -6.756 7.101 -15.031 1.00 93.56 354 PHE A N 1
ATOM 2812 C CA . PHE A 1 354 ? -7.499 8.010 -14.165 1.00 93.56 354 PHE A CA 1
ATOM 2813 C C . PHE A 1 354 ? -6.682 8.325 -12.902 1.00 93.56 354 PHE A C 1
ATOM 2815 O O . PHE A 1 354 ? -5.729 7.605 -12.588 1.00 93.56 354 PHE A O 1
ATOM 2822 N N . GLY A 1 355 ? -7.059 9.390 -12.198 1.00 92.94 355 GLY A N 1
ATOM 2823 C CA . GLY A 1 355 ? -6.555 9.751 -10.873 1.00 92.94 355 GLY A CA 1
ATOM 2824 C C . GLY A 1 355 ? -7.687 9.840 -9.849 1.00 92.94 355 GLY A C 1
ATOM 2825 O O . GLY A 1 355 ? -8.863 9.934 -10.217 1.00 92.94 355 GLY A O 1
ATOM 2826 N N . ILE A 1 356 ? -7.326 9.789 -8.566 1.00 96.38 356 ILE A N 1
ATOM 2827 C CA . ILE A 1 356 ? -8.259 9.935 -7.444 1.00 96.38 356 ILE A CA 1
ATOM 2828 C C . ILE A 1 356 ? -7.682 10.958 -6.464 1.00 96.38 356 ILE A C 1
ATOM 2830 O O . ILE A 1 356 ? -6.511 10.866 -6.095 1.00 96.38 356 ILE A O 1
ATOM 2834 N N . PHE A 1 357 ? -8.518 11.884 -6.010 1.00 97.06 357 PHE A N 1
ATOM 2835 C CA . PHE A 1 357 ? -8.291 12.653 -4.793 1.00 97.06 357 PHE A CA 1
ATOM 2836 C C . PHE A 1 357 ? -9.273 12.203 -3.715 1.00 97.06 357 PHE A C 1
ATOM 2838 O O . PHE A 1 357 ? -10.467 12.051 -3.981 1.00 97.06 357 PHE A O 1
ATOM 2845 N N . VAL A 1 358 ? -8.765 12.012 -2.502 1.00 98.31 358 VAL A N 1
ATOM 2846 C CA . VAL A 1 358 ? -9.573 11.793 -1.301 1.00 98.31 358 VAL A CA 1
ATOM 2847 C C . VAL A 1 358 ? -9.528 13.057 -0.459 1.00 98.31 358 VAL A C 1
ATOM 2849 O O . VAL A 1 358 ? -8.447 13.553 -0.147 1.00 98.31 358 VAL A O 1
ATOM 2852 N N . LEU A 1 359 ? -10.699 13.589 -0.131 1.00 98.50 359 LEU A N 1
ATOM 2853 C CA . LEU A 1 359 ? -10.880 14.769 0.703 1.00 98.50 359 LEU A CA 1
ATOM 2854 C C . LEU A 1 359 ? -11.450 14.307 2.044 1.00 98.50 359 LEU A C 1
ATOM 2856 O O . LEU A 1 359 ? -12.502 13.663 2.065 1.00 98.50 359 LEU A O 1
ATOM 2860 N N . ILE A 1 360 ? -10.763 14.639 3.137 1.00 98.31 360 ILE A N 1
ATOM 2861 C CA . ILE A 1 360 ? -11.192 14.342 4.509 1.00 98.31 360 ILE A CA 1
ATOM 2862 C C . ILE A 1 360 ? -11.334 15.657 5.278 1.00 98.31 360 ILE A C 1
ATOM 2864 O O . ILE A 1 360 ? -10.365 16.406 5.396 1.00 98.31 360 ILE A O 1
ATOM 2868 N N . ASP A 1 361 ? -12.517 15.934 5.824 1.00 96.88 361 ASP A N 1
ATOM 2869 C CA . ASP A 1 361 ? -12.738 17.090 6.695 1.00 96.88 361 ASP A CA 1
ATOM 2870 C C . ASP A 1 361 ? -12.295 16.777 8.129 1.00 96.88 361 ASP A C 1
ATOM 2872 O O . ASP A 1 361 ? -12.929 16.016 8.873 1.00 96.88 361 ASP A O 1
ATOM 2876 N N . LEU A 1 362 ? -11.185 17.392 8.531 1.00 96.75 362 LEU A N 1
ATOM 2877 C CA . LEU A 1 362 ? -10.562 17.160 9.826 1.00 96.75 362 LEU A CA 1
ATOM 2878 C C . LEU A 1 362 ? -11.367 17.745 11.000 1.00 96.75 362 LEU A C 1
ATOM 2880 O O . LEU A 1 362 ? -11.302 17.203 12.106 1.00 96.75 362 LEU A O 1
ATOM 2884 N N . GLU A 1 363 ? -12.160 18.802 10.791 1.00 95.69 363 GLU A N 1
ATOM 2885 C CA . GLU A 1 363 ? -13.014 19.365 11.850 1.00 95.69 363 GLU A CA 1
ATOM 2886 C C . GLU A 1 363 ? -14.274 18.524 12.055 1.00 95.69 363 GLU A C 1
ATOM 2888 O O . GLU A 1 363 ? -14.663 18.265 13.195 1.00 95.69 363 GLU A O 1
ATOM 2893 N N . LEU A 1 364 ? -14.871 18.003 10.978 1.00 95.81 364 LEU A N 1
ATOM 2894 C CA . LEU A 1 364 ? -15.961 17.033 11.107 1.00 95.81 364 LEU A CA 1
ATOM 2895 C C . LEU A 1 364 ? -15.474 15.758 11.807 1.00 95.81 364 LEU A C 1
ATOM 2897 O O . LEU A 1 364 ? -16.129 15.264 12.722 1.00 95.81 364 LEU A O 1
ATOM 2901 N N . THR A 1 365 ? -14.276 15.277 11.469 1.00 96.69 365 THR A N 1
ATOM 2902 C CA . THR A 1 365 ? -13.665 14.131 12.161 1.00 96.69 365 THR A CA 1
ATOM 2903 C C . THR A 1 365 ? -13.505 14.391 13.666 1.00 96.69 365 THR A C 1
ATOM 2905 O O . THR A 1 365 ? -13.788 13.518 14.485 1.00 96.69 365 THR A O 1
ATOM 2908 N N . LYS A 1 366 ? -13.123 15.612 14.072 1.00 96.56 366 LYS A N 1
ATOM 2909 C CA . LYS A 1 366 ? -13.070 15.997 15.496 1.00 96.56 366 LYS A CA 1
ATOM 2910 C C . LYS A 1 366 ? -14.440 15.980 16.160 1.00 96.56 366 LYS A C 1
ATOM 2912 O O . LYS A 1 366 ? -14.534 15.617 17.330 1.00 96.56 366 LYS A O 1
ATOM 2917 N N . GLN A 1 367 ? -15.497 16.352 15.441 1.00 96.88 367 GLN A N 1
ATOM 2918 C CA . GLN A 1 367 ? -16.865 16.233 15.948 1.00 96.88 367 GLN A CA 1
ATOM 2919 C C . GLN A 1 367 ? -17.254 14.766 16.161 1.00 96.88 367 GLN A C 1
ATOM 2921 O O . GLN A 1 367 ? -17.853 14.457 17.186 1.00 96.88 367 GLN A O 1
ATOM 2926 N N . LEU A 1 368 ? -16.858 13.857 15.261 1.00 97.62 368 LEU A N 1
ATOM 2927 C CA . LEU A 1 368 ? -17.078 12.417 15.440 1.00 97.62 368 LEU A CA 1
ATOM 2928 C C . LEU A 1 368 ? -16.380 11.887 16.700 1.00 97.62 368 LEU A C 1
ATOM 2930 O O . LEU A 1 368 ? -17.012 11.184 17.482 1.00 97.62 368 LEU A O 1
ATOM 2934 N N . PHE A 1 369 ? -15.122 12.273 16.946 1.00 97.44 369 PHE A N 1
ATOM 2935 C CA . PHE A 1 369 ? -14.426 11.921 18.192 1.00 97.44 369 PHE A CA 1
ATOM 2936 C C . PHE A 1 369 ? -15.136 12.494 19.420 1.00 97.44 369 PHE A C 1
ATOM 2938 O O . PHE A 1 369 ? -15.362 11.784 20.399 1.00 97.44 369 PHE A O 1
ATOM 2945 N N . LYS A 1 370 ? -15.549 13.763 19.352 1.00 96.50 370 LYS A N 1
ATOM 2946 C CA . LYS A 1 370 ? -16.244 14.437 20.451 1.00 96.50 370 LYS A CA 1
ATOM 2947 C C . LYS A 1 370 ? -17.570 13.761 20.803 1.00 96.50 370 LYS A C 1
ATOM 2949 O O . LYS A 1 370 ? -17.918 13.714 21.975 1.00 96.50 370 LYS A O 1
ATOM 2954 N N . ASN A 1 371 ? -18.290 13.226 19.818 1.00 96.50 371 ASN A N 1
ATOM 2955 C CA . ASN A 1 371 ? -19.527 12.472 20.045 1.00 96.50 371 ASN A CA 1
ATOM 2956 C C . ASN A 1 371 ? -19.299 11.153 20.808 1.00 96.50 371 ASN A C 1
ATOM 2958 O O . ASN A 1 371 ? -20.263 10.563 21.286 1.00 96.50 371 ASN A O 1
ATOM 2962 N N . LEU A 1 372 ? -18.046 10.705 20.913 1.00 95.31 372 LEU A N 1
ATOM 2963 C CA . LEU A 1 372 ? -17.606 9.547 21.691 1.00 95.31 372 LEU A CA 1
ATOM 2964 C C . LEU A 1 372 ? -16.847 9.964 22.964 1.00 95.31 372 LEU A C 1
ATOM 2966 O O . LEU A 1 372 ? -16.081 9.173 23.503 1.00 95.31 372 LEU A O 1
ATOM 2970 N N . ASP A 1 373 ? -17.000 11.215 23.411 1.00 94.94 373 ASP A N 1
ATOM 2971 C CA . ASP A 1 373 ? -16.290 11.789 24.563 1.00 94.94 373 ASP A CA 1
ATOM 2972 C C . ASP A 1 373 ? -14.751 11.721 24.455 1.00 94.94 373 ASP A C 1
ATOM 2974 O O . ASP A 1 373 ? -14.026 11.728 25.453 1.00 94.94 373 ASP A O 1
ATOM 2978 N N . VAL A 1 374 ? -14.234 11.717 23.221 1.00 95.94 374 VAL A N 1
ATOM 2979 C CA . VAL A 1 374 ? -12.801 11.758 22.918 1.00 95.94 374 VAL A CA 1
ATOM 2980 C C . VAL A 1 374 ? -12.436 13.111 22.320 1.00 95.94 374 VAL A C 1
ATOM 2982 O O . VAL A 1 374 ? -13.076 13.624 21.402 1.00 95.94 374 VAL A O 1
ATOM 2985 N N . HIS A 1 375 ? -11.365 13.710 22.827 1.00 96.12 375 HIS A N 1
ATOM 2986 C CA . HIS A 1 375 ? -10.790 14.914 22.251 1.00 96.12 375 HIS A CA 1
ATOM 2987 C C . HIS A 1 375 ? -9.693 14.549 21.250 1.00 96.12 375 HIS A C 1
ATOM 2989 O O . HIS A 1 375 ? -8.880 13.676 21.530 1.00 96.12 375 HIS A O 1
ATOM 2995 N N . CYS A 1 376 ? -9.656 15.232 20.104 1.00 96.50 376 CYS A N 1
ATOM 2996 C CA . CYS A 1 376 ? -8.692 14.997 19.032 1.00 96.50 376 CYS A CA 1
ATOM 2997 C C . CYS A 1 376 ? -8.000 16.303 18.624 1.00 96.50 376 CYS A C 1
ATOM 2999 O O . CYS A 1 376 ? -8.660 17.325 18.408 1.00 96.50 376 CYS A O 1
ATOM 3001 N N . VAL A 1 377 ? -6.679 16.230 18.462 1.00 96.19 377 VAL A N 1
ATOM 3002 C CA . VAL A 1 377 ? -5.812 17.305 17.970 1.00 96.19 377 VAL A CA 1
ATOM 3003 C C . VAL A 1 377 ? -5.012 16.799 16.774 1.00 96.19 377 VAL A C 1
ATOM 3005 O O . VAL A 1 377 ? -4.319 15.785 16.879 1.00 96.19 377 VAL A O 1
ATOM 3008 N N . TRP A 1 378 ? -5.081 17.503 15.644 1.00 95.94 378 TRP A N 1
ATOM 3009 C CA . TRP A 1 378 ? -4.371 17.106 14.422 1.00 95.94 378 TRP A CA 1
ATOM 3010 C C . TRP A 1 378 ? -2.918 17.572 14.418 1.00 95.94 378 TRP A C 1
ATOM 3012 O O . TRP A 1 378 ? -2.654 18.769 14.461 1.00 95.94 378 TRP A O 1
ATOM 3022 N N . LEU A 1 379 ? -1.983 16.630 14.301 1.00 94.56 379 LEU A N 1
ATOM 3023 C CA . LEU A 1 379 ? -0.543 16.884 14.348 1.00 94.56 379 LEU A CA 1
ATOM 3024 C C . LEU A 1 379 ? 0.088 16.947 12.952 1.00 94.56 379 LEU A C 1
ATOM 3026 O O . LEU A 1 379 ? 0.760 17.925 12.642 1.00 94.56 379 LEU A O 1
ATOM 3030 N N . MET A 1 380 ? -0.130 15.913 12.132 1.00 91.44 380 MET A N 1
ATOM 3031 C CA . MET A 1 380 ? 0.508 15.718 10.817 1.00 91.44 380 MET A CA 1
ATOM 3032 C C . MET A 1 380 ? 2.021 16.028 10.817 1.00 91.44 380 MET A C 1
ATOM 3034 O O . MET A 1 380 ? 2.519 16.810 10.005 1.00 91.44 380 MET A O 1
ATOM 3038 N N . ASP A 1 381 ? 2.750 15.458 11.783 1.00 90.44 381 ASP A N 1
ATOM 3039 C CA . ASP A 1 381 ? 4.172 15.748 12.039 1.00 90.44 381 ASP A CA 1
ATOM 3040 C C . ASP A 1 381 ? 5.156 14.882 11.215 1.00 90.44 381 ASP A C 1
ATOM 3042 O O . ASP A 1 381 ? 6.366 14.886 11.460 1.00 90.44 381 ASP A O 1
ATOM 3046 N N . GLY A 1 382 ? 4.652 14.122 10.240 1.00 87.81 382 GLY A N 1
ATOM 3047 C CA . GLY A 1 382 ? 5.381 13.134 9.441 1.00 87.81 382 GLY A CA 1
ATOM 3048 C C . GLY A 1 382 ? 5.490 11.755 10.101 1.00 87.81 382 GLY A C 1
ATOM 3049 O O . GLY A 1 382 ? 6.018 10.820 9.497 1.00 87.81 382 GLY A O 1
ATOM 3050 N N . THR A 1 383 ? 5.029 11.609 11.348 1.00 89.06 383 THR A N 1
ATOM 3051 C CA . THR A 1 383 ? 5.003 10.337 12.092 1.00 89.06 383 THR A CA 1
ATOM 3052 C C . THR A 1 383 ? 3.610 10.043 12.647 1.00 89.06 383 THR A C 1
ATOM 3054 O O . THR A 1 383 ? 3.104 8.922 12.514 1.00 89.06 383 THR A O 1
ATOM 3057 N N . HIS A 1 384 ? 2.971 11.043 13.247 1.00 94.12 384 HIS A N 1
ATOM 3058 C CA . HIS A 1 384 ? 1.667 10.985 13.892 1.00 94.12 384 HIS A CA 1
ATOM 3059 C C . HIS A 1 384 ? 0.682 11.911 13.184 1.00 94.12 384 HIS A C 1
ATOM 3061 O O . HIS A 1 384 ? 0.951 13.090 12.971 1.00 94.12 384 HIS A O 1
ATOM 3067 N N . SER A 1 385 ? -0.496 11.372 12.879 1.00 96.50 385 SER A N 1
ATOM 3068 C CA . SER A 1 385 ? -1.591 12.142 12.289 1.00 96.50 385 SER A CA 1
ATOM 3069 C C . SER A 1 385 ? -2.298 12.984 13.341 1.00 96.50 385 SER A C 1
ATOM 3071 O O . SER A 1 385 ? -2.579 14.157 13.111 1.00 96.50 385 SER A O 1
ATOM 3073 N N . MET A 1 386 ? -2.556 12.404 14.514 1.00 96.62 386 MET A N 1
ATOM 3074 C CA . MET A 1 386 ? -3.333 13.035 15.577 1.00 96.62 386 MET A CA 1
ATOM 3075 C C . MET A 1 386 ? -2.922 12.546 16.966 1.00 96.62 386 MET A C 1
ATOM 3077 O O . MET A 1 386 ? -2.361 11.456 17.122 1.00 96.62 386 MET A O 1
ATOM 3081 N N . GLN A 1 387 ? -3.257 13.350 17.972 1.00 96.62 387 GLN A N 1
ATOM 3082 C CA . GLN A 1 387 ? -3.287 12.969 19.380 1.00 96.62 387 GLN A CA 1
ATOM 3083 C C . GLN A 1 387 ? -4.739 12.940 19.858 1.00 96.62 387 GLN A C 1
ATOM 3085 O O . GLN A 1 387 ? -5.472 13.905 19.646 1.00 96.62 387 GLN A O 1
ATOM 3090 N N . ILE A 1 388 ? -5.131 11.848 20.512 1.00 96.50 388 ILE A N 1
ATOM 3091 C CA . ILE A 1 388 ? -6.436 11.687 21.152 1.00 96.50 388 ILE A CA 1
ATOM 3092 C C . ILE A 1 388 ? -6.287 11.578 22.672 1.00 96.50 388 ILE A C 1
ATOM 3094 O O . ILE A 1 388 ? -5.298 11.026 23.162 1.00 96.50 388 ILE A O 1
ATOM 3098 N N . CYS A 1 389 ? -7.245 12.114 23.424 1.00 94.75 389 CYS A N 1
ATOM 3099 C CA . CYS A 1 389 ? -7.270 12.053 24.888 1.00 94.75 389 CYS A CA 1
ATOM 3100 C C . CYS A 1 389 ? -8.702 12.114 25.441 1.00 94.75 389 CYS A C 1
ATOM 3102 O O . CYS A 1 389 ? -9.643 12.461 24.729 1.00 94.75 389 CYS A O 1
ATOM 3104 N N . ARG A 1 390 ? -8.862 11.811 26.738 1.00 92.00 390 ARG A N 1
ATOM 3105 C CA . ARG A 1 390 ? -10.169 11.864 27.426 1.00 92.00 390 ARG A CA 1
ATOM 3106 C C . ARG A 1 390 ? -10.569 13.261 27.906 1.00 92.00 390 ARG A C 1
ATOM 3108 O O . ARG A 1 390 ? -11.698 13.463 28.333 1.00 92.00 390 ARG A O 1
ATOM 3115 N N . ASP A 1 391 ? -9.633 14.205 27.946 1.00 87.31 391 ASP A N 1
ATOM 3116 C CA . ASP A 1 391 ? -9.850 15.511 28.570 1.00 87.31 391 ASP A CA 1
ATOM 3117 C C . ASP A 1 391 ? -9.245 16.623 27.715 1.00 87.31 391 ASP A C 1
ATOM 3119 O O . ASP A 1 391 ? -8.031 16.690 27.523 1.00 87.31 391 ASP A O 1
ATOM 3123 N N . SER A 1 392 ? -10.096 17.517 27.213 1.00 86.31 392 SER A N 1
ATOM 3124 C CA . SER A 1 392 ? -9.668 18.655 26.397 1.00 86.31 392 SER A CA 1
ATOM 3125 C C . SER A 1 392 ? -8.898 19.713 27.192 1.00 86.31 392 SER A C 1
ATOM 3127 O O . SER A 1 392 ? -8.182 20.510 26.596 1.00 86.31 392 SER A O 1
ATOM 3129 N N . ASN A 1 393 ? -9.035 19.740 28.522 1.00 87.06 393 ASN A N 1
ATOM 3130 C CA . ASN A 1 393 ? -8.289 20.655 29.392 1.00 87.06 393 ASN A CA 1
ATOM 3131 C C . ASN A 1 393 ? -6.952 20.055 29.846 1.00 87.06 393 ASN A C 1
ATOM 3133 O O . ASN A 1 393 ? -6.099 20.768 30.372 1.00 87.06 393 ASN A O 1
ATOM 3137 N N . ASN A 1 394 ? -6.767 18.745 29.661 1.00 86.75 394 ASN A N 1
ATOM 3138 C CA . ASN A 1 394 ? -5.532 18.043 29.967 1.00 86.75 394 ASN A CA 1
ATOM 3139 C C . ASN A 1 394 ? -5.211 17.033 28.860 1.00 86.75 394 ASN A C 1
ATOM 3141 O O . ASN A 1 394 ? -5.541 15.849 28.958 1.00 86.75 394 ASN A O 1
ATOM 3145 N N . LEU A 1 395 ? -4.484 17.504 27.845 1.00 87.69 395 LEU A N 1
ATOM 3146 C CA . LEU A 1 395 ? -4.089 16.717 26.673 1.00 87.69 395 LEU A CA 1
ATOM 3147 C C . LEU A 1 395 ? -3.228 15.489 27.000 1.00 87.69 395 LEU A C 1
ATOM 3149 O O . LEU A 1 395 ? -3.054 14.636 26.133 1.00 87.69 395 LEU A O 1
ATOM 3153 N N . MET A 1 396 ? -2.708 15.384 28.229 1.00 88.44 396 MET A N 1
ATOM 3154 C CA . MET A 1 396 ? -1.923 14.243 28.703 1.00 88.44 396 MET A CA 1
ATOM 3155 C C . MET A 1 396 ? -2.764 13.164 29.393 1.00 88.44 396 MET A C 1
ATOM 3157 O O . MET A 1 396 ? -2.277 12.051 29.609 1.00 88.44 396 MET A O 1
ATOM 3161 N N . LYS A 1 397 ? -4.020 13.453 29.750 1.00 85.81 397 LYS A N 1
ATOM 3162 C CA . LYS A 1 397 ? -4.891 12.506 30.450 1.00 85.81 397 LYS A CA 1
ATOM 3163 C C . LYS A 1 397 ? -5.404 11.438 29.481 1.00 85.81 397 LYS A C 1
ATOM 3165 O O . LYS A 1 397 ? -6.372 11.647 28.751 1.00 85.81 397 LYS A O 1
ATOM 3170 N N . GLY A 1 398 ? -4.732 10.286 29.498 1.00 83.75 398 GLY A N 1
ATOM 3171 C CA . GLY A 1 398 ? -4.984 9.197 28.554 1.00 83.75 398 GLY A CA 1
ATOM 3172 C C . GLY A 1 398 ? -4.558 9.569 27.134 1.00 83.75 398 GLY A C 1
ATOM 3173 O O . GLY A 1 398 ? -5.316 9.366 26.200 1.00 83.75 398 GLY A O 1
ATOM 3174 N N . ALA A 1 399 ? -3.397 10.201 26.963 1.00 89.75 399 ALA A N 1
ATOM 3175 C CA . ALA A 1 399 ? -2.939 10.601 25.637 1.00 89.75 399 ALA A CA 1
ATOM 3176 C C . ALA A 1 399 ? -2.499 9.397 24.794 1.00 89.75 399 ALA A C 1
ATOM 3178 O O . ALA A 1 399 ? -1.621 8.637 25.205 1.00 89.75 399 ALA A O 1
ATOM 3179 N N . TYR A 1 400 ? -3.027 9.300 23.576 1.00 91.75 400 TYR A N 1
ATOM 3180 C CA . TYR A 1 400 ? -2.578 8.358 22.555 1.00 91.75 400 TYR A CA 1
ATOM 3181 C C . TYR A 1 400 ? -2.310 9.098 21.252 1.00 91.75 400 TYR A C 1
ATOM 3183 O O . TYR A 1 400 ? -3.110 9.925 20.822 1.00 91.75 400 TYR A O 1
ATOM 3191 N N . ARG A 1 401 ? -1.187 8.798 20.595 1.00 94.25 401 ARG A N 1
ATOM 3192 C CA . ARG A 1 401 ? -0.909 9.302 19.247 1.00 94.25 401 ARG A CA 1
ATOM 3193 C C . ARG A 1 401 ? -1.150 8.220 18.211 1.00 94.25 401 ARG A C 1
ATOM 3195 O O . ARG A 1 401 ? -0.677 7.094 18.352 1.00 94.25 401 ARG A O 1
ATOM 3202 N N . VAL A 1 402 ? -1.852 8.586 17.148 1.00 95.44 402 VAL A N 1
ATOM 3203 C CA . VAL A 1 402 ? -2.187 7.694 16.037 1.00 95.44 402 VAL A CA 1
ATOM 3204 C C . VAL A 1 402 ? -1.205 7.951 14.898 1.00 95.44 402 VAL A C 1
ATOM 3206 O O . VAL A 1 402 ? -1.048 9.086 14.450 1.00 95.44 402 VAL A O 1
ATOM 3209 N N . SER A 1 403 ? -0.523 6.910 14.414 1.00 93.62 403 SER A N 1
ATOM 3210 C CA . SER A 1 403 ? 0.464 7.063 13.333 1.00 93.62 403 SER A CA 1
ATOM 3211 C C . SER A 1 403 ? -0.179 7.561 12.035 1.00 93.62 403 SER A C 1
ATOM 3213 O O . SER A 1 403 ? -1.287 7.130 11.712 1.00 93.62 403 SER A O 1
ATOM 3215 N N . GLU A 1 404 ? 0.527 8.370 11.243 1.00 93.75 404 GLU A N 1
ATOM 3216 C CA . GLU A 1 404 ? 0.053 8.791 9.911 1.00 93.75 404 GLU A CA 1
ATOM 3217 C C . GLU A 1 404 ? -0.226 7.600 8.999 1.00 93.75 404 GLU A C 1
ATOM 3219 O O . GLU A 1 404 ? -1.280 7.539 8.383 1.00 93.75 404 GLU A O 1
ATOM 3224 N N . CYS A 1 405 ? 0.641 6.581 9.011 1.00 91.69 405 CYS A N 1
ATOM 3225 C CA . CYS A 1 405 ? 0.431 5.352 8.237 1.00 91.69 405 CYS A CA 1
ATOM 3226 C C . CYS A 1 405 ? -0.905 4.652 8.537 1.00 91.69 405 CYS A C 1
ATOM 3228 O O . CYS A 1 405 ? -1.405 3.921 7.691 1.00 91.69 405 CYS A O 1
ATOM 3230 N N . LEU A 1 406 ? -1.438 4.803 9.754 1.00 93.81 406 LEU A N 1
ATOM 3231 C CA . LEU A 1 406 ? -2.713 4.204 10.150 1.00 93.81 406 LEU A CA 1
ATOM 3232 C C . LEU A 1 406 ? -3.890 5.060 9.670 1.00 93.81 406 LEU A C 1
ATOM 3234 O O . LEU A 1 406 ? -4.859 4.506 9.168 1.00 93.81 406 LEU A O 1
ATOM 3238 N N . PHE A 1 407 ? -3.786 6.387 9.769 1.00 96.69 407 PHE A N 1
ATOM 3239 C CA . PHE A 1 407 ? -4.801 7.306 9.245 1.00 96.69 407 PHE A CA 1
ATOM 3240 C C . PHE A 1 407 ? -4.874 7.290 7.711 1.00 96.69 407 PHE A C 1
ATOM 3242 O O . PHE A 1 407 ? -5.962 7.285 7.144 1.00 96.69 407 PHE A O 1
ATOM 3249 N N . ASP A 1 408 ? -3.731 7.156 7.036 1.00 95.06 408 ASP A N 1
ATOM 3250 C CA . ASP A 1 408 ? -3.614 7.024 5.578 1.00 95.06 408 ASP A CA 1
ATOM 3251 C C . ASP A 1 408 ? -4.471 5.897 4.986 1.00 95.06 408 ASP A C 1
ATOM 3253 O O . ASP A 1 408 ? -4.801 5.928 3.797 1.00 95.06 408 ASP A O 1
ATOM 3257 N N . ARG A 1 409 ? -4.837 4.896 5.796 1.00 96.12 409 ARG A N 1
ATOM 3258 C CA . ARG A 1 409 ? -5.712 3.795 5.384 1.00 96.12 409 ARG A CA 1
ATOM 3259 C C . ARG A 1 409 ? -7.123 4.275 5.046 1.00 96.12 409 ARG A C 1
ATOM 3261 O O . ARG A 1 409 ? -7.722 3.720 4.134 1.00 96.12 409 ARG A O 1
ATOM 3268 N N . VAL A 1 410 ? -7.615 5.349 5.671 1.00 97.88 410 VAL A N 1
ATOM 3269 C CA . VAL A 1 410 ? -8.890 5.988 5.284 1.00 97.88 410 VAL A CA 1
ATOM 3270 C C . VAL A 1 410 ? -8.854 6.376 3.803 1.00 97.88 410 VAL A C 1
ATOM 3272 O O . VAL A 1 410 ? -9.773 6.064 3.049 1.00 97.88 410 VAL A O 1
ATOM 3275 N N . SER A 1 411 ? -7.744 6.962 3.346 1.00 97.44 411 SER A N 1
ATOM 3276 C CA . SER A 1 411 ? -7.569 7.344 1.942 1.00 97.44 411 SER A CA 1
ATOM 3277 C C . SER A 1 411 ? -7.228 6.163 1.031 1.00 97.44 411 SER A C 1
ATOM 3279 O O . SER A 1 411 ? -7.814 6.031 -0.039 1.00 97.44 411 SER A O 1
ATOM 3281 N N . LYS A 1 412 ? -6.264 5.317 1.413 1.00 96.44 412 LYS A N 1
ATOM 3282 C CA . LYS A 1 412 ? -5.714 4.261 0.539 1.00 96.44 412 LYS A CA 1
ATOM 3283 C C . LYS A 1 412 ? -6.588 3.010 0.497 1.00 96.44 412 LYS A C 1
ATOM 3285 O O . LYS A 1 412 ? -6.710 2.374 -0.540 1.00 96.44 412 LYS A O 1
ATOM 3290 N N . GLU A 1 413 ? -7.209 2.644 1.605 1.00 96.69 413 GLU A N 1
ATOM 3291 C CA . GLU A 1 413 ? -8.048 1.442 1.701 1.00 96.69 413 GLU A CA 1
ATOM 3292 C C . GLU A 1 413 ? -9.538 1.776 1.600 1.00 96.69 413 GLU A C 1
ATOM 3294 O O . GLU A 1 413 ? -10.362 0.869 1.521 1.00 96.69 413 GLU A O 1
ATOM 3299 N N . PHE A 1 414 ? -9.865 3.071 1.505 1.00 97.88 414 PHE A N 1
ATOM 3300 C CA . PHE A 1 414 ? -11.226 3.593 1.396 1.00 97.88 414 PHE A CA 1
ATOM 3301 C C . PHE A 1 414 ? -12.080 3.246 2.617 1.00 97.88 414 PHE A C 1
ATOM 3303 O O . PHE A 1 414 ? -13.274 2.995 2.479 1.00 97.88 414 PHE A O 1
ATOM 3310 N N . LEU A 1 415 ? -11.462 3.208 3.801 1.00 97.75 415 LEU A N 1
ATOM 3311 C CA . LEU A 1 415 ? -12.159 2.920 5.054 1.00 97.75 415 LEU A CA 1
ATOM 3312 C C . LEU A 1 415 ? -13.135 4.042 5.399 1.00 97.75 415 LEU A C 1
ATOM 3314 O O . LEU A 1 415 ? -12.891 5.209 5.080 1.00 97.75 415 LEU A O 1
ATOM 3318 N N . SER A 1 416 ? -14.203 3.682 6.104 1.00 98.44 416 SER A N 1
ATOM 3319 C CA . SER A 1 416 ? -15.091 4.656 6.719 1.00 98.44 416 SER A CA 1
ATOM 3320 C C . SER A 1 416 ? -14.332 5.438 7.791 1.00 98.44 416 SER A C 1
ATOM 3322 O O . SER A 1 416 ? -13.700 4.882 8.692 1.00 98.44 416 SER A O 1
ATOM 3324 N N . LEU A 1 417 ? -14.425 6.754 7.692 1.00 97.81 417 LEU A N 1
ATOM 3325 C C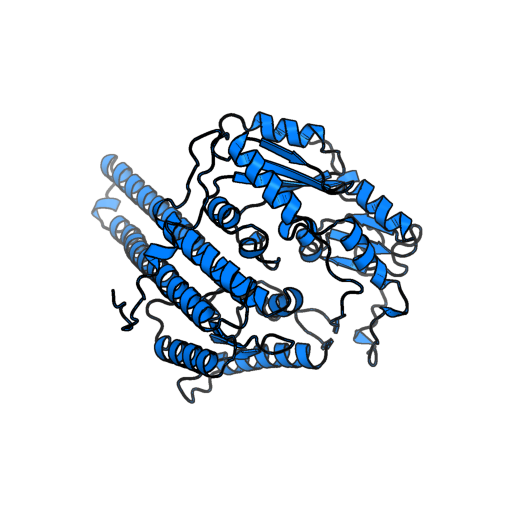A . LEU A 1 417 ? -14.009 7.736 8.670 1.00 97.81 417 LEU A CA 1
ATOM 3326 C C . LEU A 1 417 ? -14.756 7.552 9.995 1.00 97.81 417 LEU A C 1
ATOM 3328 O O . LEU A 1 417 ? -14.128 7.597 11.051 1.00 97.81 417 LEU A O 1
ATOM 3332 N N . SER A 1 418 ? -16.068 7.299 9.954 1.00 97.94 418 SER A N 1
ATOM 3333 C CA . SER A 1 418 ? -16.867 7.041 11.159 1.00 97.94 418 SER A CA 1
ATOM 3334 C C . SER A 1 418 ? -16.398 5.778 11.881 1.00 97.94 418 SER A C 1
ATOM 3336 O O . SER A 1 418 ? -16.175 5.811 13.092 1.00 97.94 418 SER A O 1
ATOM 3338 N N . TRP A 1 419 ? -16.181 4.691 11.132 1.00 97.88 419 TRP A N 1
ATOM 3339 C CA . TRP A 1 419 ? -15.612 3.459 11.678 1.00 97.88 419 TRP A CA 1
ATOM 3340 C C . TRP A 1 419 ? -14.213 3.697 12.250 1.00 97.88 419 TRP A C 1
ATOM 3342 O O . TRP A 1 419 ? -13.943 3.321 13.386 1.00 97.88 419 TRP A O 1
ATOM 3352 N N . PHE A 1 420 ? -13.339 4.382 11.505 1.00 97.69 420 PHE A N 1
ATOM 3353 C CA . PHE A 1 420 ? -11.978 4.669 11.950 1.00 97.69 420 PHE A CA 1
ATOM 3354 C C . PHE A 1 420 ? -11.981 5.405 13.293 1.00 97.69 420 PHE A C 1
ATOM 3356 O O . PHE A 1 420 ? -11.233 5.045 14.198 1.00 97.69 420 PHE A O 1
ATOM 3363 N N . VAL A 1 421 ? -12.845 6.412 13.445 1.00 97.75 421 VAL A N 1
ATOM 3364 C CA . VAL A 1 421 ? -12.998 7.166 14.694 1.00 97.75 421 VAL A CA 1
ATOM 3365 C C . VAL A 1 421 ? -13.469 6.267 15.838 1.00 97.75 421 VAL A C 1
ATOM 3367 O O . VAL A 1 421 ? -12.857 6.292 16.903 1.00 97.75 421 VAL A O 1
ATOM 3370 N N . GLN A 1 422 ? -14.504 5.450 15.627 1.00 96.81 422 GLN A N 1
ATOM 3371 C CA . GLN A 1 422 ? -15.003 4.509 16.639 1.00 96.81 422 GLN A CA 1
ATOM 3372 C C . GLN A 1 422 ? -13.911 3.534 17.087 1.00 96.81 422 GLN A C 1
ATOM 3374 O O . GLN A 1 422 ? -13.616 3.411 18.273 1.00 96.81 422 GLN A O 1
ATOM 3379 N N . GLU A 1 423 ? -13.248 2.913 16.120 1.00 95.44 423 GLU A N 1
ATOM 3380 C CA . GLU A 1 423 ? -12.195 1.935 16.341 1.00 95.44 423 GLU A CA 1
ATOM 3381 C C . GLU A 1 423 ? -10.943 2.552 16.995 1.00 95.44 423 GLU A C 1
ATOM 3383 O O . GLU A 1 423 ? -10.205 1.866 17.693 1.00 95.44 423 GLU A O 1
ATOM 3388 N N . ARG A 1 424 ? -10.652 3.845 16.792 1.00 95.00 424 ARG A N 1
ATOM 3389 C CA . ARG A 1 424 ? -9.559 4.525 17.514 1.00 95.00 424 ARG A CA 1
ATOM 3390 C C . ARG A 1 424 ? -9.962 4.968 18.918 1.00 95.00 424 ARG A C 1
ATOM 3392 O O . ARG A 1 424 ? -9.100 4.994 19.794 1.00 95.00 424 ARG A O 1
ATOM 3399 N N . SER A 1 425 ? -11.232 5.296 19.139 1.00 94.94 425 SER A N 1
ATOM 3400 C CA . SER A 1 425 ? -11.766 5.644 20.460 1.00 94.94 425 SER A CA 1
ATOM 3401 C C . SER A 1 425 ? -11.869 4.437 21.395 1.00 94.94 425 SER A C 1
ATOM 3403 O O . SER A 1 425 ? -11.742 4.617 22.604 1.00 94.94 425 SER A O 1
ATOM 3405 N N . SER A 1 426 ? -12.004 3.220 20.854 1.00 92.94 426 SER A N 1
ATOM 3406 C CA . SER A 1 426 ? -12.124 1.981 21.640 1.00 92.94 426 SER A CA 1
ATOM 3407 C C . SER A 1 426 ? -10.942 1.725 22.577 1.00 92.94 426 SER A C 1
ATOM 3409 O O . SER A 1 426 ? -11.087 1.040 23.580 1.00 92.94 426 SER A O 1
ATOM 3411 N N . ILE A 1 427 ? -9.774 2.333 22.335 1.00 90.31 427 ILE A N 1
ATOM 3412 C CA . ILE A 1 427 ? -8.622 2.246 23.247 1.00 90.31 427 ILE A CA 1
ATOM 3413 C C . ILE A 1 427 ? -8.926 2.771 24.660 1.00 90.31 427 ILE A C 1
ATOM 3415 O O . ILE A 1 427 ? -8.201 2.470 25.609 1.00 90.31 427 ILE A O 1
ATOM 3419 N N . PHE A 1 428 ? -9.979 3.579 24.799 1.00 90.19 428 PHE A N 1
ATOM 3420 C CA . PHE A 1 428 ? -10.465 4.078 26.075 1.00 90.19 428 PHE A CA 1
ATOM 3421 C C . PHE A 1 428 ? -11.525 3.188 26.719 1.00 90.19 428 PHE A C 1
ATOM 3423 O O . PHE A 1 428 ? -11.897 3.478 27.853 1.00 90.19 428 PHE A O 1
ATOM 3430 N N . ASP A 1 429 ? -11.983 2.130 26.067 1.00 88.00 429 ASP A N 1
ATOM 3431 C CA . ASP A 1 429 ? -12.926 1.192 26.660 1.00 88.00 429 ASP A CA 1
ATOM 3432 C C . ASP A 1 429 ? -12.176 0.194 27.539 1.00 88.00 429 ASP A C 1
ATOM 3434 O O . ASP A 1 429 ? -11.180 -0.398 27.120 1.00 88.00 429 ASP A O 1
ATOM 3438 N N . ASP A 1 430 ? -12.662 -0.032 28.762 1.00 82.31 430 ASP A N 1
ATOM 3439 C CA . ASP A 1 430 ? -11.982 -0.893 29.739 1.00 82.31 430 ASP A CA 1
ATOM 3440 C C . ASP A 1 430 ? -11.788 -2.335 29.225 1.00 82.31 430 ASP A C 1
ATOM 3442 O O . ASP A 1 430 ? -10.816 -2.995 29.590 1.00 82.31 430 ASP A O 1
ATOM 3446 N N . SER A 1 431 ? -12.669 -2.815 28.337 1.00 80.25 431 SER A N 1
ATOM 3447 C CA . SER A 1 431 ? -12.573 -4.129 27.682 1.00 80.25 431 SER A CA 1
ATOM 3448 C C . SER A 1 431 ? -11.486 -4.225 26.609 1.00 80.25 431 SER A C 1
ATOM 3450 O O . SER A 1 431 ? -11.122 -5.329 26.214 1.00 80.25 431 SER A O 1
ATOM 3452 N N . CYS A 1 432 ? -10.988 -3.090 26.124 1.00 78.69 432 CYS A N 1
ATOM 3453 C CA . CYS A 1 432 ? -10.024 -2.996 25.029 1.00 78.69 432 CYS A CA 1
ATOM 3454 C C . CYS A 1 432 ? -8.629 -2.571 25.514 1.00 78.69 432 CYS A C 1
ATOM 3456 O O . CYS A 1 432 ? -7.687 -2.509 24.720 1.00 78.69 432 CYS A O 1
ATOM 3458 N N . ILE A 1 433 ? -8.470 -2.297 26.814 1.00 75.00 433 ILE A N 1
ATOM 3459 C CA . ILE A 1 433 ? -7.167 -2.007 27.409 1.00 75.00 433 ILE A CA 1
ATOM 3460 C C . ILE A 1 433 ? -6.328 -3.294 27.382 1.00 75.00 433 ILE A C 1
ATOM 3462 O O . ILE A 1 433 ? -6.727 -4.297 27.981 1.00 75.00 433 ILE A O 1
ATOM 3466 N N . PRO A 1 434 ? -5.151 -3.295 26.729 1.00 70.75 434 PRO A N 1
ATOM 3467 C CA . PRO A 1 434 ? -4.308 -4.478 26.687 1.00 70.75 434 PRO A CA 1
ATOM 3468 C C . PRO A 1 434 ? -3.876 -4.883 28.097 1.00 70.75 434 PRO A C 1
ATOM 3470 O O . PRO A 1 434 ? -3.466 -4.048 28.908 1.00 70.75 434 PRO A O 1
ATOM 3473 N N . VAL A 1 435 ? -3.931 -6.185 28.383 1.00 70.56 435 VAL A N 1
ATOM 3474 C CA . VAL A 1 435 ? -3.441 -6.729 29.651 1.00 70.56 435 VAL A CA 1
ATOM 3475 C C . VAL A 1 435 ? -1.924 -6.595 29.673 1.00 70.56 435 VAL A C 1
ATOM 3477 O O . VAL A 1 435 ? -1.199 -7.325 29.001 1.00 70.56 435 VAL A O 1
ATOM 3480 N N . PHE A 1 436 ? -1.424 -5.648 30.459 1.00 67.56 436 PHE A N 1
ATOM 3481 C CA . PHE A 1 436 ? 0.009 -5.470 30.615 1.00 67.56 436 PHE A CA 1
ATOM 3482 C C . PHE A 1 436 ? 0.583 -6.587 31.496 1.00 67.56 436 PHE A C 1
ATOM 3484 O O . PHE A 1 436 ? 0.267 -6.680 32.681 1.00 67.56 436 PHE A O 1
ATOM 3491 N N . THR A 1 437 ? 1.510 -7.389 30.961 1.00 69.19 437 THR A N 1
ATOM 3492 C CA . THR A 1 437 ? 2.480 -8.108 31.811 1.00 69.19 437 THR A CA 1
ATOM 3493 C C . THR A 1 437 ? 3.287 -7.113 32.656 1.00 69.19 437 THR A C 1
ATOM 3495 O O . THR A 1 437 ? 3.326 -5.928 32.308 1.00 69.19 437 THR A O 1
ATOM 3498 N N . GLU A 1 438 ? 4.003 -7.598 33.683 1.00 76.38 438 GLU A N 1
ATOM 3499 C CA . GLU A 1 438 ? 4.867 -6.799 34.574 1.00 76.38 438 GLU A CA 1
ATOM 3500 C C . GLU A 1 438 ? 5.527 -5.604 33.862 1.00 76.38 438 GLU A C 1
ATOM 3502 O O . GLU A 1 438 ? 6.308 -5.769 32.917 1.00 76.38 438 GLU A O 1
ATOM 3507 N N . ILE A 1 439 ? 5.169 -4.397 34.312 1.00 75.56 439 ILE A N 1
ATOM 3508 C CA . ILE A 1 439 ? 5.727 -3.138 33.820 1.00 75.56 439 ILE A CA 1
ATOM 3509 C C . ILE A 1 439 ? 7.054 -2.917 34.541 1.00 75.56 439 ILE A C 1
ATOM 3511 O O . ILE A 1 439 ? 7.102 -2.729 35.757 1.00 75.56 439 ILE A O 1
ATOM 3515 N N . SER A 1 440 ? 8.147 -2.929 33.790 1.00 76.69 440 SER A N 1
ATOM 3516 C CA . SER A 1 440 ? 9.464 -2.594 34.313 1.00 76.69 440 SER A CA 1
ATOM 3517 C C . SER A 1 440 ? 9.582 -1.089 34.562 1.00 76.69 440 SER A C 1
ATOM 3519 O O . SER A 1 440 ? 8.996 -0.266 33.862 1.00 76.69 440 SER A O 1
ATOM 3521 N N . SER A 1 441 ? 10.422 -0.691 35.517 1.00 74.69 441 SER A N 1
ATOM 3522 C CA . SER A 1 441 ? 10.676 0.729 35.807 1.00 74.69 441 SER A CA 1
ATOM 3523 C C . SER A 1 441 ? 11.201 1.524 34.604 1.00 74.69 441 SER A C 1
ATOM 3525 O O . SER A 1 441 ? 11.012 2.733 34.547 1.00 74.69 441 SER A O 1
ATOM 3527 N N . LYS A 1 442 ? 11.822 0.856 33.621 1.00 73.44 442 LYS A N 1
ATOM 3528 C CA . LYS A 1 442 ? 12.297 1.468 32.368 1.00 73.44 442 LYS A CA 1
ATOM 3529 C C . LYS A 1 442 ? 11.173 1.767 31.369 1.00 73.44 442 LYS A C 1
ATOM 3531 O O . LYS A 1 442 ? 11.383 2.568 30.466 1.00 73.44 442 LYS A O 1
ATOM 3536 N N . GLU A 1 443 ? 10.015 1.123 31.513 1.00 74.56 443 GLU A N 1
ATOM 3537 C CA . GLU A 1 443 ? 8.818 1.359 30.692 1.00 74.56 443 GLU A CA 1
ATOM 3538 C C . GLU A 1 443 ? 7.954 2.502 31.250 1.00 74.56 443 GLU A C 1
ATOM 3540 O O . GLU A 1 443 ? 7.119 3.051 30.534 1.00 74.56 443 GLU A O 1
ATOM 3545 N N . ILE A 1 444 ? 8.178 2.905 32.505 1.00 76.56 444 ILE A N 1
ATOM 3546 C CA . ILE A 1 444 ? 7.471 4.021 33.135 1.00 76.56 444 ILE A CA 1
ATOM 3547 C C . ILE A 1 444 ? 8.139 5.334 32.723 1.00 76.56 444 ILE A C 1
ATOM 3549 O O . ILE A 1 444 ? 9.212 5.704 33.201 1.00 76.56 444 ILE A O 1
ATOM 3553 N N . ILE A 1 445 ? 7.472 6.067 31.838 1.00 71.31 445 ILE A N 1
ATOM 3554 C CA . ILE A 1 445 ? 7.911 7.387 31.393 1.00 71.31 445 ILE A CA 1
ATOM 3555 C C . ILE A 1 445 ? 7.422 8.435 32.406 1.00 71.31 445 ILE A C 1
ATOM 3557 O O . ILE A 1 445 ? 6.260 8.831 32.398 1.00 71.31 445 ILE A O 1
ATOM 3561 N N . ALA A 1 446 ? 8.312 8.881 33.299 1.00 67.25 446 ALA A N 1
ATOM 3562 C CA . ALA A 1 446 ? 7.978 9.833 34.370 1.00 67.25 446 ALA A CA 1
ATOM 3563 C C . ALA A 1 446 ? 7.886 11.304 33.911 1.00 67.25 446 ALA A C 1
ATOM 3565 O O . ALA A 1 446 ? 7.293 12.130 34.601 1.00 67.25 446 ALA A O 1
ATOM 3566 N N . LYS A 1 447 ? 8.472 11.645 32.757 1.00 73.19 447 LYS A N 1
ATOM 3567 C CA . LYS A 1 447 ? 8.401 12.978 32.141 1.00 73.19 447 LYS A CA 1
ATOM 3568 C C . LYS A 1 447 ? 7.670 12.864 30.810 1.00 73.19 447 LYS A C 1
ATOM 3570 O O . LYS A 1 447 ? 8.027 12.004 30.014 1.00 73.19 447 LYS A O 1
ATOM 3575 N N . HIS A 1 448 ? 6.696 13.735 30.553 1.00 70.62 448 HIS A N 1
ATOM 3576 C CA . HIS A 1 448 ? 6.012 13.774 29.260 1.00 70.62 448 HIS A CA 1
ATOM 3577 C C . HIS A 1 448 ? 7.014 13.855 28.102 1.00 70.62 448 HIS A C 1
ATOM 3579 O O . HIS A 1 448 ? 8.032 14.544 28.198 1.00 70.62 448 HIS A O 1
ATOM 3585 N N . MET A 1 449 ? 6.718 13.136 27.020 1.00 77.69 449 MET A N 1
ATOM 3586 C CA . MET A 1 449 ? 7.482 13.248 25.782 1.00 77.69 449 MET A CA 1
ATOM 3587 C C . MET A 1 449 ? 7.353 14.670 25.227 1.00 77.69 449 MET A C 1
ATOM 3589 O O . MET A 1 449 ? 6.277 15.272 25.287 1.00 77.69 449 MET A O 1
ATOM 3593 N N . ASP A 1 450 ? 8.453 15.205 24.698 1.00 79.19 450 ASP A N 1
ATOM 3594 C CA . ASP A 1 450 ? 8.499 16.578 24.199 1.00 79.19 450 ASP A CA 1
ATOM 3595 C C . ASP A 1 450 ? 7.412 16.808 23.127 1.00 79.19 450 ASP A C 1
ATOM 3597 O O . ASP A 1 450 ? 7.181 15.971 22.250 1.00 79.19 450 ASP A O 1
ATOM 3601 N N . GLY A 1 451 ? 6.701 17.935 23.234 1.00 82.44 451 GLY A N 1
ATOM 3602 C CA . GLY A 1 451 ? 5.626 18.327 22.315 1.00 82.44 451 GLY A CA 1
ATOM 3603 C C . GLY A 1 451 ? 4.274 17.628 22.515 1.00 82.44 451 GLY A C 1
ATOM 3604 O O . GLY A 1 451 ? 3.351 17.900 21.754 1.00 82.44 451 GLY A O 1
ATOM 3605 N N . TRP A 1 452 ? 4.115 16.730 23.496 1.00 88.12 452 TRP A N 1
ATOM 3606 C CA . TRP A 1 452 ? 2.813 16.092 23.771 1.00 88.12 452 TRP A CA 1
ATOM 3607 C C . TRP A 1 452 ? 1.849 16.984 24.555 1.00 88.12 452 TRP A C 1
ATOM 3609 O O . TRP A 1 452 ? 0.648 16.961 24.293 1.00 88.12 452 TRP A O 1
ATOM 3619 N N . ALA A 1 453 ? 2.369 17.772 25.499 1.00 86.12 453 ALA A N 1
ATOM 3620 C CA . ALA A 1 453 ? 1.558 18.664 26.328 1.00 86.12 453 ALA A CA 1
ATOM 3621 C C . ALA A 1 453 ? 1.060 19.901 25.558 1.00 86.12 453 ALA A C 1
ATOM 3623 O O . ALA A 1 453 ? -0.008 20.419 25.865 1.00 86.12 453 ALA A O 1
ATOM 3624 N N . ASP A 1 454 ? 1.806 20.318 24.532 1.00 87.06 454 ASP A N 1
ATOM 3625 C CA . ASP A 1 454 ? 1.553 21.528 23.740 1.00 87.06 454 ASP A CA 1
ATOM 3626 C C . ASP A 1 454 ? 1.021 21.201 22.332 1.00 87.06 454 ASP A C 1
ATOM 3628 O O . ASP A 1 454 ? 1.227 21.966 21.389 1.00 87.06 454 ASP A O 1
ATOM 3632 N N . ALA A 1 455 ? 0.383 20.038 22.163 1.00 89.69 455 ALA A N 1
ATOM 3633 C CA . ALA A 1 455 ? -0.187 19.606 20.890 1.00 89.69 455 ALA A CA 1
ATOM 3634 C C . ALA A 1 455 ? -1.270 20.586 20.405 1.00 89.69 455 ALA A C 1
ATOM 3636 O O . ALA A 1 455 ? -2.174 20.947 21.158 1.00 89.69 455 ALA A O 1
ATOM 3637 N N . GLN A 1 456 ? -1.206 20.987 19.132 1.00 90.38 456 GLN A N 1
ATOM 3638 C CA . GLN A 1 456 ? -2.165 21.911 18.518 1.00 90.38 456 GLN A CA 1
ATOM 3639 C C . GLN A 1 456 ? -2.474 21.521 17.073 1.00 90.38 456 GLN A C 1
ATOM 3641 O O . GLN A 1 456 ? -1.650 20.890 16.417 1.00 90.38 456 GLN A O 1
ATOM 3646 N N . ASP A 1 457 ? -3.654 21.921 16.583 1.00 92.56 457 ASP A N 1
ATOM 3647 C CA . ASP A 1 457 ? -4.081 21.634 15.211 1.00 92.56 457 ASP A CA 1
ATOM 3648 C C . ASP A 1 457 ? -3.132 22.294 14.194 1.00 92.56 457 ASP A C 1
ATOM 3650 O O . ASP A 1 457 ? -3.021 23.524 14.145 1.00 92.56 457 ASP A O 1
ATOM 3654 N N . PHE A 1 458 ? -2.500 21.497 13.331 1.00 90.31 458 PHE A N 1
ATOM 3655 C CA . PHE A 1 458 ? -1.510 21.995 12.366 1.00 90.31 458 PHE A CA 1
ATOM 3656 C C . PHE A 1 458 ? -2.065 23.052 11.391 1.00 90.31 458 PHE A C 1
ATOM 3658 O O . PHE A 1 458 ? -1.341 23.949 10.958 1.00 90.31 458 PHE A O 1
ATOM 3665 N N . TYR A 1 459 ? -3.355 22.978 11.044 1.00 85.62 459 TYR A N 1
ATOM 3666 C CA . TYR A 1 459 ? -3.992 23.896 10.093 1.00 85.62 459 TYR A CA 1
ATOM 3667 C C . TYR A 1 459 ? -4.377 25.252 10.704 1.00 85.62 459 TYR A C 1
ATOM 3669 O O . TYR A 1 459 ? -4.710 26.172 9.962 1.00 85.62 459 TYR A O 1
ATOM 3677 N N . LYS A 1 460 ? -4.282 25.436 12.030 1.00 80.81 460 LYS A N 1
ATOM 3678 C CA . LYS A 1 460 ? -4.499 26.750 12.671 1.00 80.81 460 LYS A CA 1
ATOM 3679 C C . LYS A 1 460 ? -3.312 27.710 12.520 1.00 80.81 460 LYS A C 1
ATOM 3681 O O . LYS A 1 460 ? -3.470 28.902 12.760 1.00 80.81 460 LYS A O 1
ATOM 3686 N N . TYR A 1 461 ? -2.155 27.201 12.098 1.00 61.06 461 TYR A N 1
ATOM 3687 C CA . TYR A 1 461 ? -0.903 27.952 11.947 1.00 61.06 461 TYR A CA 1
ATOM 3688 C C . TYR A 1 461 ? -0.467 28.161 10.496 1.00 61.06 461 TYR A C 1
ATOM 3690 O O . TYR A 1 461 ? 0.632 28.658 10.249 1.00 61.06 461 TYR A O 1
ATOM 3698 N N . GLN A 1 462 ? -1.297 27.790 9.521 1.00 56.25 462 GLN A N 1
ATOM 3699 C CA . GLN A 1 462 ? -1.003 28.117 8.133 1.00 56.25 462 GLN A CA 1
ATOM 3700 C C . GLN A 1 462 ? -1.229 29.620 7.932 1.00 56.25 462 GLN A C 1
ATOM 3702 O O . GLN A 1 462 ? -2.350 30.057 7.682 1.00 56.25 462 GLN A O 1
ATOM 3707 N N . GLU A 1 463 ? -0.167 30.425 8.065 1.00 41.50 463 GLU A N 1
ATOM 3708 C CA . GLU A 1 463 ? -0.174 31.769 7.486 1.00 41.50 463 GLU A CA 1
ATOM 3709 C C . GLU A 1 463 ? -0.564 31.632 6.007 1.00 41.50 463 GLU A C 1
ATOM 3711 O O . GLU A 1 463 ? -0.041 30.737 5.325 1.00 41.50 463 GLU A O 1
ATOM 3716 N N . PRO A 1 464 ? -1.486 32.465 5.492 1.00 40.59 464 PRO A N 1
ATOM 3717 C CA . PRO A 1 464 ? -1.809 32.434 4.080 1.00 40.59 464 PRO A CA 1
ATOM 3718 C C . PRO A 1 464 ? -0.513 32.663 3.306 1.00 40.59 464 PRO A C 1
ATOM 3720 O O . PRO A 1 464 ? 0.129 33.705 3.438 1.00 40.59 464 PRO A O 1
ATOM 3723 N N . LYS A 1 465 ? -0.105 31.668 2.514 1.00 38.38 465 LYS A N 1
ATOM 3724 C CA . LYS A 1 465 ? 0.935 31.873 1.510 1.00 38.38 465 LYS A CA 1
ATOM 3725 C C . LYS A 1 465 ? 0.358 32.848 0.488 1.00 38.38 465 LYS A C 1
ATOM 3727 O O . LYS A 1 465 ? -0.471 32.447 -0.325 1.00 38.38 465 LYS A O 1
ATOM 3732 N N . VAL A 1 466 ? 0.738 34.117 0.629 1.00 35.19 466 VAL A N 1
ATOM 3733 C CA . VAL A 1 466 ? 0.460 35.208 -0.319 1.00 35.19 466 VAL A CA 1
ATOM 3734 C C . VAL A 1 466 ? 1.082 34.890 -1.671 1.00 35.19 466 VAL A C 1
ATOM 3736 O O . VAL A 1 466 ? 2.241 34.406 -1.681 1.00 35.19 466 VAL A O 1
#

pLDDT: mean 87.57, std 13.71, range [29.09, 98.56]